Protein AF-0000000075205346 (afdb_homodimer)

Nearest PDB structures (foldseek):
  8vpq-assembly1_B  TM=6.212E-01  e=2.301E-02  Homo sapiens

InterPro domains:
  IPR011333 SKP1/BTB/POZ domain superfamily [G3DSA:3.30.710.10] (12-172)

Foldseek 3Di:
DLLPLQADDDDDFQEWEAAPVVRDIDGAHLVLLVLFVQSVVVCVVCVVDDSPSHHYHYDPDDPSLVSNLRSCSNPPQDAFAFDPPPPPPPPPVQPLQVLDDPDTATDPSNADDQVCLLSVLVSCVVRVNPVRVVRSLNSLLNCLQPQLQLSLLSCVVSVPVVSNVSNLLNDFQPVPDDPVSNVSRPDPVSVVVSNVLFVVQLVQLLVLLVPQFLQVVNNLADPVCNVVLRVLQVVQSVVCNVVDTSSGSPLSSSCVCLVVQVVDPSSNVSSVVSSVSSSVSRPPSPPPPPPPPD/DLLPLQADDDDDFQEWEAAPVVRDIDGAHLVLLVLFVQSVVVCVVCVVDDSPSHHYHYDPDDPSLVSNVRSCSNPPQDAFAFDPPPPPPPVPVQPLFPLDDPDTATDPSNADDQVCLLSVLVSCVVRVNPVRVVRSLNSLLNCLQPQLQLSLLSCVVSVPQVSNVSNLLNDFQPVPDDPVSNVSRPDPVSVVVSNVLFVVQLVQLLVLLVPQFLQVVNNLADPVCNVVLRVLQVVQSVVCNVVGTSRGSPLSSSCVCLVVQVVDPSSNVSSVVSSVSSSVSRPPSPPPPPPPPD

Secondary structure (DSSP, 8-state):
----TT----SS--EEEEETTTTEEEEE-HHHHTTSHHHHHHHHHHTTS---TT-EEEESS-HHHHHHHHHHHHSPPPPPPEE---S-----TT-TT--S----EE-GGGSPPGGGHHHHHHHHHHTT-GGGHHHHHHHHHHTTTT-HHHHHHHHHHTT-HHHHHHHHTTPPPGGGS-HHHHTTS--HHHHHHHHHHHHHHHHHHHHHHHH--SSGGGTT--TTTHHHHHHHHHHHHHHHHTT--TT--HHHHHGGGGGGGTT-HHHHHHHHHHHHHHHH--------------/----TT----SS--EEEEETTTTEEEEE-HHHHTTSHHHHHHHHHHTTS---TT-EEEESS-HHHHHHHHHHHHSPPPPPPEE---S-----TT-TT--S----EE-GGGSPPGGGHHHHHHHHHHTT-GGGHHHHHHHHHTTTTT-HHHHHHHHHHTT-HHHHHHHHTT---GGGS-HHHHTTS--HHHHHHHHHHHHHHHHHHHHHHHT--SSGGGTT--TTTHHHHHHHHHHHHHHHHTT--TT--HHHHHGGGGGGGTT-HHHHHHHHHHHHHHHH--------------

Radius of gyration: 33.12 Å; Cα contacts (8 Å, |Δi|>4): 738; chains: 2; bounding box: 80×89×59 Å

Sequence (588 aa):
MSMVLTAFKCLEPDINVSSIRDNQVFHASRKALENSNVFRDMFRCCDSRATRTDEIVRLDEHASNLTVLLNVLHYPICPPIRVHSHTKPYRDRNSAQSNHLSQPQYNPGTVIPLPIIPLLLSLADKYCIESITETLSVHLSAHAPTDPLRVYGYAVAFGLGTAASTASQYLDPMASYAASQVEVIPTVAAYHRVLVLQNFRVQALRRVLSGEEIFPHGYGLCTSHQRQTTSIWEARRSFLMGRIQSNTDVAGEMDVVRPLLADCKICHKACSAAVDMLGKGRPTCGSAQGNDRWMSMVLTAFKCLEPDINVSSIRDNQVFHASRKALENSNVFRDMFRCCDSRATRTDEIVRLDEHASNLTVLLNVLHYPICPPIRVHSHTKPYRDRNSAQSNHLSQPQYNPGTVIPLPIIPLLLSLADKYCIESITETLSVHLSAHAPTDPLRVYGYAVAFGLGTAASTASQYLDPMASYAASQVEVIPTVAAYHRVLVLQNFRVQALRRVLSGEEIFPHGYGLCTSHQRQTTSIWEARRSFLMGRIQSNTDVAGEMDVVRPLLADCKICHKACSAAVDMLGKGRPTCGSAQGNDRW

pLDDT: mean 83.6, std 19.04, range [17.8, 98.06]

Organism: Armillaria gallica (NCBI:txid47427)

Structure (mmCIF, N/CA/C/O backbone):
data_AF-0000000075205346-model_v1
#
loop_
_entity.id
_entity.type
_entity.pdbx_description
1 polymer 'BTB domain-containing protein'
#
loop_
_atom_site.group_PDB
_atom_site.id
_atom_site.type_symbol
_atom_site.label_atom_id
_atom_site.label_alt_id
_atom_site.label_comp_id
_atom_site.label_asym_id
_atom_site.label_entity_id
_atom_site.label_seq_id
_atom_site.pdbx_PDB_ins_code
_atom_site.Cartn_x
_atom_site.Cartn_y
_atom_site.Cartn_z
_atom_site.occupancy
_atom_site.B_iso_or_equiv
_atom_site.auth_seq_id
_atom_site.auth_comp_id
_atom_site.auth_asym_id
_atom_site.auth_atom_id
_atom_site.pdbx_PDB_model_num
ATOM 1 N N . MET A 1 1 ? -36.875 -15.82 9.25 1 32.22 1 MET A N 1
ATOM 2 C CA . MET A 1 1 ? -36.156 -17.031 9.656 1 32.22 1 MET A CA 1
ATOM 3 C C . MET A 1 1 ? -34.656 -16.844 9.562 1 32.22 1 MET A C 1
ATOM 5 O O . MET A 1 1 ? -34.156 -16.422 8.523 1 32.22 1 MET A O 1
ATOM 9 N N . SER A 1 2 ? -34.062 -16.484 10.539 1 43.53 2 SER A N 1
ATOM 10 C CA . SER A 1 2 ? -32.625 -16.375 10.672 1 43.53 2 SER A CA 1
ATOM 11 C C . SER A 1 2 ? -31.906 -17.547 10 1 43.53 2 SER A C 1
ATOM 13 O O . SER A 1 2 ? -32.219 -18.719 10.289 1 43.53 2 SER A O 1
ATOM 15 N N . MET A 1 3 ? -31.703 -17.5 8.82 1 49.91 3 MET A N 1
ATOM 16 C CA . MET A 1 3 ? -31.156 -18.594 8.023 1 49.91 3 MET A CA 1
ATOM 17 C C . MET A 1 3 ? -30.078 -19.359 8.805 1 49.91 3 MET A C 1
ATOM 19 O O . MET A 1 3 ? -29.047 -18.797 9.133 1 49.91 3 MET A O 1
ATOM 23 N N . VAL A 1 4 ? -30.594 -20.203 9.695 1 55 4 VAL A N 1
ATOM 24 C CA . VAL A 1 4 ? -29.688 -21.141 10.352 1 55 4 VAL A CA 1
ATOM 25 C C . VAL A 1 4 ? -29 -22.016 9.305 1 55 4 VAL A C 1
ATOM 27 O O . VAL A 1 4 ? -29.641 -22.828 8.641 1 55 4 VAL A O 1
ATOM 30 N N . LEU A 1 5 ? -27.922 -21.531 8.688 1 64.81 5 LEU A N 1
ATOM 31 C CA . LEU A 1 5 ? -27.219 -22.203 7.598 1 64.81 5 LEU A CA 1
ATOM 32 C C . LEU A 1 5 ? -26.531 -23.469 8.102 1 64.81 5 LEU A C 1
ATOM 34 O O . LEU A 1 5 ? -25.766 -24.094 7.363 1 64.81 5 LEU A O 1
ATOM 38 N N . THR A 1 6 ? -27.016 -23.906 9.352 1 72.25 6 THR A N 1
ATOM 39 C CA . THR A 1 6 ? -26.297 -25.047 9.906 1 72.25 6 THR A CA 1
ATOM 40 C C . THR A 1 6 ? -27.078 -26.344 9.688 1 72.25 6 THR A C 1
ATOM 42 O O . THR A 1 6 ? -26.547 -27.438 9.875 1 72.25 6 THR A O 1
ATOM 45 N N . ALA A 1 7 ? -28.312 -26.234 9.398 1 83.12 7 ALA A N 1
ATOM 46 C CA . ALA A 1 7 ? -29.109 -27.422 9.133 1 83.12 7 ALA A CA 1
ATOM 47 C C . ALA A 1 7 ? -29.969 -27.234 7.883 1 83.12 7 ALA A C 1
ATOM 49 O O . ALA A 1 7 ? -30.391 -26.109 7.574 1 83.12 7 ALA A O 1
ATOM 50 N N . PHE A 1 8 ? -30.203 -28.344 7.145 1 90.75 8 PHE A N 1
ATOM 51 C CA . PHE A 1 8 ? -30.984 -28.281 5.914 1 90.75 8 PHE A CA 1
ATOM 52 C C . PHE A 1 8 ? -32.156 -29.25 5.957 1 90.75 8 PHE A C 1
ATOM 54 O O . PHE A 1 8 ? -31.969 -30.422 6.309 1 90.75 8 PHE A O 1
ATOM 61 N N . LYS A 1 9 ? -33.312 -28.641 5.734 1 89.19 9 LYS A N 1
ATOM 62 C CA . LYS A 1 9 ? -34.5 -29.469 5.613 1 89.19 9 LYS A CA 1
ATOM 63 C C . LYS A 1 9 ? -35.344 -29.031 4.418 1 89.19 9 LYS A C 1
ATOM 65 O O . LYS A 1 9 ? -35.594 -27.828 4.223 1 89.19 9 LYS A O 1
ATOM 70 N N . CYS A 1 10 ? -35.719 -29.953 3.619 1 91.06 10 CYS A N 1
ATOM 71 C CA . CYS A 1 10 ? -36.562 -29.703 2.457 1 91.06 10 CYS A CA 1
ATOM 72 C C . CYS A 1 10 ? -37.969 -30.297 2.66 1 91.06 10 CYS A C 1
ATOM 74 O O . CYS A 1 10 ? -38.094 -31.453 3.062 1 91.06 10 CYS A O 1
ATOM 76 N N . LEU A 1 11 ? -38.969 -29.578 2.412 1 87.38 11 LEU A N 1
ATOM 77 C CA . LEU A 1 11 ? -40.344 -30 2.672 1 87.38 11 LEU A CA 1
ATOM 78 C C . LEU A 1 11 ? -40.812 -31.016 1.641 1 87.38 11 LEU A C 1
ATOM 80 O O . LEU A 1 11 ? -41.469 -31.984 1.984 1 87.38 11 LEU A O 1
ATOM 84 N N . GLU A 1 12 ? -40.5 -30.828 0.385 1 89.5 12 GLU A N 1
ATOM 85 C CA . GLU A 1 12 ? -40.906 -31.719 -0.688 1 89.5 12 GLU A CA 1
ATOM 86 C C . GLU A 1 12 ? -39.719 -32.219 -1.502 1 89.5 12 GLU A C 1
ATOM 88 O O . GLU A 1 12 ? -39.562 -31.844 -2.668 1 89.5 12 GLU A O 1
ATOM 93 N N . PRO A 1 13 ? -39 -33.125 -0.87 1 93.38 13 PRO A N 1
ATOM 94 C CA . PRO A 1 13 ? -37.812 -33.594 -1.585 1 93.38 13 PRO A CA 1
ATOM 95 C C . PRO A 1 13 ? -38.156 -34.562 -2.727 1 93.38 13 PRO A C 1
ATOM 97 O O . PRO A 1 13 ? -39.125 -35.312 -2.623 1 93.38 13 PRO A O 1
ATOM 100 N N . ASP A 1 14 ? -37.438 -34.469 -3.836 1 91.62 14 ASP A N 1
ATOM 101 C CA . ASP A 1 14 ? -37.656 -35.344 -4.969 1 91.62 14 ASP A CA 1
ATOM 102 C C . ASP A 1 14 ? -36.344 -35.844 -5.547 1 91.62 14 ASP A C 1
ATOM 104 O O . ASP A 1 14 ? -36.312 -36.562 -6.535 1 91.62 14 ASP A O 1
ATOM 108 N N . ILE A 1 15 ? -35.281 -35.375 -4.977 1 92.44 15 ILE A N 1
ATOM 109 C CA . ILE A 1 15 ? -33.969 -35.781 -5.438 1 92.44 15 ILE A CA 1
ATOM 110 C C . ILE A 1 15 ? -33.031 -35.875 -4.25 1 92.44 15 ILE A C 1
ATOM 112 O O . ILE A 1 15 ? -33.188 -35.188 -3.244 1 92.44 15 ILE A O 1
ATOM 116 N N . ASN A 1 16 ? -32.062 -36.781 -4.348 1 94.12 16 ASN A N 1
ATOM 117 C CA . ASN A 1 16 ? -31.062 -36.938 -3.297 1 94.12 16 ASN A CA 1
ATOM 118 C C . ASN A 1 16 ? -29.703 -36.406 -3.725 1 94.12 16 ASN A C 1
ATOM 120 O O . ASN A 1 16 ? -29.297 -36.562 -4.871 1 94.12 16 ASN A O 1
ATOM 124 N N . VAL A 1 17 ? -29.109 -35.625 -2.807 1 94.5 17 VAL A N 1
ATOM 125 C CA . VAL A 1 17 ? -27.766 -35.094 -3.006 1 94.5 17 VAL A CA 1
ATOM 126 C C . VAL A 1 17 ? -26.828 -35.688 -1.961 1 94.5 17 VAL A C 1
ATOM 128 O O . VAL A 1 17 ? -27.141 -35.719 -0.77 1 94.5 17 VAL A O 1
ATOM 131 N N . SER A 1 18 ? -25.672 -36.188 -2.416 1 94.75 18 SER A N 1
ATOM 132 C CA . SER A 1 18 ? -24.781 -36.844 -1.473 1 94.75 18 SER A CA 1
ATOM 133 C C . SER A 1 18 ? -23.391 -36.219 -1.494 1 94.75 18 SER A C 1
ATOM 135 O O . SER A 1 18 ? -22.906 -35.812 -2.555 1 94.75 18 SER A O 1
ATOM 137 N N . SER A 1 19 ? -22.828 -36.062 -0.277 1 95 19 SER A N 1
ATOM 138 C CA . SER A 1 19 ? -21.438 -35.656 -0.122 1 95 19 SER A CA 1
ATOM 139 C C . SER A 1 19 ? -20.5 -36.844 -0.236 1 95 19 SER A C 1
ATOM 141 O O . SER A 1 19 ? -20.516 -37.719 0.611 1 95 19 SER A O 1
ATOM 143 N N . ILE A 1 20 ? -19.641 -36.75 -1.216 1 92.5 20 ILE A N 1
ATOM 144 C CA . ILE A 1 20 ? -18.703 -37.844 -1.415 1 92.5 20 ILE A CA 1
ATOM 145 C C . ILE A 1 20 ? -17.703 -37.875 -0.255 1 92.5 20 ILE A C 1
ATOM 147 O O . ILE A 1 20 ? -17.375 -38.969 0.246 1 92.5 20 ILE A O 1
ATOM 151 N N . ARG A 1 21 ? -17.328 -36.75 0.198 1 93.06 21 ARG A N 1
ATOM 152 C CA . ARG A 1 21 ? -16.281 -36.625 1.218 1 93.06 21 ARG A CA 1
ATOM 153 C C . ARG A 1 21 ? -16.781 -37.125 2.564 1 93.06 21 ARG A C 1
ATOM 155 O O . ARG A 1 21 ? -16.031 -37.781 3.309 1 93.06 21 ARG A O 1
ATOM 162 N N . ASP A 1 22 ? -18 -36.906 2.865 1 94.25 22 ASP A N 1
ATOM 163 C CA . ASP A 1 22 ? -18.516 -37.219 4.195 1 94.25 22 ASP A CA 1
ATOM 164 C C . ASP A 1 22 ? -19.547 -38.312 4.133 1 94.25 22 ASP A C 1
ATOM 166 O O . ASP A 1 22 ? -20.047 -38.781 5.168 1 94.25 22 ASP A O 1
ATOM 170 N N . ASN A 1 23 ? -19.969 -38.844 3.014 1 93 23 ASN A N 1
ATOM 171 C CA . ASN A 1 23 ? -20.953 -39.906 2.795 1 93 23 ASN A CA 1
ATOM 172 C C . ASN A 1 23 ? -22.297 -39.531 3.449 1 93 23 ASN A C 1
ATOM 174 O O . ASN A 1 23 ? -22.922 -40.406 4.066 1 93 23 ASN A O 1
ATOM 178 N N . GLN A 1 24 ? -22.641 -38.344 3.426 1 94.19 24 GLN A N 1
ATOM 179 C CA . GLN A 1 24 ? -23.906 -37.875 3.941 1 94.19 24 GLN A CA 1
ATOM 180 C C . GLN A 1 24 ? -24.875 -37.562 2.805 1 94.19 24 GLN A C 1
ATOM 182 O O . GLN A 1 24 ? -24.484 -37 1.778 1 94.19 24 GLN A O 1
ATOM 187 N N . VAL A 1 25 ? -26.156 -37.969 3.029 1 93.94 25 VAL A N 1
ATOM 188 C CA . VAL A 1 25 ? -27.156 -37.781 1.988 1 93.94 25 VAL A CA 1
ATOM 189 C C . VAL A 1 25 ? -28.156 -36.719 2.422 1 93.94 25 VAL A C 1
ATOM 191 O O . VAL A 1 25 ? -28.594 -36.688 3.576 1 93.94 25 VAL A O 1
ATOM 194 N N . PHE A 1 26 ? -28.453 -35.844 1.487 1 94.75 26 PHE A N 1
ATOM 195 C CA . PHE A 1 26 ? -29.438 -34.781 1.688 1 94.75 26 PHE A CA 1
ATOM 196 C C . PHE A 1 26 ? -30.609 -34.938 0.723 1 94.75 26 PHE A C 1
ATOM 198 O O . PHE A 1 26 ? -30.406 -35.281 -0.445 1 94.75 26 PHE A O 1
ATOM 205 N N . HIS A 1 27 ? -31.812 -34.75 1.276 1 94.19 27 HIS A N 1
ATOM 206 C CA . HIS A 1 27 ? -33.031 -34.781 0.452 1 94.19 27 HIS A CA 1
ATOM 207 C C . HIS A 1 27 ? -33.406 -33.375 0.003 1 94.19 27 HIS A C 1
ATOM 209 O O . HIS A 1 27 ? -33.75 -32.5 0.832 1 94.19 27 HIS A O 1
ATOM 215 N N . ALA A 1 28 ? -33.344 -33.188 -1.284 1 95.19 28 ALA A N 1
ATOM 216 C CA . ALA A 1 28 ? -33.531 -31.844 -1.81 1 95.19 28 ALA A CA 1
ATOM 217 C C . ALA A 1 28 ? -34.594 -31.812 -2.896 1 95.19 28 ALA A C 1
ATOM 219 O O . ALA A 1 28 ? -35.219 -32.844 -3.189 1 95.19 28 ALA A O 1
ATOM 220 N N . SER A 1 29 ? -34.906 -30.641 -3.328 1 94.19 29 SER A N 1
ATOM 221 C CA . SER A 1 29 ? -35.844 -30.391 -4.434 1 94.19 29 SER A CA 1
ATOM 222 C C . SER A 1 29 ? -35.094 -30.109 -5.73 1 94.19 29 SER A C 1
ATOM 224 O O . SER A 1 29 ? -34.25 -29.203 -5.785 1 94.19 29 SER A O 1
ATOM 226 N N . ARG A 1 30 ? -35.406 -30.812 -6.73 1 92 30 ARG A N 1
ATOM 227 C CA . ARG A 1 30 ? -34.781 -30.609 -8.031 1 92 30 ARG A CA 1
ATOM 228 C C . ARG A 1 30 ? -35.031 -29.188 -8.539 1 92 30 ARG A C 1
ATOM 230 O O . ARG A 1 30 ? -34.094 -28.578 -9.086 1 92 30 ARG A O 1
ATOM 237 N N . LYS A 1 31 ? -36.188 -28.75 -8.367 1 92.06 31 LYS A N 1
ATOM 238 C CA . LYS A 1 31 ? -36.531 -27.391 -8.797 1 92.06 31 LYS A CA 1
ATOM 239 C C . LYS A 1 31 ? -35.656 -26.359 -8.125 1 92.06 31 LYS A C 1
ATOM 241 O O . LYS A 1 31 ? -35.188 -25.422 -8.773 1 92.06 31 LYS A O 1
ATOM 246 N N . ALA A 1 32 ? -35.406 -26.562 -6.879 1 93.56 32 ALA A N 1
ATOM 247 C CA . ALA A 1 32 ? -34.562 -25.625 -6.121 1 93.56 32 ALA A CA 1
ATOM 248 C C . ALA A 1 32 ? -33.094 -25.703 -6.586 1 93.56 32 ALA A C 1
ATOM 250 O O . ALA A 1 32 ? -32.406 -24.688 -6.648 1 93.56 32 ALA A O 1
ATOM 251 N N . LEU A 1 33 ? -32.625 -26.891 -6.906 1 93.19 33 LEU A N 1
ATOM 252 C CA . LEU A 1 33 ? -31.266 -27.062 -7.379 1 93.19 33 LEU A CA 1
ATOM 253 C C . LEU A 1 33 ? -31.047 -26.328 -8.703 1 93.19 33 LEU A C 1
ATOM 255 O O . LEU A 1 33 ? -29.953 -25.875 -8.992 1 93.19 33 LEU A O 1
ATOM 259 N N . GLU A 1 34 ? -32.094 -26.141 -9.422 1 92.44 34 GLU A N 1
ATOM 260 C CA . GLU A 1 34 ? -32.031 -25.516 -10.734 1 92.44 34 GLU A CA 1
ATOM 261 C C . GLU A 1 34 ? -31.812 -24.016 -10.617 1 92.44 34 GLU A C 1
ATOM 263 O O . GLU A 1 34 ? -31.562 -23.328 -11.617 1 92.44 34 GLU A O 1
ATOM 268 N N . ASN A 1 35 ? -31.859 -23.562 -9.422 1 92.12 35 ASN A N 1
ATOM 269 C CA . ASN A 1 35 ? -31.5 -22.156 -9.219 1 92.12 35 ASN A CA 1
ATOM 270 C C . ASN A 1 35 ? -30 -21.938 -9.445 1 92.12 35 ASN A C 1
ATOM 272 O O . ASN A 1 35 ? -29.547 -20.797 -9.531 1 92.12 35 ASN A O 1
ATOM 276 N N . SER A 1 36 ? -29.281 -22.984 -9.609 1 94 36 SER A N 1
ATOM 277 C CA . SER A 1 36 ? -27.891 -22.984 -10.031 1 94 36 SER A CA 1
ATOM 278 C C . SER A 1 36 ? -27.75 -23.359 -11.5 1 94 36 SER A C 1
ATOM 280 O O . SER A 1 36 ? -28.406 -24.297 -11.969 1 94 36 SER A O 1
ATOM 282 N N . ASN A 1 37 ? -26.906 -22.688 -12.211 1 93.25 37 ASN A N 1
ATOM 283 C CA . ASN A 1 37 ? -26.688 -22.984 -13.617 1 93.25 37 ASN A CA 1
ATOM 284 C C . ASN A 1 37 ? -25.984 -24.328 -13.797 1 93.25 37 ASN A C 1
ATOM 286 O O . ASN A 1 37 ? -26.234 -25.047 -14.766 1 93.25 37 ASN A O 1
ATOM 290 N N . VAL A 1 38 ? -25.156 -24.641 -12.859 1 92.94 38 VAL A N 1
ATOM 291 C CA . VAL A 1 38 ? -24.406 -25.891 -12.93 1 92.94 38 VAL A CA 1
ATOM 292 C C . VAL A 1 38 ? -25.375 -27.078 -12.859 1 92.94 38 VAL A C 1
ATOM 294 O O . VAL A 1 38 ? -25.281 -28 -13.664 1 92.94 38 VAL A O 1
ATOM 297 N N . PHE A 1 39 ? -26.328 -26.984 -11.984 1 92.06 39 PHE A N 1
ATOM 298 C CA . PHE A 1 39 ? -27.281 -28.078 -11.844 1 92.06 39 PHE A CA 1
ATOM 299 C C . PHE A 1 39 ? -28.25 -28.109 -13.031 1 92.06 39 PHE A C 1
ATOM 301 O O . PHE A 1 39 ? -28.625 -29.188 -13.492 1 92.06 39 PHE A O 1
ATOM 308 N N . ARG A 1 40 ? -28.625 -26.953 -13.492 1 91.19 40 ARG A N 1
ATOM 309 C CA . ARG A 1 40 ? -29.484 -26.891 -14.68 1 91.19 40 ARG A CA 1
ATOM 310 C C . ARG A 1 40 ? -28.828 -27.609 -15.859 1 91.19 40 ARG A C 1
ATOM 312 O O . ARG A 1 40 ? -29.484 -28.375 -16.562 1 91.19 40 ARG A O 1
ATOM 319 N N . ASP A 1 41 ? -27.594 -27.312 -16 1 89.5 41 ASP A N 1
ATOM 320 C CA . ASP A 1 41 ? -26.859 -27.922 -17.109 1 89.5 41 ASP A CA 1
ATOM 321 C C . ASP A 1 41 ? -26.688 -29.422 -16.891 1 89.5 41 ASP A C 1
ATOM 323 O O . ASP A 1 41 ? -26.812 -30.203 -17.844 1 89.5 41 ASP A O 1
ATOM 327 N N . MET A 1 42 ? -26.453 -29.766 -15.656 1 87.88 42 MET A N 1
ATOM 328 C CA . MET A 1 42 ? -26.297 -31.188 -15.328 1 87.88 42 MET A CA 1
ATOM 329 C C . MET A 1 42 ? -27.578 -31.953 -15.617 1 87.88 42 MET A C 1
ATOM 331 O O . MET A 1 42 ? -27.531 -33.062 -16.188 1 87.88 42 MET A O 1
ATOM 335 N N . PHE A 1 43 ? -28.703 -31.359 -15.305 1 87.38 43 PHE A N 1
ATOM 336 C CA . PHE A 1 43 ? -30 -32.031 -15.469 1 87.38 43 PHE A CA 1
ATOM 337 C C . PHE A 1 43 ? -30.422 -32.031 -16.938 1 87.38 43 PHE A C 1
ATOM 339 O O . PHE A 1 43 ? -31.141 -32.938 -17.375 1 87.38 43 PHE A O 1
ATOM 346 N N . ARG A 1 44 ? -30.062 -31.062 -17.594 1 83.94 44 ARG A N 1
ATOM 347 C CA . ARG A 1 44 ? -30.359 -31 -19.016 1 83.94 44 ARG A CA 1
ATOM 348 C C . ARG A 1 44 ? -29.625 -32.094 -19.781 1 83.94 44 ARG A C 1
ATOM 350 O O . ARG A 1 44 ? -30.188 -32.688 -20.703 1 83.94 44 ARG A O 1
ATOM 357 N N . CYS A 1 45 ? -28.422 -32.281 -19.406 1 76.81 45 CYS A N 1
ATOM 358 C CA . CYS A 1 45 ? -27.609 -33.281 -20.078 1 76.81 45 CYS A CA 1
ATOM 359 C C . CYS A 1 45 ? -28.109 -34.688 -19.75 1 76.81 45 CYS A C 1
ATOM 361 O O . CYS A 1 45 ? -28.031 -35.594 -20.594 1 76.81 45 CYS A O 1
ATOM 363 N N . CYS A 1 46 ? -28.547 -34.844 -18.547 1 65.44 46 CYS A N 1
ATOM 364 C CA . CYS A 1 46 ? -28.984 -36.188 -18.109 1 65.44 46 CYS A CA 1
ATOM 365 C C . CYS A 1 46 ? -30.438 -36.438 -18.5 1 65.44 46 CYS A C 1
ATOM 367 O O . CYS A 1 46 ? -30.906 -37.562 -18.422 1 65.44 46 CYS A O 1
ATOM 369 N N . ASP A 1 47 ? -31.328 -35.375 -18.453 1 61.03 47 ASP A N 1
ATOM 370 C CA . ASP A 1 47 ? -32.75 -35.562 -18.656 1 61.03 47 ASP A CA 1
ATOM 371 C C . ASP A 1 47 ? -33 -36.438 -19.891 1 61.03 47 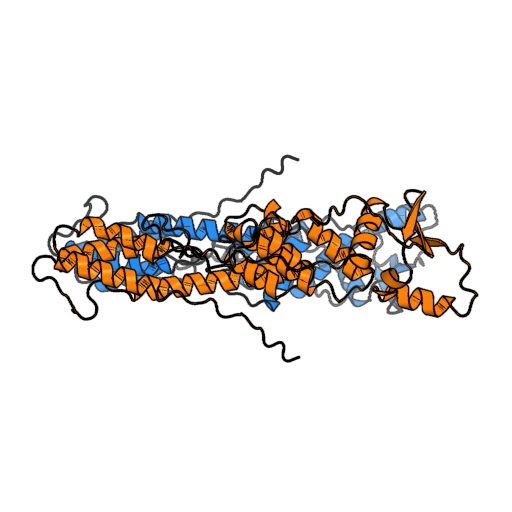ASP A C 1
ATOM 373 O O . ASP A 1 47 ? -34.156 -36.75 -20.203 1 61.03 47 ASP A O 1
ATOM 377 N N . SER A 1 48 ? -32.219 -36.469 -20.891 1 50.47 48 SER A N 1
ATOM 378 C CA . SER A 1 48 ? -32.781 -37.438 -21.781 1 50.47 48 SER A CA 1
ATOM 379 C C . SER A 1 48 ? -33.156 -38.719 -21.031 1 50.47 48 SER A C 1
ATOM 381 O O . SER A 1 48 ? -33.812 -39.625 -21.578 1 50.47 48 SER A O 1
ATOM 383 N N . ARG A 1 49 ? -32.469 -39.0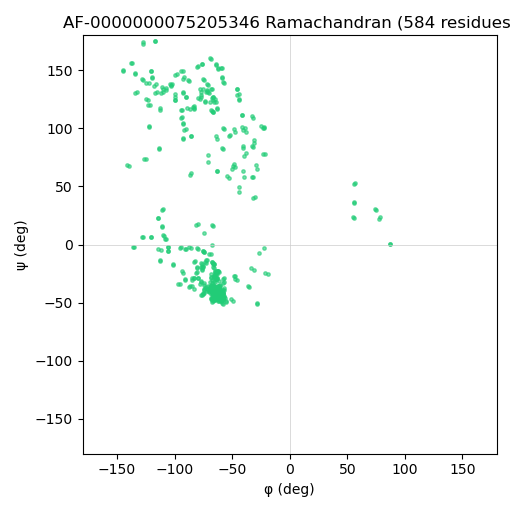31 -19.906 1 48.25 49 ARG A N 1
ATOM 384 C CA . ARG A 1 49 ? -32.781 -40.312 -19.266 1 48.25 49 ARG A CA 1
ATOM 385 C C . ARG A 1 49 ? -33.875 -40.125 -18.203 1 48.25 49 ARG A C 1
ATOM 387 O O . ARG A 1 49 ? -34.062 -39.031 -17.672 1 48.25 49 ARG A O 1
ATOM 394 N N . ALA A 1 50 ? -34.906 -40.938 -17.828 1 47 50 ALA A N 1
ATOM 395 C CA . ALA A 1 50 ? -36.094 -41.125 -17 1 47 50 ALA A CA 1
ATOM 396 C C . ALA A 1 50 ? -35.875 -40.594 -15.586 1 47 50 ALA A C 1
ATOM 398 O O . ALA A 1 50 ? -34.781 -40.75 -15.023 1 47 50 ALA A O 1
ATOM 399 N N . THR A 1 51 ? -36.562 -39.469 -15.133 1 49.28 51 THR A N 1
ATOM 400 C CA . THR A 1 51 ? -36.688 -38.938 -13.781 1 49.28 51 THR A CA 1
ATOM 401 C C . THR A 1 51 ? -36.656 -40.062 -12.75 1 49.28 51 THR A C 1
ATOM 403 O O . THR A 1 51 ? -37.656 -40.781 -12.555 1 49.28 51 THR A O 1
ATOM 406 N N . ARG A 1 52 ? -35.719 -40.844 -12.656 1 51.22 52 ARG A N 1
ATOM 407 C CA . ARG A 1 52 ? -35.844 -41.906 -11.664 1 51.22 52 ARG A CA 1
ATOM 408 C C . ARG A 1 52 ? -35.812 -41.344 -10.25 1 51.22 52 ARG A C 1
ATOM 410 O O . ARG A 1 52 ? -35.031 -40.438 -9.953 1 51.22 52 ARG A O 1
ATOM 417 N N . THR A 1 53 ? -36.906 -41.469 -9.453 1 53.09 53 THR A N 1
ATOM 418 C CA . THR A 1 53 ? -37.125 -41.156 -8.047 1 53.09 53 THR A CA 1
ATOM 419 C C . THR A 1 53 ? -35.844 -41.406 -7.234 1 53.09 53 THR A C 1
ATOM 421 O O . THR A 1 53 ? -35.688 -40.844 -6.145 1 53.09 53 THR A O 1
ATOM 424 N N . ASP A 1 54 ? -34.938 -42.219 -7.797 1 62.94 54 ASP A N 1
ATOM 425 C CA . ASP A 1 54 ? -33.781 -42.625 -6.973 1 62.94 54 ASP A CA 1
ATOM 426 C C . ASP A 1 54 ? -32.5 -42 -7.477 1 62.94 54 ASP A C 1
ATOM 428 O O . ASP A 1 54 ? -31.406 -42.562 -7.246 1 62.94 54 ASP A O 1
ATOM 432 N N . GLU A 1 55 ? -32.688 -40.812 -8.07 1 80.06 55 GLU A N 1
ATOM 433 C CA . GLU A 1 55 ? -31.484 -40.188 -8.625 1 80.06 55 GLU A CA 1
ATOM 434 C C . GLU A 1 55 ? -30.641 -39.531 -7.535 1 80.06 55 GLU A C 1
ATOM 436 O O . GLU A 1 55 ? -31.188 -38.906 -6.637 1 80.06 55 GLU A O 1
ATOM 441 N N . ILE A 1 56 ? -29.422 -39.906 -7.484 1 87.19 56 ILE A N 1
ATOM 442 C CA . ILE A 1 56 ? -28.5 -39.344 -6.496 1 87.19 56 ILE A CA 1
ATOM 443 C C . ILE A 1 56 ? -27.438 -38.5 -7.199 1 87.19 56 ILE A C 1
ATOM 445 O O . ILE A 1 56 ? -26.797 -38.969 -8.133 1 87.19 56 ILE A O 1
ATOM 449 N N . VAL A 1 57 ? -27.391 -37.25 -6.934 1 91.19 57 VAL A N 1
ATOM 450 C CA . VAL A 1 57 ? -26.328 -36.375 -7.398 1 91.19 57 VAL A CA 1
ATOM 451 C C . VAL A 1 57 ? -25.188 -36.344 -6.383 1 91.19 57 VAL A C 1
ATOM 453 O O . VAL A 1 57 ? -25.375 -35.969 -5.23 1 91.19 57 VAL A O 1
ATOM 456 N N . ARG A 1 58 ? -24.031 -36.812 -6.832 1 92.44 58 ARG A N 1
ATOM 457 C CA . ARG A 1 58 ? -22.875 -36.875 -5.941 1 92.44 58 ARG A CA 1
ATOM 458 C C . ARG A 1 58 ? -21.953 -35.688 -6.184 1 92.44 58 ARG A C 1
ATOM 460 O O . ARG A 1 58 ? -21.516 -35.438 -7.312 1 92.44 58 ARG A O 1
ATOM 467 N N . LEU A 1 59 ? -21.734 -35 -5.109 1 93.69 59 LEU A N 1
ATOM 468 C CA . LEU A 1 59 ? -20.875 -33.844 -5.211 1 93.69 59 LEU A CA 1
ATOM 469 C C . LEU A 1 59 ? -19.641 -33.969 -4.32 1 93.69 59 LEU A C 1
ATOM 471 O O . LEU A 1 59 ? -19.734 -34.531 -3.219 1 93.69 59 LEU A O 1
ATOM 475 N N . ASP A 1 60 ? -18.5 -33.469 -4.793 1 92.94 60 ASP A N 1
ATOM 476 C CA . ASP A 1 60 ? -17.266 -33.438 -4.016 1 92.94 60 ASP A CA 1
ATOM 477 C C . ASP A 1 60 ? -17.203 -32.188 -3.123 1 92.94 60 ASP A C 1
ATOM 479 O O . ASP A 1 60 ? -16.391 -31.297 -3.359 1 92.94 60 ASP A O 1
ATOM 483 N N . GLU A 1 61 ? -18.109 -32.094 -2.268 1 93.62 61 GLU A N 1
ATOM 484 C CA . GLU A 1 61 ? -18.219 -31.047 -1.273 1 93.62 61 GLU A CA 1
ATOM 485 C C . GLU A 1 61 ? -18.391 -31.609 0.132 1 93.62 61 GLU A C 1
ATOM 487 O O . GLU A 1 61 ? -19.016 -32.656 0.312 1 93.62 61 GLU A O 1
ATOM 492 N N . HIS A 1 62 ? -17.75 -30.938 1.126 1 93.94 62 HIS A N 1
ATOM 493 C CA . HIS A 1 62 ? -18.031 -31.312 2.506 1 93.94 62 HIS A CA 1
ATOM 494 C C . HIS A 1 62 ? -19.516 -31.156 2.826 1 93.94 62 HIS A C 1
ATOM 496 O O . HIS A 1 62 ? -20.188 -30.297 2.262 1 93.94 62 HIS A O 1
ATOM 502 N N . ALA A 1 63 ? -19.953 -31.969 3.758 1 93.38 63 ALA A N 1
ATOM 503 C CA . ALA A 1 63 ? -21.359 -31.938 4.16 1 93.38 63 ALA A CA 1
ATOM 504 C C . ALA A 1 63 ? -21.75 -30.547 4.668 1 93.38 63 ALA A C 1
ATOM 506 O O . ALA A 1 63 ? -22.859 -30.078 4.406 1 93.38 63 ALA A O 1
ATOM 507 N N . SER A 1 64 ? -20.844 -29.938 5.395 1 91 64 SER A N 1
ATOM 508 C CA . SER A 1 64 ? -21.109 -28.609 5.926 1 91 64 SER A CA 1
ATOM 509 C C . SER A 1 64 ? -21.328 -27.594 4.805 1 91 64 SER A C 1
ATOM 511 O O . SER A 1 64 ? -22.266 -26.781 4.863 1 91 64 SER A O 1
ATOM 513 N N . ASN A 1 65 ? -20.578 -27.734 3.738 1 92.62 65 ASN A N 1
ATOM 514 C CA . ASN A 1 65 ? -20.734 -26.844 2.59 1 92.62 65 ASN A CA 1
ATOM 515 C C . ASN A 1 65 ? -22.016 -27.125 1.816 1 92.62 65 ASN A C 1
ATOM 517 O O . ASN A 1 65 ? -22.688 -26.203 1.354 1 92.62 65 ASN A O 1
ATOM 521 N N . LEU A 1 66 ? -22.297 -28.375 1.727 1 93.06 66 LEU A N 1
ATOM 522 C CA . LEU A 1 66 ? -23.516 -28.766 1.019 1 93.06 66 LEU A CA 1
ATOM 523 C C . LEU A 1 66 ? -24.75 -28.25 1.742 1 93.06 66 LEU A C 1
ATOM 525 O O . LEU A 1 66 ? -25.719 -27.812 1.104 1 93.06 66 LEU A O 1
ATOM 529 N N . THR A 1 67 ? -24.656 -28.328 3.074 1 92.44 67 THR A N 1
ATOM 530 C CA . THR A 1 67 ? -25.766 -27.797 3.873 1 92.44 67 THR A CA 1
ATOM 531 C C . THR A 1 67 ? -26.016 -26.328 3.551 1 92.44 67 THR A C 1
ATOM 533 O O . THR A 1 67 ? -27.156 -25.922 3.318 1 92.44 67 THR A O 1
ATOM 536 N N . VAL A 1 68 ? -24.984 -25.609 3.467 1 90.81 68 VAL A N 1
ATOM 537 C CA . VAL A 1 68 ? -25.078 -24.188 3.168 1 90.81 68 VAL A CA 1
ATOM 538 C C . VAL A 1 68 ? -25.578 -23.984 1.742 1 90.81 68 VAL A C 1
ATOM 540 O O . VAL A 1 68 ? -26.5 -23.188 1.507 1 90.81 68 VAL A O 1
ATOM 543 N N . LEU A 1 69 ? -25.078 -24.672 0.794 1 91.81 69 LEU A N 1
ATOM 544 C CA . LEU A 1 69 ? -25.453 -24.578 -0.612 1 91.81 69 LEU A CA 1
ATOM 545 C C . LEU A 1 69 ? -26.938 -24.859 -0.803 1 91.81 69 LEU A C 1
ATOM 547 O O . LEU A 1 69 ? -27.641 -24.078 -1.442 1 91.81 69 LEU A O 1
ATOM 551 N N . LEU A 1 70 ? -27.359 -26 -0.22 1 93.19 70 LEU A N 1
ATOM 552 C CA . LEU A 1 70 ? -28.75 -26.406 -0.378 1 93.19 70 LEU A CA 1
ATOM 553 C C . LEU A 1 70 ? -29.688 -25.375 0.25 1 93.19 70 LEU A C 1
ATOM 555 O O . LEU A 1 70 ? -30.766 -25.094 -0.291 1 93.19 70 LEU A O 1
ATOM 559 N N . ASN A 1 71 ? -29.281 -24.859 1.381 1 90.88 71 ASN A N 1
ATOM 560 C CA . ASN A 1 71 ? -30.094 -23.812 1.994 1 90.88 71 ASN A CA 1
ATOM 561 C C . ASN A 1 71 ? -30.234 -22.609 1.076 1 90.88 71 ASN A C 1
ATOM 563 O O . ASN A 1 71 ? -31.328 -22.078 0.9 1 90.88 71 ASN A O 1
ATOM 567 N N . VAL A 1 72 ? -29.203 -22.203 0.449 1 90.19 72 VAL A N 1
ATOM 568 C CA . VAL A 1 72 ? -29.188 -21.016 -0.407 1 90.19 72 VAL A CA 1
ATOM 569 C C . VAL A 1 72 ? -30.047 -21.266 -1.647 1 90.19 72 VAL A C 1
ATOM 571 O O . VAL A 1 72 ? -30.766 -20.375 -2.109 1 90.19 72 VAL A O 1
ATOM 574 N N . LEU A 1 73 ? -30 -22.438 -2.148 1 91.88 73 LEU A N 1
ATOM 575 C CA . LEU A 1 73 ? -30.734 -22.766 -3.369 1 91.88 73 LEU A CA 1
ATOM 576 C C . LEU A 1 73 ? -32.219 -22.906 -3.09 1 91.88 73 LEU A C 1
ATOM 578 O O . LEU A 1 73 ? -33.062 -22.609 -3.949 1 91.88 73 LEU A O 1
ATOM 582 N N . HIS A 1 74 ? -32.531 -23.422 -1.904 1 91.62 74 HIS A N 1
ATOM 583 C CA . HIS A 1 74 ? -33.906 -23.703 -1.566 1 91.62 74 HIS A CA 1
ATOM 584 C C . HIS A 1 74 ? -34.594 -22.469 -0.97 1 91.62 74 HIS A C 1
ATOM 586 O O . HIS A 1 74 ? -35.781 -22.266 -1.148 1 91.62 74 HIS A O 1
ATOM 592 N N . TYR A 1 75 ? -33.75 -21.75 -0.212 1 88.75 75 TYR A N 1
ATOM 593 C CA . TYR A 1 75 ? -34.281 -20.594 0.486 1 88.75 75 TYR A CA 1
ATOM 594 C C . TYR A 1 75 ? -33.531 -19.328 0.105 1 88.75 75 TYR A C 1
ATOM 596 O O . TYR A 1 75 ? -32.438 -19.062 0.64 1 88.75 75 TYR A O 1
ATOM 604 N N . PRO A 1 76 ? -34.094 -18.547 -0.746 1 84.69 76 PRO A N 1
ATOM 605 C CA . PRO A 1 76 ? -33.375 -17.359 -1.216 1 84.69 76 PRO A CA 1
ATOM 606 C C . PRO A 1 76 ? -32.969 -16.438 -0.075 1 84.69 76 PRO A C 1
ATOM 608 O O . PRO A 1 76 ? -33.719 -16.281 0.901 1 84.69 76 PRO A O 1
ATOM 611 N N . ILE A 1 77 ? -31.812 -15.898 -0.151 1 88 77 ILE A N 1
ATOM 612 C CA . ILE A 1 77 ? -31.281 -14.961 0.834 1 88 77 ILE A CA 1
ATOM 613 C C . ILE A 1 77 ? -31.906 -13.578 0.624 1 88 77 ILE A C 1
ATOM 615 O O . ILE A 1 77 ? -31.906 -13.055 -0.493 1 88 77 ILE A O 1
ATOM 619 N N . CYS A 1 78 ? -32.406 -13.078 1.675 1 89.31 78 CYS A N 1
ATOM 620 C CA . CYS A 1 78 ? -33 -11.742 1.618 1 89.31 78 CYS A CA 1
ATOM 621 C C . CYS A 1 78 ? -31.984 -10.688 2.029 1 89.31 78 CYS A C 1
ATOM 623 O O . CYS A 1 78 ? -31.062 -10.969 2.807 1 89.31 78 CYS A O 1
ATOM 625 N N . PRO A 1 79 ? -32.156 -9.5 1.423 1 90.56 79 PRO A N 1
ATOM 626 C CA . PRO A 1 79 ? -31.312 -8.422 1.905 1 90.56 79 PRO A CA 1
ATOM 627 C C . PRO A 1 79 ? -31.547 -8.086 3.375 1 90.56 79 PRO A C 1
ATOM 629 O O . PRO A 1 79 ? -32.625 -8.367 3.908 1 90.56 79 PRO A O 1
ATOM 632 N N . PRO A 1 80 ? -30.469 -7.59 3.959 1 92.31 80 PRO A N 1
ATOM 633 C CA . PRO A 1 80 ? -30.688 -7.172 5.344 1 92.31 80 PRO A CA 1
ATOM 634 C C . PRO A 1 80 ? -31.688 -6.02 5.465 1 92.31 80 PRO A C 1
ATOM 636 O O . PRO A 1 80 ? -31.828 -5.223 4.535 1 92.31 80 PRO A O 1
ATOM 639 N N . ILE A 1 81 ? -32.281 -5.973 6.613 1 90.56 81 ILE A N 1
ATOM 640 C CA . ILE A 1 81 ? -33.312 -4.961 6.848 1 90.56 81 ILE A CA 1
ATOM 641 C C . ILE A 1 81 ? -32.688 -3.697 7.418 1 90.56 81 ILE A C 1
ATOM 643 O O . ILE A 1 81 ? -31.969 -3.756 8.422 1 90.56 81 ILE A O 1
ATOM 647 N N . ARG A 1 82 ? -32.938 -2.605 6.84 1 88.5 82 ARG A N 1
ATOM 648 C CA . ARG A 1 82 ? -32.406 -1.327 7.305 1 88.5 82 ARG A CA 1
ATOM 649 C C . ARG A 1 82 ? -33.188 -0.812 8.508 1 88.5 82 ARG A C 1
ATOM 651 O O . ARG A 1 82 ? -34.406 -0.974 8.586 1 88.5 82 ARG A O 1
ATOM 658 N N . VAL A 1 83 ? -32.406 -0.369 9.516 1 83.06 83 VAL A N 1
ATOM 659 C CA . VAL A 1 83 ? -33.062 0.267 10.664 1 83.06 83 VAL A CA 1
ATOM 660 C C . VAL A 1 83 ? -33.125 1.776 10.445 1 83.06 83 VAL A C 1
ATOM 662 O O . VAL A 1 83 ? -32.188 2.383 9.938 1 83.06 83 VAL A O 1
ATOM 665 N N . HIS A 1 84 ? -34.25 2.316 10.117 1 66.25 84 HIS A N 1
ATOM 666 C CA . HIS A 1 84 ? -34.406 3.762 10.008 1 66.25 84 HIS A CA 1
ATOM 667 C C . HIS A 1 84 ? -34.188 4.441 11.359 1 66.25 84 HIS A C 1
ATOM 669 O O . HIS A 1 84 ? -34.844 4.105 12.336 1 66.25 84 HIS A O 1
ATOM 675 N N . SER A 1 85 ? -33.094 4.336 11.836 1 54.41 85 SER A N 1
ATOM 676 C CA . SER A 1 85 ? -33 5.094 13.078 1 54.41 85 SER A CA 1
ATOM 677 C C . SER A 1 85 ? -33.438 6.539 12.883 1 54.41 85 SER A C 1
ATOM 679 O O . SER A 1 85 ? -33.031 7.195 11.922 1 54.41 85 SER A O 1
ATOM 681 N N . HIS A 1 86 ? -34.688 6.785 13.141 1 47.22 86 HIS A N 1
ATOM 682 C CA . HIS A 1 86 ? -35.156 8.164 13.289 1 47.22 86 HIS A CA 1
ATOM 683 C C . HIS A 1 86 ? -34.094 9.023 13.977 1 47.22 86 HIS A C 1
ATOM 685 O O . HIS A 1 86 ? -34.344 10.195 14.266 1 47.22 86 HIS A O 1
ATOM 691 N N . THR A 1 87 ? -33.406 8.414 14.891 1 43.78 87 THR A N 1
ATOM 692 C CA . THR A 1 87 ? -32.594 9.367 15.648 1 43.78 87 THR A CA 1
ATOM 693 C C . THR A 1 87 ? -31.562 10.039 14.742 1 43.78 87 THR A C 1
ATOM 695 O O . THR A 1 87 ? -30.797 9.367 14.055 1 43.78 87 THR A O 1
ATOM 698 N N . LYS A 1 88 ? -31.969 11.07 14.242 1 41.03 88 LYS A N 1
ATOM 699 C CA . LYS A 1 88 ? -30.953 11.977 13.703 1 41.03 88 LYS A CA 1
ATOM 700 C C . LYS A 1 88 ? -29.594 11.727 14.352 1 41.03 88 LYS A C 1
ATOM 702 O O . LYS A 1 88 ? -29.5 11.578 15.57 1 41.03 88 LYS A O 1
ATOM 707 N N . PRO A 1 89 ? -28.625 11.016 13.711 1 38.97 89 PRO A N 1
ATOM 708 C CA . PRO A 1 89 ? -27.422 11.047 14.539 1 38.97 89 PRO A CA 1
ATOM 709 C C . PRO A 1 89 ? -27.391 12.242 15.492 1 38.97 89 PRO A C 1
ATOM 711 O O . PRO A 1 89 ? -27.547 13.383 15.062 1 38.97 89 PRO A O 1
ATOM 714 N N . TYR A 1 90 ? -28.094 12.203 16.562 1 31.58 90 TYR A N 1
ATOM 715 C CA . TYR A 1 90 ? -27.703 13.25 17.516 1 31.58 90 TYR A CA 1
ATOM 716 C C . TYR A 1 90 ? -26.219 13.562 17.391 1 31.58 90 TYR A C 1
ATOM 718 O O . TYR A 1 90 ? -25.375 12.672 17.484 1 31.58 90 TYR A O 1
ATOM 726 N N . ARG A 1 91 ? -25.844 14.445 16.594 1 35.09 91 ARG A N 1
ATOM 727 C CA . ARG A 1 91 ? -24.516 15.055 16.75 1 35.09 91 ARG A CA 1
ATOM 728 C C . ARG A 1 91 ? -24.109 15.117 18.219 1 35.09 91 ARG A C 1
ATOM 730 O O . ARG A 1 91 ? -24.562 16 18.953 1 35.09 91 ARG A O 1
ATOM 737 N N . ASP A 1 92 ? -24.312 14.211 19.062 1 33.62 92 ASP A N 1
ATOM 738 C CA . ASP A 1 92 ? -23.641 14.578 20.312 1 33.62 92 ASP A CA 1
ATOM 739 C C . ASP A 1 92 ? -22.359 15.359 20.031 1 33.62 92 ASP A C 1
ATOM 741 O O . ASP A 1 92 ? -21.578 15 19.156 1 33.62 92 ASP A O 1
ATOM 745 N N . ARG A 1 93 ? -22.391 16.625 20.375 1 31.88 93 ARG A N 1
ATOM 746 C CA . ARG A 1 93 ? -21.344 17.641 20.328 1 31.88 93 ARG A CA 1
ATOM 747 C C . ARG A 1 93 ? -19.953 17.016 20.484 1 31.88 93 ARG A C 1
ATOM 749 O O . ARG A 1 93 ? -18.969 17.562 19.984 1 31.88 93 ARG A O 1
ATOM 756 N N . ASN A 1 94 ? -19.766 16.172 21.531 1 30.23 94 ASN A N 1
ATOM 757 C CA . ASN A 1 94 ? -18.438 15.734 21.953 1 30.23 94 ASN A CA 1
ATOM 758 C C . ASN A 1 94 ? -17.859 14.672 21.016 1 30.23 94 ASN A C 1
ATOM 760 O O . ASN A 1 94 ? -16.75 14.195 21.219 1 30.23 94 ASN A O 1
ATOM 764 N N . SER A 1 95 ? -18.766 13.68 20.641 1 32.59 95 SER A N 1
ATOM 765 C CA . SER A 1 95 ? -18.016 12.602 20 1 32.59 95 SER A CA 1
ATOM 766 C C . SER A 1 95 ? -17.5 13.023 18.625 1 32.59 95 SER A C 1
ATOM 768 O O . SER A 1 95 ? -18.297 13.32 17.719 1 32.59 95 SER A O 1
ATOM 770 N N . ALA A 1 96 ? -16.562 13.719 18.453 1 33.25 96 ALA A N 1
ATOM 771 C CA . ALA A 1 96 ? -15.648 14.07 17.375 1 33.25 96 ALA A CA 1
ATOM 772 C C . ALA A 1 96 ? -15.633 12.984 16.297 1 33.25 96 ALA A C 1
ATOM 774 O O . ALA A 1 96 ? -14.977 13.133 15.266 1 33.25 96 ALA A O 1
ATOM 775 N N . GLN A 1 97 ? -15.977 11.672 16.609 1 36.28 97 GLN A N 1
ATOM 776 C CA . GLN A 1 97 ? -15.633 10.547 15.734 1 36.28 97 GLN A CA 1
ATOM 777 C C . GLN A 1 97 ? -16.578 10.477 14.539 1 36.28 97 GLN A C 1
ATOM 779 O O . GLN A 1 97 ? -16.422 9.625 13.656 1 36.28 97 GLN A O 1
ATOM 784 N N . SER A 1 98 ? -17.938 10.859 14.695 1 39.28 98 SER A N 1
ATOM 785 C CA . SER A 1 98 ? -18.922 10.312 13.766 1 39.28 98 SER A CA 1
ATOM 786 C C . SER A 1 98 ? -18.703 10.852 12.359 1 39.28 98 SER A C 1
ATOM 788 O O . SER A 1 98 ? -19.562 11.555 11.82 1 39.28 98 SER A O 1
ATOM 790 N N . ASN A 1 99 ? -17.859 11.594 12.172 1 40.88 99 ASN A N 1
ATOM 791 C CA . ASN A 1 99 ? -17.625 11.961 10.773 1 40.88 99 ASN A CA 1
ATOM 792 C C . ASN A 1 99 ? -18.078 10.852 9.828 1 40.88 99 ASN A C 1
ATOM 794 O O . ASN A 1 99 ? -17.688 10.844 8.656 1 40.88 99 ASN A O 1
ATOM 798 N N . HIS A 1 100 ? -18.469 9.688 10.406 1 43.19 100 HIS A N 1
ATOM 799 C CA . HIS A 1 100 ? -18.688 8.531 9.539 1 43.19 100 HIS A CA 1
ATOM 800 C C . HIS A 1 100 ? -19.906 8.727 8.664 1 43.19 100 HIS A C 1
ATOM 802 O O . HIS A 1 100 ? -20.844 9.422 9.047 1 43.19 100 HIS A O 1
ATOM 808 N N . LEU A 1 101 ? -19.766 8.656 7.375 1 48.44 101 LEU A N 1
ATOM 809 C CA . LEU A 1 101 ? -20.797 8.484 6.363 1 48.44 101 LEU A CA 1
ATOM 810 C C . LEU A 1 101 ? -22.047 7.84 6.965 1 48.44 101 LEU A C 1
ATOM 812 O O . LEU A 1 101 ? -21.938 6.949 7.809 1 48.44 101 LEU A O 1
ATOM 816 N N . SER A 1 102 ? -23.062 8.734 7.25 1 54.84 102 SER A N 1
ATOM 817 C CA . SER A 1 102 ? -24.359 8.172 7.613 1 54.84 102 SER A CA 1
ATOM 818 C C . SER A 1 102 ? -24.562 6.809 6.961 1 54.84 102 SER A C 1
ATOM 820 O O . SER A 1 102 ? -24.828 6.723 5.758 1 54.84 102 SER A O 1
ATOM 822 N N . GLN A 1 103 ? -23.812 5.895 7.305 1 61.22 103 GLN A N 1
ATOM 823 C CA . GLN A 1 103 ? -23.984 4.582 6.684 1 61.22 103 GLN A CA 1
ATOM 824 C C . GLN A 1 103 ? -25.25 3.904 7.184 1 61.22 103 GLN A C 1
ATOM 826 O O . GLN A 1 103 ? -25.656 4.102 8.328 1 61.22 103 GLN A O 1
ATOM 831 N N . PRO A 1 104 ? -25.953 3.408 6.281 1 71.12 104 PRO A N 1
ATOM 832 C CA . PRO A 1 104 ? -27.156 2.654 6.637 1 71.12 104 PRO A CA 1
ATOM 833 C C . PRO A 1 104 ? -26.938 1.683 7.793 1 71.12 104 PRO A C 1
ATOM 835 O O . PRO A 1 104 ? -25.859 1.075 7.887 1 71.12 104 PRO A O 1
ATOM 838 N N . GLN A 1 105 ? -27.766 1.871 8.766 1 81.69 105 GLN A N 1
ATOM 839 C CA . GLN A 1 105 ? -27.781 0.887 9.844 1 81.69 105 GLN A CA 1
ATOM 840 C C . GLN A 1 105 ? -28.719 -0.267 9.531 1 81.69 105 GLN A C 1
ATOM 842 O O . GLN A 1 105 ? -29.781 -0.065 8.922 1 81.69 105 GLN A O 1
ATOM 847 N N . TYR A 1 106 ? -28.297 -1.439 9.891 1 89 106 TYR A N 1
ATOM 848 C CA . TYR A 1 106 ? -29.078 -2.635 9.625 1 89 106 TYR A CA 1
ATOM 849 C C . TYR A 1 106 ? -29.422 -3.365 10.914 1 89 106 TYR A C 1
ATOM 851 O O . TYR A 1 106 ? -28.719 -3.242 11.914 1 89 106 TYR A O 1
ATOM 859 N N . ASN A 1 107 ? -30.594 -4.02 10.867 1 88.75 107 ASN A N 1
ATOM 860 C CA . ASN A 1 107 ? -30.922 -4.938 11.953 1 88.75 107 ASN A CA 1
ATOM 861 C C . ASN A 1 107 ? -29.938 -6.098 12.031 1 88.75 107 ASN A C 1
ATOM 863 O O . ASN A 1 107 ? -29.859 -6.91 11.109 1 88.75 107 ASN A O 1
ATOM 867 N N . PRO A 1 108 ? -29.234 -6.176 13.141 1 86.31 108 PRO A N 1
ATOM 868 C CA . PRO A 1 108 ? -28.172 -7.18 13.25 1 86.31 108 PRO A CA 1
ATOM 869 C C . PRO A 1 108 ? -28.688 -8.602 13.039 1 86.31 108 PRO A C 1
ATOM 871 O O . PRO A 1 108 ? -27.953 -9.453 12.531 1 86.31 108 PRO A O 1
ATOM 874 N N . GLY A 1 109 ? -29.875 -8.836 13.359 1 86.56 109 GLY A N 1
ATOM 875 C CA . GLY A 1 109 ? -30.438 -10.172 13.234 1 86.56 109 GLY A CA 1
ATOM 876 C C . GLY A 1 109 ? -30.672 -10.586 11.789 1 86.56 109 GLY A C 1
ATOM 877 O O . GLY A 1 109 ? -30.859 -11.773 11.508 1 86.56 109 GLY A O 1
ATOM 878 N N . THR A 1 110 ? -30.609 -9.633 10.938 1 90.06 110 THR A N 1
ATOM 879 C CA . THR A 1 110 ? -30.922 -9.922 9.539 1 90.06 110 THR A CA 1
ATOM 880 C C . THR A 1 110 ? -29.656 -9.953 8.703 1 90.06 110 THR A C 1
ATOM 882 O O . THR A 1 110 ? -29.688 -10.266 7.508 1 90.06 110 THR A O 1
ATOM 885 N N . VAL A 1 111 ? -28.562 -9.609 9.32 1 92.62 111 VAL A N 1
ATOM 886 C CA . VAL A 1 111 ? -27.297 -9.57 8.594 1 92.62 111 VAL A CA 1
ATOM 887 C C . VAL A 1 111 ? -26.578 -10.914 8.734 1 92.62 111 VAL A C 1
ATOM 889 O O . VAL A 1 111 ? -26.438 -11.43 9.836 1 92.62 111 VAL A O 1
ATOM 892 N N . ILE A 1 112 ? -26.156 -11.422 7.602 1 91.31 112 ILE A N 1
ATOM 893 C CA . ILE A 1 112 ? -25.391 -12.664 7.609 1 91.31 112 ILE A CA 1
ATOM 894 C C . ILE A 1 112 ? -24.031 -12.43 8.273 1 91.31 112 ILE A C 1
ATOM 896 O O . ILE A 1 112 ? -23.344 -11.461 7.957 1 91.31 112 ILE A O 1
ATOM 900 N N . PRO A 1 113 ? -23.656 -13.375 9.18 1 90.94 113 PRO A N 1
ATOM 901 C CA . PRO A 1 113 ? -22.359 -13.203 9.828 1 90.94 113 PRO A CA 1
ATOM 902 C C . PRO A 1 113 ? -21.203 -13.164 8.836 1 90.94 113 PRO A C 1
ATOM 904 O O . PRO A 1 113 ? -21.203 -13.906 7.848 1 90.94 113 PRO A O 1
ATOM 907 N N . LEU A 1 114 ? -20.266 -12.383 9.102 1 93.31 114 LEU A N 1
ATOM 908 C CA . LEU A 1 114 ? -19.172 -12.062 8.18 1 93.31 114 LEU A CA 1
ATOM 909 C C . LEU A 1 114 ? -18.391 -13.312 7.816 1 93.31 114 LEU A C 1
ATOM 911 O O . LEU A 1 114 ? -18.078 -13.531 6.641 1 93.31 114 LEU A O 1
ATOM 915 N N . PRO A 1 115 ? -18.062 -14.258 8.719 1 90.31 115 PRO A N 1
ATOM 916 C CA . PRO A 1 115 ? -17.203 -15.398 8.383 1 90.31 115 PRO A CA 1
ATOM 917 C C . PRO A 1 115 ? -17.859 -16.359 7.398 1 90.31 115 PRO A C 1
ATOM 919 O O . PRO A 1 115 ? -17.188 -17.156 6.766 1 90.31 115 PRO A O 1
ATOM 922 N N . ILE A 1 116 ? -19.188 -16.219 7.234 1 90.38 116 ILE A N 1
ATOM 923 C CA . ILE A 1 116 ? -19.922 -17.156 6.395 1 90.38 116 ILE A CA 1
ATOM 924 C C . ILE A 1 116 ? -20.031 -16.594 4.973 1 90.38 116 ILE A C 1
ATOM 926 O O . ILE A 1 116 ? -20.203 -17.359 4.02 1 90.38 116 ILE A O 1
ATOM 930 N N . ILE A 1 117 ? -19.922 -15.328 4.852 1 93.44 117 ILE A N 1
ATOM 931 C CA . ILE A 1 117 ? -20.203 -14.648 3.59 1 93.44 117 ILE A CA 1
ATOM 932 C C . ILE A 1 117 ? -19.219 -15.117 2.521 1 93.44 117 ILE A C 1
ATOM 934 O O . ILE A 1 117 ? -19.609 -15.453 1.402 1 93.44 117 ILE A O 1
ATOM 938 N N . PRO A 1 118 ? -17.891 -15.242 2.885 1 93.5 118 PRO A N 1
ATOM 939 C CA . PRO A 1 118 ? -16.969 -15.719 1.857 1 93.5 118 PRO A CA 1
ATOM 940 C C . PRO A 1 118 ? -17.297 -17.141 1.383 1 93.5 118 PRO A C 1
ATOM 942 O O . PRO A 1 118 ? -17.125 -17.453 0.202 1 93.5 118 PRO A O 1
ATOM 945 N N . LEU A 1 119 ? -17.703 -17.906 2.244 1 92.5 119 LEU A N 1
ATOM 946 C CA . LEU A 1 119 ? -18.109 -19.266 1.861 1 92.5 119 LEU A CA 1
ATOM 947 C C . LEU A 1 119 ? -19.281 -19.219 0.889 1 92.5 119 LEU A C 1
ATOM 949 O O . LEU A 1 119 ? -19.266 -19.922 -0.129 1 92.5 119 LEU A O 1
ATOM 953 N N . LEU A 1 120 ? -20.234 -18.438 1.231 1 92.94 120 LEU A N 1
ATOM 954 C CA . LEU A 1 120 ? -21.406 -18.297 0.375 1 92.94 120 LEU A CA 1
ATOM 955 C C . LEU A 1 120 ? -21.016 -17.781 -1.006 1 92.94 120 LEU A C 1
ATOM 957 O O . LEU A 1 120 ? -21.484 -18.297 -2.023 1 92.94 120 LEU A O 1
ATOM 961 N N . LEU A 1 121 ? -20.156 -16.859 -1.017 1 94.19 121 LEU A N 1
ATOM 962 C CA . LEU A 1 121 ? -19.703 -16.297 -2.279 1 94.19 121 LEU A CA 1
ATOM 963 C C . LEU A 1 121 ? -18.922 -17.328 -3.09 1 94.19 121 LEU A C 1
ATOM 965 O O . LEU A 1 121 ? -19.078 -17.422 -4.309 1 94.19 121 LEU A O 1
ATOM 969 N N . SER A 1 122 ? -18.125 -18.062 -2.426 1 94.19 122 SER A N 1
ATOM 970 C CA . SER A 1 122 ? -17.359 -19.109 -3.096 1 94.19 122 SER A CA 1
ATOM 971 C C . SER A 1 122 ? -18.266 -20.156 -3.709 1 94.19 122 SER A C 1
ATOM 973 O O . SER A 1 122 ? -18.062 -20.578 -4.852 1 94.19 122 SER A O 1
ATOM 975 N N . LEU A 1 123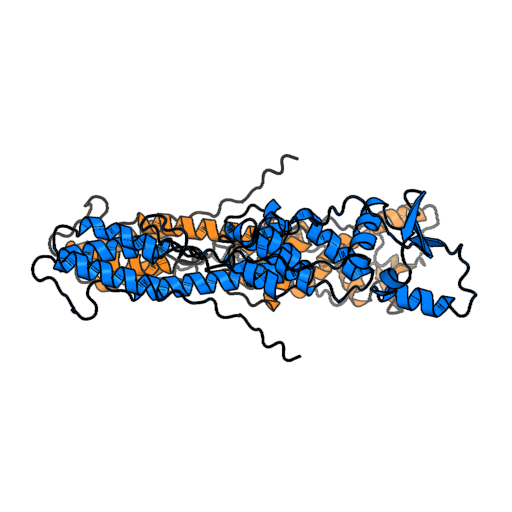 ? -19.234 -20.562 -2.977 1 92.69 123 LEU A N 1
ATOM 976 C CA . LEU A 1 123 ? -20.188 -21.547 -3.465 1 92.69 123 LEU A CA 1
ATOM 977 C C . LEU A 1 123 ? -21.016 -20.984 -4.613 1 92.69 123 LEU A C 1
ATOM 979 O O . LEU A 1 123 ? -21.297 -21.688 -5.586 1 92.69 123 LEU A O 1
ATOM 983 N N . ALA A 1 124 ? -21.406 -19.766 -4.453 1 93.12 124 ALA A N 1
ATOM 984 C CA . ALA A 1 124 ? -22.156 -19.109 -5.523 1 93.12 124 ALA A CA 1
ATOM 985 C C . ALA A 1 124 ? -21.359 -19.094 -6.82 1 93.12 124 ALA A C 1
ATOM 987 O O . ALA A 1 124 ? -21.891 -19.328 -7.902 1 93.12 124 ALA A O 1
ATOM 988 N N . ASP A 1 125 ? -20.125 -18.812 -6.707 1 92.12 125 ASP A N 1
ATOM 989 C CA . ASP A 1 125 ? -19.234 -18.781 -7.867 1 92.12 125 ASP A CA 1
ATOM 990 C C . ASP A 1 125 ? -19.047 -20.188 -8.453 1 92.12 125 ASP A C 1
ATOM 992 O O . ASP A 1 125 ? -19.188 -20.375 -9.664 1 92.12 125 ASP A O 1
ATOM 996 N N . LYS A 1 126 ? -18.766 -21.141 -7.598 1 94.06 126 LYS A N 1
ATOM 997 C CA . LYS A 1 126 ? -18.516 -22.516 -8.016 1 94.06 126 LYS A CA 1
ATOM 998 C C . LYS A 1 126 ? -19.734 -23.125 -8.703 1 94.06 126 LYS A C 1
ATOM 1000 O O . LYS A 1 126 ? -19.594 -23.859 -9.68 1 94.06 126 LYS A O 1
ATOM 1005 N N . TYR A 1 127 ? -20.906 -22.766 -8.234 1 94.06 127 TYR A N 1
ATOM 1006 C CA . TYR A 1 127 ? -22.125 -23.391 -8.758 1 94.06 127 TYR A CA 1
ATOM 1007 C C . TYR A 1 127 ? -22.922 -22.391 -9.594 1 94.06 127 TYR A C 1
ATOM 1009 O O . TYR A 1 127 ? -24.078 -22.641 -9.93 1 94.06 127 TYR A O 1
ATOM 1017 N N . CYS A 1 128 ? -22.281 -21.203 -9.844 1 93.38 128 CYS A N 1
ATOM 1018 C CA . CYS A 1 128 ? -22.812 -20.188 -10.758 1 93.38 128 CYS A CA 1
ATOM 1019 C C . CYS A 1 128 ? -24.219 -19.781 -10.367 1 93.38 128 CYS A C 1
ATOM 1021 O O . CYS A 1 128 ? -25.125 -19.797 -11.195 1 93.38 128 CYS A O 1
ATOM 1023 N N . ILE A 1 129 ? -24.312 -19.438 -9.148 1 91.94 129 ILE A N 1
ATOM 1024 C CA . ILE A 1 129 ? -25.578 -18.906 -8.648 1 91.94 129 ILE A CA 1
ATOM 1025 C C . ILE A 1 129 ? -25.594 -17.391 -8.805 1 91.94 129 ILE A C 1
ATOM 1027 O O . ILE A 1 129 ? -25.031 -16.656 -7.988 1 91.94 129 ILE A O 1
ATOM 1031 N N . GLU A 1 130 ? -26.141 -16.719 -9.711 1 79.94 130 GLU A N 1
ATOM 1032 C CA . GLU A 1 130 ? -26.016 -15.305 -10.055 1 79.94 130 GLU A CA 1
ATOM 1033 C C . GLU A 1 130 ? -26.938 -14.453 -9.188 1 79.94 130 GLU A C 1
ATOM 1035 O O . GLU A 1 130 ? -26.578 -13.32 -8.828 1 79.94 130 GLU A O 1
ATOM 1040 N N . SER A 1 131 ? -28 -14.961 -8.75 1 79.06 131 SER A N 1
ATOM 1041 C CA . SER A 1 131 ? -29.062 -14.164 -8.133 1 79.06 131 SER A CA 1
ATOM 1042 C C . SER A 1 131 ? -28.672 -13.727 -6.723 1 79.06 131 SER A C 1
ATOM 1044 O O . SER A 1 131 ? -29.266 -12.797 -6.172 1 79.06 131 SER A O 1
ATOM 1046 N N . ILE A 1 132 ? -27.531 -14.234 -6.289 1 88.81 132 ILE A N 1
ATOM 1047 C CA . ILE A 1 132 ? -27.344 -14.039 -4.859 1 88.81 132 ILE A CA 1
ATOM 1048 C C . ILE A 1 132 ? -26.188 -13.07 -4.629 1 88.81 132 ILE A C 1
ATOM 1050 O O . ILE A 1 132 ? -26.031 -12.516 -3.535 1 88.81 132 ILE A O 1
ATOM 1054 N N . THR A 1 133 ? -25.391 -12.789 -5.594 1 89.69 133 THR A N 1
ATOM 1055 C CA . THR A 1 133 ? -24.156 -12.031 -5.426 1 89.69 133 THR A CA 1
ATOM 1056 C C . THR A 1 133 ? -24.453 -10.609 -4.973 1 89.69 133 THR A C 1
ATOM 1058 O O . THR A 1 133 ? -23.781 -10.086 -4.07 1 89.69 133 THR A O 1
ATOM 1061 N N . GLU A 1 134 ? -25.453 -10.031 -5.547 1 90.44 134 GLU A N 1
ATOM 1062 C CA . GLU A 1 134 ? -25.797 -8.656 -5.188 1 90.44 134 GLU A CA 1
ATOM 1063 C C . GLU A 1 134 ? -26.297 -8.578 -3.746 1 90.44 134 GLU A C 1
ATOM 1065 O O . GLU A 1 134 ? -25.922 -7.656 -3.01 1 90.44 134 GLU A O 1
ATOM 1070 N N . THR A 1 135 ? -27.078 -9.508 -3.455 1 92.94 135 THR A N 1
ATOM 1071 C CA . THR A 1 135 ? -27.609 -9.547 -2.094 1 92.94 135 THR A CA 1
ATOM 1072 C C . THR A 1 135 ? -26.484 -9.758 -1.087 1 92.94 135 THR A C 1
ATOM 1074 O O . THR A 1 135 ? -26.422 -9.094 -0.05 1 92.94 135 THR A O 1
ATOM 1077 N N . LEU A 1 136 ? -25.625 -10.625 -1.381 1 94.19 136 LEU A N 1
ATOM 1078 C CA . LEU A 1 136 ? -24.5 -10.906 -0.495 1 94.19 136 LEU A CA 1
ATOM 1079 C C . LEU A 1 136 ? -23.578 -9.688 -0.387 1 94.19 136 LEU A C 1
ATOM 1081 O O . LEU A 1 136 ? -22.984 -9.453 0.663 1 94.19 136 LEU A O 1
ATOM 1085 N N . SER A 1 137 ? -23.5 -8.93 -1.458 1 95 137 SER A N 1
ATOM 1086 C CA . SER A 1 137 ? -22.719 -7.699 -1.438 1 95 137 SER A CA 1
ATOM 1087 C C . SER A 1 137 ? -23.266 -6.723 -0.398 1 95 137 SER A C 1
ATOM 1089 O O . SER A 1 137 ? -22.484 -6.07 0.306 1 95 137 SER A O 1
ATOM 1091 N N . VAL A 1 138 ? -24.531 -6.66 -0.299 1 94.12 138 VAL A N 1
ATOM 1092 C CA . VAL A 1 138 ? -25.156 -5.773 0.677 1 94.12 138 VAL A CA 1
ATOM 1093 C C . VAL A 1 138 ? -24.875 -6.277 2.09 1 94.12 138 VAL A C 1
ATOM 1095 O O . VAL A 1 138 ? -24.547 -5.492 2.98 1 94.12 138 VAL A O 1
ATOM 1098 N N . HIS A 1 139 ? -24.984 -7.547 2.277 1 94.88 139 HIS A N 1
ATOM 1099 C CA . HIS A 1 139 ? -24.656 -8.133 3.574 1 94.88 139 HIS A CA 1
ATOM 1100 C C . HIS A 1 139 ? -23.203 -7.855 3.951 1 94.88 139 HIS A C 1
ATOM 1102 O O . HIS A 1 139 ? -22.906 -7.527 5.105 1 94.88 139 HIS A O 1
ATOM 1108 N N . LEU A 1 140 ? -22.406 -8.031 3.006 1 96.19 140 LEU A N 1
ATOM 1109 C CA . LEU A 1 140 ? -20.984 -7.762 3.23 1 96.19 140 LEU A CA 1
ATOM 1110 C C . LEU A 1 140 ? -20.75 -6.297 3.6 1 96.19 140 LEU A C 1
ATOM 1112 O O . LEU A 1 140 ? -20.062 -6 4.57 1 96.19 140 LEU A O 1
ATOM 1116 N N . SER A 1 141 ? -21.375 -5.41 2.906 1 95.25 141 SER A N 1
ATOM 1117 C CA . SER A 1 141 ? -21.25 -3.975 3.127 1 95.25 141 SER A CA 1
ATOM 1118 C C . SER A 1 141 ? -21.719 -3.578 4.52 1 95.25 141 SER A C 1
ATOM 1120 O O . SER A 1 141 ? -21.203 -2.625 5.109 1 95.25 141 SER A O 1
ATOM 1122 N N . ALA A 1 142 ? -22.609 -4.273 4.969 1 94.19 142 ALA A N 1
ATOM 1123 C CA . ALA A 1 142 ? -23.172 -3.98 6.281 1 94.19 142 ALA A CA 1
ATOM 1124 C C . ALA A 1 142 ? -22.125 -4.117 7.379 1 94.19 142 ALA A C 1
ATOM 1126 O O . ALA A 1 142 ? -22.25 -3.521 8.453 1 94.19 142 ALA A O 1
ATOM 1127 N N . HIS A 1 143 ? -21.125 -4.855 7.129 1 95.12 143 HIS A N 1
ATOM 1128 C CA . HIS A 1 143 ? -20.078 -5.086 8.117 1 95.12 143 HIS A CA 1
ATOM 1129 C C . HIS A 1 143 ? -18.969 -4.055 7.988 1 95.12 143 HIS A C 1
ATOM 1131 O O . HIS A 1 143 ? -18.031 -4.027 8.805 1 95.12 143 HIS A O 1
ATOM 1137 N N . ALA A 1 144 ? -18.969 -3.15 7.027 1 94.06 144 ALA A N 1
ATOM 1138 C CA . ALA A 1 144 ? -17.891 -2.234 6.688 1 94.06 144 ALA A CA 1
ATOM 1139 C C . ALA A 1 144 ? -17.531 -1.333 7.871 1 94.06 144 ALA A C 1
ATOM 1141 O O . ALA A 1 144 ? -16.359 -1.145 8.195 1 94.06 144 ALA A O 1
ATOM 1142 N N . PRO A 1 145 ? -18.484 -0.85 8.633 1 89.94 145 PRO A N 1
ATOM 1143 C CA . PRO A 1 145 ? -18.141 0.05 9.734 1 89.94 145 PRO A CA 1
ATOM 1144 C C . PRO A 1 145 ? -17.375 -0.65 10.852 1 89.94 145 PRO A C 1
ATOM 1146 O O . PRO A 1 145 ? -16.5 -0.044 11.477 1 89.94 145 PRO A O 1
ATOM 1149 N N . THR A 1 146 ? -17.609 -1.909 11.008 1 91.75 146 THR A N 1
ATOM 1150 C CA . THR A 1 146 ? -17.031 -2.609 12.141 1 91.75 146 THR A CA 1
ATOM 1151 C C . THR A 1 146 ? -15.742 -3.326 11.727 1 91.75 146 THR A C 1
ATOM 1153 O O . THR A 1 146 ? -14.812 -3.459 12.523 1 91.75 146 THR A O 1
ATOM 1156 N N . ASP A 1 147 ? -15.742 -3.781 10.531 1 95.5 147 ASP A N 1
ATOM 1157 C CA . ASP A 1 147 ? -14.586 -4.543 10.07 1 95.5 147 ASP A CA 1
ATOM 1158 C C . ASP A 1 147 ? -14.258 -4.199 8.617 1 95.5 147 ASP A C 1
ATOM 1160 O O . ASP A 1 147 ? -14.336 -5.059 7.734 1 95.5 147 ASP A O 1
ATOM 1164 N N . PRO A 1 148 ? -13.812 -2.996 8.438 1 96.25 148 PRO A N 1
ATOM 1165 C CA . PRO A 1 148 ? -13.648 -2.514 7.066 1 96.25 148 PRO A CA 1
ATOM 1166 C C . PRO A 1 148 ? -12.539 -3.252 6.312 1 96.25 148 PRO A C 1
ATOM 1168 O O . PRO A 1 148 ? -12.672 -3.498 5.109 1 96.25 148 PRO A O 1
ATOM 1171 N N . LEU A 1 149 ? -11.508 -3.621 6.973 1 97.69 149 LEU A N 1
ATOM 1172 C CA . LEU A 1 149 ? -10.375 -4.238 6.293 1 97.69 149 LEU A CA 1
ATOM 1173 C C . LEU A 1 149 ? -10.758 -5.602 5.727 1 97.69 149 LEU A C 1
ATOM 1175 O O . LEU A 1 149 ? -10.5 -5.887 4.555 1 97.69 149 LEU A O 1
ATOM 1179 N N . ARG A 1 150 ? -11.375 -6.461 6.492 1 97.06 150 ARG A N 1
ATOM 1180 C CA . ARG A 1 150 ? -11.797 -7.773 6.016 1 97.06 150 ARG A CA 1
ATOM 1181 C C . ARG A 1 150 ? -12.852 -7.648 4.922 1 97.06 150 ARG A C 1
ATOM 1183 O O . ARG A 1 150 ? -12.812 -8.367 3.924 1 97.06 150 ARG A O 1
ATOM 1190 N N . VAL A 1 151 ? -13.75 -6.75 5.145 1 97.56 151 VAL A N 1
ATOM 1191 C CA . VAL A 1 151 ? -14.789 -6.527 4.148 1 97.56 151 VAL A CA 1
ATOM 1192 C C . VAL A 1 151 ? -14.156 -6.117 2.82 1 97.56 151 VAL A C 1
ATOM 1194 O O . VAL A 1 151 ? -14.516 -6.641 1.766 1 97.56 151 VAL A O 1
ATOM 1197 N N . TYR A 1 152 ? -13.234 -5.211 2.912 1 98.06 152 TYR A N 1
ATOM 1198 C CA . TYR A 1 152 ? -12.555 -4.773 1.7 1 98.06 152 TYR A CA 1
ATOM 1199 C C . TYR A 1 152 ? -11.836 -5.938 1.027 1 98.06 152 TYR A C 1
ATOM 1201 O O . TYR A 1 152 ? -11.961 -6.133 -0.184 1 98.06 152 TYR A O 1
ATOM 1209 N N . GLY A 1 153 ? -11.125 -6.668 1.787 1 97.69 153 GLY A N 1
ATOM 1210 C CA . GLY A 1 153 ? -10.422 -7.82 1.252 1 97.69 153 GLY A CA 1
ATOM 1211 C C . GLY A 1 153 ? -11.336 -8.797 0.534 1 97.69 153 GLY A C 1
ATOM 1212 O O . GLY A 1 153 ? -11.062 -9.18 -0.606 1 97.69 153 GLY A O 1
ATOM 1213 N N . TYR A 1 154 ? -12.398 -9.172 1.129 1 96.88 154 TYR A N 1
ATOM 1214 C CA . TYR A 1 154 ? -13.352 -10.102 0.531 1 96.88 154 TYR A CA 1
ATOM 1215 C C . TYR A 1 154 ? -13.984 -9.508 -0.723 1 96.88 154 TYR A C 1
ATOM 1217 O O . TYR A 1 154 ? -14.133 -10.195 -1.737 1 96.88 154 TYR A O 1
ATOM 1225 N N . ALA A 1 155 ? -14.367 -8.25 -0.607 1 97.44 155 ALA A N 1
ATOM 1226 C CA . ALA A 1 155 ? -15.008 -7.582 -1.737 1 97.44 155 ALA A CA 1
ATOM 1227 C C . ALA A 1 155 ? -14.102 -7.594 -2.965 1 97.44 155 ALA A C 1
ATOM 1229 O O . ALA A 1 155 ? -14.555 -7.867 -4.078 1 97.44 155 ALA A O 1
ATOM 1230 N N . VAL A 1 156 ? -12.875 -7.355 -2.711 1 97.06 156 VAL A N 1
ATOM 1231 C CA . VAL A 1 156 ? -11.906 -7.34 -3.807 1 97.06 156 VAL A CA 1
ATOM 1232 C C . VAL A 1 156 ? -11.727 -8.758 -4.355 1 97.06 156 VAL A C 1
ATOM 1234 O O . VAL A 1 156 ? -11.742 -8.961 -5.57 1 97.06 156 VAL A O 1
ATOM 1237 N N . ALA A 1 157 ? -11.562 -9.672 -3.525 1 95.81 157 ALA A N 1
ATOM 1238 C CA . ALA A 1 157 ? -11.328 -11.055 -3.924 1 95.81 157 ALA A CA 1
ATOM 1239 C C . ALA A 1 157 ? -12.461 -11.578 -4.797 1 95.81 157 ALA A C 1
ATOM 1241 O O . ALA A 1 157 ? -12.234 -12.359 -5.723 1 95.81 157 ALA A O 1
ATOM 1242 N N . PHE A 1 158 ? -13.656 -11.094 -4.551 1 94.94 158 PHE A N 1
ATOM 1243 C CA . PHE A 1 158 ? -14.812 -11.633 -5.25 1 94.94 158 PHE A CA 1
ATOM 1244 C C . PHE A 1 158 ? -15.344 -10.633 -6.27 1 94.94 158 PHE A C 1
ATOM 1246 O O . PHE A 1 158 ? -16.453 -10.812 -6.797 1 94.94 158 PHE A O 1
ATOM 1253 N N . GLY A 1 159 ? -14.633 -9.531 -6.418 1 94.12 159 GLY A N 1
ATOM 1254 C CA . GLY A 1 159 ? -14.969 -8.578 -7.461 1 94.12 159 GLY A CA 1
ATOM 1255 C C . GLY A 1 159 ? -16.203 -7.758 -7.145 1 94.12 159 GLY A C 1
ATOM 1256 O O . GLY A 1 159 ? -16.984 -7.426 -8.039 1 94.12 159 GLY A O 1
ATOM 1257 N N . LEU A 1 160 ? -16.484 -7.516 -5.902 1 95.31 160 LEU A N 1
ATOM 1258 C CA . LEU A 1 160 ? -17.625 -6.727 -5.477 1 95.31 160 LEU A CA 1
ATOM 1259 C C . LEU A 1 160 ? -17.25 -5.258 -5.309 1 95.31 160 LEU A C 1
ATOM 1261 O O . LEU A 1 160 ? -16.938 -4.816 -4.203 1 95.31 160 LEU A O 1
ATOM 1265 N N . GLY A 1 161 ? -17.391 -4.5 -6.316 1 93.81 161 GLY A N 1
ATOM 1266 C CA . GLY A 1 161 ? -16.906 -3.131 -6.379 1 93.81 161 GLY A CA 1
ATOM 1267 C C . GLY A 1 161 ? -17.594 -2.207 -5.391 1 93.81 161 GLY A C 1
ATOM 1268 O O . GLY A 1 161 ? -16.938 -1.421 -4.707 1 93.81 161 GLY A O 1
ATOM 1269 N N . THR A 1 162 ? -18.875 -2.32 -5.297 1 92.25 162 THR A N 1
ATOM 1270 C CA . THR A 1 162 ? -19.641 -1.441 -4.414 1 92.25 162 THR A CA 1
ATOM 1271 C C . THR A 1 162 ? -19.266 -1.686 -2.955 1 92.25 162 THR A C 1
ATOM 1273 O O . THR A 1 162 ? -19.047 -0.737 -2.199 1 92.25 162 THR A O 1
ATOM 1276 N N . ALA A 1 163 ? -19.188 -2.908 -2.584 1 95.25 163 ALA A N 1
ATOM 1277 C CA . ALA A 1 163 ? -18.797 -3.242 -1.216 1 95.25 163 ALA A CA 1
ATOM 1278 C C . ALA A 1 163 ? -17.375 -2.785 -0.924 1 95.25 163 ALA A C 1
ATOM 1280 O O . ALA A 1 163 ? -17.078 -2.305 0.173 1 95.25 163 ALA A O 1
ATOM 1281 N N . ALA A 1 164 ? -16.531 -2.938 -1.895 1 96.44 164 ALA A N 1
ATOM 1282 C CA . ALA A 1 164 ? -15.148 -2.492 -1.737 1 96.44 164 ALA A CA 1
ATOM 1283 C C . ALA A 1 164 ? -15.078 -0.983 -1.524 1 96.44 164 ALA A C 1
ATOM 1285 O O . ALA A 1 164 ? -14.367 -0.507 -0.637 1 96.44 164 ALA A O 1
ATOM 1286 N N . SER A 1 165 ? -15.82 -0.302 -2.311 1 93.44 165 SER A N 1
ATOM 1287 C CA . SER A 1 165 ? -15.867 1.151 -2.199 1 93.44 165 SER A CA 1
ATOM 1288 C C . SER A 1 165 ? -16.406 1.585 -0.839 1 93.44 165 SER A C 1
ATOM 1290 O O . SER A 1 165 ? -15.828 2.461 -0.19 1 93.44 165 SER A O 1
ATOM 1292 N N . THR A 1 166 ? -17.391 0.986 -0.422 1 91.69 166 THR A N 1
ATOM 1293 C CA . THR A 1 166 ? -17.984 1.295 0.877 1 91.69 166 THR A CA 1
ATOM 1294 C C . THR A 1 166 ? -16.984 1.028 1.999 1 91.69 166 THR A C 1
ATOM 1296 O O . THR A 1 166 ? -16.766 1.878 2.869 1 91.69 166 THR A O 1
ATOM 1299 N N . ALA A 1 167 ? -16.375 -0.118 1.967 1 95.25 167 ALA A N 1
ATOM 1300 C CA . ALA A 1 167 ? -15.43 -0.507 3.01 1 95.25 167 ALA A CA 1
ATOM 1301 C C . ALA A 1 167 ? -14.242 0.447 3.055 1 95.25 167 ALA A C 1
ATOM 1303 O O . ALA A 1 167 ? -13.727 0.76 4.133 1 95.25 167 ALA A O 1
ATOM 1304 N N . SER A 1 168 ? -13.797 0.932 1.922 1 93.5 168 SER A N 1
ATOM 1305 C CA . SER A 1 168 ? -12.609 1.773 1.823 1 93.5 168 SER A CA 1
ATOM 1306 C C . SER A 1 168 ? -12.789 3.076 2.596 1 93.5 168 SER A C 1
ATOM 1308 O O . SER A 1 168 ? -11.812 3.68 3.041 1 93.5 168 SER A O 1
ATOM 1310 N N . GLN A 1 169 ? -14.023 3.469 2.824 1 88.19 169 GLN A N 1
ATOM 1311 C CA . GLN A 1 169 ? -14.32 4.719 3.52 1 88.19 169 GLN A CA 1
ATOM 1312 C C . GLN A 1 169 ? -14.078 4.582 5.02 1 88.19 169 GLN A C 1
ATOM 1314 O O . GLN A 1 169 ? -13.906 5.586 5.719 1 88.19 169 GLN A O 1
ATOM 1319 N N . TYR A 1 170 ? -14.031 3.395 5.477 1 90.81 170 TYR A N 1
ATOM 1320 C CA . TYR A 1 170 ? -13.961 3.172 6.918 1 90.81 170 TYR A CA 1
ATOM 1321 C C . TYR A 1 170 ? -12.562 2.729 7.328 1 90.81 170 TYR A C 1
ATOM 1323 O O . TYR A 1 170 ? -12.281 2.559 8.516 1 90.81 170 TYR A O 1
ATOM 1331 N N . LEU A 1 171 ? -11.773 2.6 6.371 1 94.75 171 LEU A N 1
ATOM 1332 C CA . LEU A 1 171 ? -10.438 2.09 6.656 1 94.75 171 LEU A CA 1
ATOM 1333 C C . LEU A 1 171 ? -9.602 3.133 7.395 1 94.75 171 LEU A C 1
ATOM 1335 O O . LEU A 1 171 ? -9.656 4.32 7.066 1 94.75 171 LEU A O 1
ATOM 1339 N N . ASP A 1 172 ? -8.891 2.658 8.367 1 94.31 172 ASP A N 1
ATOM 1340 C CA . ASP A 1 172 ? -7.84 3.477 8.961 1 94.31 172 ASP A CA 1
ATOM 1341 C C . ASP A 1 172 ? -6.676 3.678 7.992 1 94.31 172 ASP A C 1
ATOM 1343 O O . ASP A 1 172 ? -6.582 2.984 6.98 1 94.31 172 ASP A O 1
ATOM 1347 N N . PRO A 1 173 ? -5.902 4.742 8.312 1 94.12 173 PRO A N 1
ATOM 1348 C CA . PRO A 1 173 ? -4.711 4.84 7.465 1 94.12 173 PRO A CA 1
ATOM 1349 C C . PRO A 1 173 ? -3.99 3.502 7.301 1 94.12 173 PRO A C 1
ATOM 1351 O O . PRO A 1 173 ? -3.756 2.799 8.289 1 94.12 173 PRO A O 1
ATOM 1354 N N . MET A 1 174 ? -3.643 3.191 6.137 1 96.38 174 MET A N 1
ATOM 1355 C CA . MET A 1 174 ? -3.15 1.854 5.812 1 96.38 174 MET A CA 1
ATOM 1356 C C . MET A 1 174 ? -1.885 1.535 6.605 1 96.38 174 MET A C 1
ATOM 1358 O O . MET A 1 174 ? -1.671 0.389 7.004 1 96.38 174 MET A O 1
ATOM 1362 N N . ALA A 1 175 ? -1.095 2.461 6.812 1 94.69 175 ALA A N 1
ATOM 1363 C CA . ALA A 1 175 ? 0.175 2.256 7.504 1 94.69 175 ALA A CA 1
ATOM 1364 C C . ALA A 1 175 ? -0.052 1.846 8.953 1 94.69 175 ALA A C 1
ATOM 1366 O O . ALA A 1 175 ? 0.867 1.362 9.625 1 94.69 175 ALA A O 1
ATOM 1367 N N . SER A 1 176 ? -1.208 2.059 9.453 1 94.44 176 SER A N 1
ATOM 1368 C CA . SER A 1 176 ? -1.479 1.796 10.867 1 94.44 176 SER A CA 1
ATOM 1369 C C . SER A 1 176 ? -1.796 0.323 11.102 1 94.44 176 SER A C 1
ATOM 1371 O O . SER A 1 176 ? -1.781 -0.145 12.242 1 94.44 176 SER A O 1
ATOM 1373 N N . TYR A 1 177 ? -2.068 -0.401 10.109 1 95.88 177 TYR A N 1
ATOM 1374 C CA . TYR A 1 177 ? -2.41 -1.812 10.25 1 95.88 177 TYR A CA 1
ATOM 1375 C C . TYR A 1 177 ? -1.156 -2.662 10.422 1 95.88 177 TYR A C 1
ATOM 1377 O O . TYR A 1 177 ? -0.083 -2.303 9.93 1 95.88 177 TYR A O 1
ATOM 1385 N N . ALA A 1 178 ? -1.367 -3.76 11.07 1 95 178 ALA A N 1
ATOM 1386 C CA . ALA A 1 178 ? -0.296 -4.75 11.148 1 95 178 ALA A CA 1
ATOM 1387 C C . ALA A 1 178 ? -0.161 -5.516 9.836 1 95 178 ALA A C 1
ATOM 1389 O O . ALA A 1 178 ? -1.132 -5.652 9.086 1 95 178 ALA A O 1
ATOM 1390 N N . ALA A 1 179 ? 1.021 -6.039 9.602 1 93.12 179 ALA A N 1
ATOM 1391 C CA . ALA A 1 179 ? 1.306 -6.773 8.367 1 93.12 179 ALA A CA 1
ATOM 1392 C C . ALA A 1 179 ? 0.372 -7.969 8.219 1 93.12 179 ALA A C 1
ATOM 1394 O O . ALA A 1 179 ? -0.114 -8.25 7.121 1 93.12 179 ALA A O 1
ATOM 1395 N N . SER A 1 180 ? 0.116 -8.688 9.266 1 94.44 180 SER A N 1
ATOM 1396 C CA . SER A 1 180 ? -0.737 -9.875 9.234 1 94.44 180 SER A CA 1
ATOM 1397 C C . SER A 1 180 ? -2.172 -9.508 8.867 1 94.44 180 SER A C 1
ATOM 1399 O O . SER A 1 180 ? -2.883 -10.305 8.258 1 94.44 180 SER A O 1
ATOM 1401 N N . GLN A 1 181 ? -2.555 -8.312 9.219 1 95.62 181 GLN A N 1
ATOM 1402 C CA . GLN A 1 181 ? -3.922 -7.875 8.953 1 95.62 181 GLN A CA 1
ATOM 1403 C C . GLN A 1 181 ? -4.129 -7.566 7.477 1 95.62 181 GLN A C 1
ATOM 1405 O O . GLN A 1 181 ? -5.172 -7.902 6.906 1 95.62 181 GLN A O 1
ATOM 1410 N N . VAL A 1 182 ? -3.131 -6.98 6.863 1 97.19 182 VAL A N 1
ATOM 1411 C CA . VAL A 1 182 ? -3.324 -6.469 5.508 1 97.19 182 VAL A CA 1
ATOM 1412 C C . VAL A 1 182 ? -3.215 -7.613 4.504 1 97.19 182 VAL A C 1
ATOM 1414 O O . VAL A 1 182 ? -3.488 -7.43 3.314 1 97.19 182 VAL A O 1
ATOM 1417 N N . GLU A 1 183 ? -2.926 -8.797 4.945 1 95.19 183 GLU A N 1
ATOM 1418 C CA . GLU A 1 183 ? -2.816 -9.969 4.074 1 95.19 183 GLU A CA 1
ATOM 1419 C C . GLU A 1 183 ? -4.168 -10.328 3.469 1 95.19 183 GLU A C 1
ATOM 1421 O O . GLU A 1 183 ? -4.234 -11.062 2.482 1 95.19 183 GLU A O 1
ATOM 1426 N N . VAL A 1 184 ? -5.188 -9.844 4.098 1 95.44 184 VAL A N 1
ATOM 1427 C CA . VAL A 1 184 ? -6.535 -10.117 3.607 1 95.44 184 VAL A CA 1
ATOM 1428 C C . VAL A 1 184 ? -6.738 -9.461 2.246 1 95.44 184 VAL A C 1
ATOM 1430 O O . VAL A 1 184 ? -7.582 -9.891 1.458 1 95.44 184 VAL A O 1
ATOM 1433 N N . ILE A 1 185 ? -6.035 -8.391 1.962 1 97.31 185 ILE A N 1
ATOM 1434 C CA . ILE A 1 185 ? -6.09 -7.754 0.652 1 97.31 185 ILE A CA 1
ATOM 1435 C C . ILE A 1 185 ? -5.336 -8.602 -0.369 1 97.31 185 ILE A C 1
ATOM 1437 O O . ILE A 1 185 ? -4.133 -8.828 -0.226 1 97.31 185 ILE A O 1
ATOM 1441 N N . PRO A 1 186 ? -5.973 -8.984 -1.389 1 95.38 186 PRO A N 1
ATOM 1442 C CA . PRO A 1 186 ? -5.422 -10.055 -2.223 1 95.38 186 PRO A CA 1
ATOM 1443 C C . PRO A 1 186 ? -4.363 -9.555 -3.201 1 95.38 186 PRO A C 1
ATOM 1445 O O . PRO A 1 186 ? -3.523 -10.336 -3.662 1 95.38 186 PRO A O 1
ATOM 1448 N N . THR A 1 187 ? -4.398 -8.242 -3.568 1 95.56 187 THR A N 1
ATOM 1449 C CA . THR A 1 187 ? -3.486 -7.789 -4.613 1 95.56 187 THR A CA 1
ATOM 1450 C C . THR A 1 187 ? -2.854 -6.453 -4.242 1 95.56 187 THR A C 1
ATOM 1452 O O . THR A 1 187 ? -3.449 -5.66 -3.51 1 95.56 187 THR A O 1
ATOM 1455 N N . VAL A 1 188 ? -1.718 -6.195 -4.809 1 96.62 188 VAL A N 1
ATOM 1456 C CA . VAL A 1 188 ? -1.011 -4.93 -4.637 1 96.62 188 VAL A CA 1
ATOM 1457 C C . VAL A 1 188 ? -1.827 -3.797 -5.25 1 96.62 188 VAL A C 1
ATOM 1459 O O . VAL A 1 188 ? -1.909 -2.703 -4.684 1 96.62 188 VAL A O 1
ATOM 1462 N N . ALA A 1 189 ? -2.42 -4.113 -6.344 1 95.75 189 ALA A N 1
ATOM 1463 C CA . ALA A 1 189 ? -3.232 -3.105 -7.02 1 95.75 189 ALA A CA 1
ATOM 1464 C C . ALA A 1 189 ? -4.367 -2.621 -6.121 1 95.75 189 ALA A C 1
ATOM 1466 O O . ALA A 1 189 ? -4.633 -1.42 -6.039 1 95.75 189 ALA A O 1
ATOM 1467 N N . ALA A 1 190 ? -5.004 -3.535 -5.5 1 96.69 190 ALA A N 1
ATOM 1468 C CA . ALA A 1 190 ? -6.102 -3.182 -4.605 1 96.69 190 ALA A CA 1
ATOM 1469 C C . ALA A 1 190 ? -5.602 -2.371 -3.414 1 96.69 190 ALA A C 1
ATOM 1471 O O . ALA A 1 190 ? -6.242 -1.404 -2.998 1 96.69 190 ALA A O 1
ATOM 1472 N N . TYR A 1 191 ? -4.477 -2.779 -2.859 1 97.88 191 TYR A N 1
ATOM 1473 C CA . TYR A 1 191 ? -3.859 -2.031 -1.771 1 97.88 191 TYR A CA 1
ATOM 1474 C C . TYR A 1 191 ? -3.527 -0.608 -2.207 1 97.88 191 TYR A C 1
ATOM 1476 O O . TYR A 1 191 ? -3.826 0.352 -1.493 1 97.88 191 TYR A O 1
ATOM 1484 N N . HIS A 1 192 ? -2.922 -0.494 -3.332 1 97.75 192 HIS A N 1
ATOM 1485 C CA . HIS A 1 192 ? -2.51 0.798 -3.869 1 97.75 192 HIS A CA 1
ATOM 1486 C C . HIS A 1 192 ? -3.709 1.718 -4.078 1 97.75 192 HIS A C 1
ATOM 1488 O O . HIS A 1 192 ? -3.629 2.918 -3.811 1 97.75 192 HIS A O 1
ATOM 1494 N N . ARG A 1 193 ? -4.77 1.197 -4.539 1 96.38 193 ARG A N 1
ATOM 1495 C CA . ARG A 1 193 ? -5.977 1.986 -4.766 1 96.38 193 ARG A CA 1
ATOM 1496 C C . ARG A 1 193 ? -6.445 2.658 -3.48 1 96.38 193 ARG A C 1
ATOM 1498 O O . ARG A 1 193 ? -6.801 3.838 -3.486 1 96.38 193 ARG A O 1
ATOM 1505 N N . VAL A 1 194 ? -6.441 1.887 -2.422 1 96.56 194 VAL A N 1
ATOM 1506 C CA . VAL A 1 194 ? -6.855 2.434 -1.136 1 96.56 194 VAL A CA 1
ATOM 1507 C C . VAL A 1 194 ? -5.902 3.549 -0.715 1 96.56 194 VAL A C 1
ATOM 1509 O O . VAL A 1 194 ? -6.336 4.605 -0.255 1 96.56 194 VAL A O 1
ATOM 1512 N N . LEU A 1 195 ? -4.633 3.285 -0.875 1 97.12 195 LEU A N 1
ATOM 1513 C CA . LEU A 1 195 ? -3.627 4.266 -0.479 1 97.12 195 LEU A CA 1
ATOM 1514 C C . LEU A 1 195 ? -3.807 5.57 -1.248 1 97.12 195 LEU A C 1
ATOM 1516 O O . LEU A 1 195 ? -3.738 6.652 -0.665 1 97.12 195 LEU A O 1
ATOM 1520 N N . VAL A 1 196 ? -4.016 5.48 -2.512 1 95.88 196 VAL A N 1
ATOM 1521 C CA . VAL A 1 196 ? -4.191 6.656 -3.359 1 95.88 196 VAL A CA 1
ATOM 1522 C C . VAL A 1 196 ? -5.434 7.43 -2.92 1 95.88 196 VAL A C 1
ATOM 1524 O O . VAL A 1 196 ? -5.398 8.656 -2.799 1 95.88 196 VAL A O 1
ATOM 1527 N N . LEU A 1 197 ? -6.465 6.719 -2.688 1 93.5 197 LEU A N 1
ATOM 1528 C CA . LEU A 1 197 ? -7.691 7.348 -2.221 1 93.5 197 LEU A CA 1
ATOM 1529 C C . LEU A 1 197 ? -7.465 8.062 -0.891 1 93.5 197 LEU A C 1
ATOM 1531 O O . LEU A 1 197 ? -7.914 9.195 -0.706 1 93.5 197 LEU A O 1
ATOM 1535 N N . GLN A 1 198 ? -6.801 7.422 -0.024 1 94.19 198 GLN A N 1
ATOM 1536 C CA . GLN A 1 198 ? -6.527 8.023 1.277 1 94.19 198 GLN A CA 1
ATOM 1537 C C . GLN A 1 198 ? -5.648 9.258 1.138 1 94.19 198 GLN A C 1
ATOM 1539 O O . GLN A 1 198 ? -5.871 10.266 1.82 1 94.19 198 GLN A O 1
ATOM 1544 N N . ASN A 1 199 ? -4.676 9.148 0.315 1 93.12 199 ASN A N 1
ATOM 1545 C CA . ASN A 1 199 ? -3.818 10.305 0.07 1 93.12 199 ASN A CA 1
ATOM 1546 C C . ASN A 1 199 ? -4.613 11.484 -0.479 1 93.12 199 ASN A C 1
ATOM 1548 O O . ASN A 1 199 ? -4.41 12.625 -0.058 1 93.12 199 ASN A O 1
ATOM 1552 N N . PHE A 1 200 ? -5.473 11.266 -1.368 1 92.12 200 PHE A N 1
ATOM 1553 C CA . PHE A 1 200 ? -6.336 12.297 -1.929 1 92.12 200 PHE A CA 1
ATOM 1554 C C . PHE A 1 200 ? -7.176 12.953 -0.839 1 92.12 200 PHE A C 1
ATOM 1556 O O . PHE A 1 200 ? -7.309 14.172 -0.799 1 92.12 200 PHE A O 1
ATOM 1563 N N . ARG A 1 201 ? -7.703 12.133 0.015 1 89.88 201 ARG A N 1
ATOM 1564 C CA . ARG A 1 201 ? -8.531 12.641 1.104 1 89.88 201 ARG A CA 1
ATOM 1565 C C . ARG A 1 201 ? -7.723 13.531 2.037 1 89.88 201 ARG A C 1
ATOM 1567 O O . ARG A 1 201 ? -8.188 14.602 2.449 1 89.88 201 ARG A O 1
ATOM 1574 N N . VAL A 1 202 ? -6.566 13.086 2.369 1 91.44 202 VAL A N 1
ATOM 1575 C CA . VAL A 1 202 ? -5.699 13.844 3.264 1 91.44 202 VAL A CA 1
ATOM 1576 C C . VAL A 1 202 ? -5.375 15.203 2.639 1 91.44 202 VAL A C 1
ATOM 1578 O O . VAL A 1 202 ? -5.473 16.234 3.301 1 91.44 202 VAL A O 1
ATOM 1581 N N . GLN A 1 203 ? -5.047 15.203 1.393 1 90 203 GLN A N 1
ATOM 1582 C CA . GLN A 1 203 ? -4.727 16.438 0.7 1 90 203 GLN A CA 1
ATOM 1583 C C . GLN A 1 203 ? -5.93 17.375 0.652 1 90 203 GLN A C 1
ATOM 1585 O O . GLN A 1 203 ? -5.793 18.594 0.823 1 90 203 GLN A O 1
ATOM 1590 N N . ALA A 1 204 ? -7.043 16.812 0.437 1 89.62 204 ALA A N 1
ATOM 1591 C CA . ALA A 1 204 ? -8.266 17.609 0.402 1 89.62 204 ALA A CA 1
ATOM 1592 C C . ALA A 1 204 ? -8.555 18.25 1.762 1 89.62 204 ALA A C 1
ATOM 1594 O O 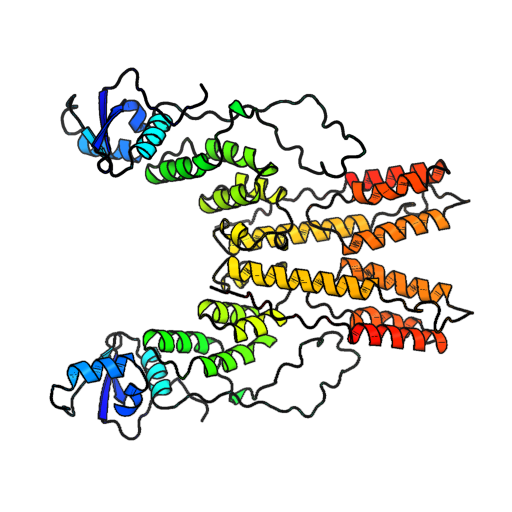. ALA A 1 204 ? -8.891 19.422 1.844 1 89.62 204 ALA A O 1
ATOM 1595 N N . LEU A 1 205 ? -8.367 17.484 2.791 1 90.5 205 LEU A N 1
ATOM 1596 C CA . LEU A 1 205 ? -8.594 17.984 4.141 1 90.5 205 LEU A CA 1
ATOM 1597 C C . LEU A 1 205 ? -7.605 19.078 4.488 1 90.5 205 LEU A C 1
ATOM 1599 O O . LEU A 1 205 ? -7.977 20.094 5.105 1 90.5 205 LEU A O 1
ATOM 1603 N N . ARG A 1 206 ? -6.395 18.891 4.059 1 90.12 206 ARG A N 1
ATOM 1604 C CA . ARG A 1 206 ? -5.375 19.906 4.293 1 90.12 206 ARG A CA 1
ATOM 1605 C C . ARG A 1 206 ? -5.715 21.203 3.564 1 90.12 206 ARG A C 1
ATOM 1607 O O . ARG A 1 206 ? -5.551 22.297 4.113 1 90.12 206 ARG A O 1
ATOM 1614 N N . ARG A 1 207 ? -6.176 21.062 2.412 1 88.31 207 ARG A N 1
ATOM 1615 C CA . ARG A 1 207 ? -6.559 22.234 1.624 1 88.31 207 ARG A CA 1
ATOM 1616 C C . ARG A 1 207 ? -7.707 23 2.283 1 88.31 207 ARG A C 1
ATOM 1618 O O . ARG A 1 207 ? -7.668 24.219 2.391 1 88.31 207 ARG A O 1
ATOM 1625 N N . VAL A 1 208 ? -8.641 22.25 2.73 1 89.88 208 VAL A N 1
ATOM 1626 C CA . VAL A 1 208 ? -9.805 22.859 3.385 1 89.88 208 VAL A CA 1
ATOM 1627 C C . VAL A 1 208 ? -9.367 23.578 4.652 1 89.88 208 VAL A C 1
ATOM 1629 O O . VAL A 1 208 ? -9.75 24.734 4.883 1 89.88 208 VAL A O 1
ATOM 1632 N N . LEU A 1 209 ? -8.555 22.938 5.406 1 90.94 209 LEU A N 1
ATOM 1633 C CA . LEU A 1 209 ? -8.102 23.5 6.672 1 90.94 209 LEU A CA 1
ATOM 1634 C C . LEU A 1 209 ? -7.234 24.734 6.43 1 90.94 209 LEU A C 1
ATOM 1636 O O . LEU A 1 209 ? -7.363 25.734 7.129 1 90.94 209 LEU A O 1
ATOM 1640 N N . SER A 1 210 ? -6.387 24.625 5.438 1 87.56 210 SER A N 1
ATOM 1641 C CA . SER A 1 210 ? -5.469 25.719 5.125 1 87.56 210 SER A CA 1
ATOM 1642 C C . SER A 1 210 ? -6.227 26.984 4.707 1 87.56 210 SER A C 1
ATOM 1644 O O . SER A 1 210 ? -5.766 28.094 4.949 1 87.56 210 SER A O 1
ATOM 1646 N N . GLY A 1 211 ? -7.324 26.812 4.172 1 85.81 211 GLY A N 1
ATOM 1647 C CA . GLY A 1 211 ? -8.07 27.938 3.643 1 85.81 211 GLY A CA 1
ATOM 1648 C C . GLY A 1 211 ? -9.086 28.484 4.625 1 85.81 211 GLY A C 1
ATOM 1649 O O . GLY A 1 211 ? -9.711 29.531 4.367 1 85.81 211 GLY A O 1
ATOM 1650 N N . GLU A 1 212 ? -9.203 27.844 5.793 1 89 212 GLU A N 1
ATOM 1651 C CA . GLU A 1 212 ? -10.242 28.266 6.723 1 89 212 GLU A CA 1
ATOM 1652 C C . GLU A 1 212 ? -9.711 29.281 7.727 1 89 212 GLU A C 1
ATOM 1654 O O . GLU A 1 212 ? -8.906 28.938 8.602 1 89 212 GLU A O 1
ATOM 1659 N N . GLU A 1 213 ? -10.141 30.484 7.59 1 90.06 213 GLU A N 1
ATOM 1660 C CA . GLU A 1 213 ? -9.781 31.562 8.516 1 90.06 213 GLU A CA 1
ATOM 1661 C C . GLU A 1 213 ? -10.898 31.812 9.531 1 90.06 213 GLU A C 1
ATOM 1663 O O . GLU A 1 213 ? -12.078 31.641 9.211 1 90.06 213 GLU A O 1
ATOM 1668 N N . ILE A 1 214 ? -10.461 32.156 10.68 1 92.19 214 ILE A N 1
ATOM 1669 C CA . ILE A 1 214 ? -11.453 32.406 11.711 1 92.19 214 ILE A CA 1
ATOM 1670 C C . ILE A 1 214 ? -12.227 33.688 11.391 1 92.19 214 ILE A C 1
ATOM 1672 O O . ILE A 1 214 ? -13.414 33.781 11.688 1 92.19 214 ILE A O 1
ATOM 1676 N N . PHE A 1 215 ? -11.453 34.719 10.914 1 92.06 215 PHE A N 1
ATOM 1677 C CA . PHE A 1 215 ? -12.055 35.969 10.422 1 92.06 215 PHE A CA 1
ATOM 1678 C C . PHE A 1 215 ? -11.82 36.125 8.922 1 92.06 215 PHE A C 1
ATOM 1680 O O . PHE A 1 215 ? -10.938 36.875 8.5 1 92.06 215 PHE A O 1
ATOM 1687 N N . PRO A 1 216 ? -12.68 35.469 8.148 1 87.81 216 PRO A N 1
ATOM 1688 C CA . PRO A 1 216 ? -12.438 35.5 6.703 1 87.81 216 PRO A CA 1
ATOM 1689 C C . PRO A 1 216 ? -12.586 36.906 6.125 1 87.81 216 PRO A C 1
ATOM 1691 O O . PRO A 1 216 ? -13.641 37.531 6.281 1 87.81 216 PRO A O 1
ATOM 1694 N N . HIS A 1 217 ? -11.547 37.406 5.492 1 84.56 217 HIS A N 1
ATOM 1695 C CA . HIS A 1 217 ? -11.539 38.719 4.855 1 84.56 217 HIS A CA 1
ATOM 1696 C C . HIS A 1 217 ? -11.945 39.812 5.844 1 84.56 217 HIS A C 1
ATOM 1698 O O . HIS A 1 217 ? -12.555 40.812 5.453 1 84.56 217 HIS A O 1
ATOM 1704 N N . GLY A 1 218 ? -11.766 39.531 7.098 1 83 218 GLY A N 1
ATOM 1705 C CA . GLY A 1 218 ? -12.047 40.531 8.117 1 83 218 GLY A CA 1
ATOM 1706 C C . GLY A 1 218 ? -13.5 40.531 8.562 1 83 218 GLY A C 1
ATOM 1707 O O . GLY A 1 218 ? -13.898 41.344 9.406 1 83 218 GLY A O 1
ATOM 1708 N N . TYR A 1 219 ? -14.281 39.719 8.047 1 83.62 219 TYR A N 1
ATOM 1709 C CA . TYR A 1 219 ? -15.68 39.625 8.445 1 83.62 219 TYR A CA 1
ATOM 1710 C C . TYR A 1 219 ? -15.805 39.125 9.883 1 83.62 219 TYR A C 1
ATOM 1712 O O . TYR A 1 219 ? -15.148 38.188 10.273 1 83.62 219 TYR A O 1
ATOM 1720 N N . GLY A 1 220 ? -16.531 39.844 10.719 1 82.81 220 GLY A N 1
ATOM 1721 C CA . GLY A 1 220 ? -16.75 39.469 12.102 1 82.81 220 GLY A CA 1
ATOM 1722 C C . GLY A 1 220 ? -15.57 39.75 13 1 82.81 220 GLY A C 1
ATOM 1723 O O . GLY A 1 220 ? -15.422 39.125 14.047 1 82.81 220 GLY A O 1
ATOM 1724 N N . LEU A 1 221 ? -14.797 40.594 12.594 1 89.62 221 LEU A N 1
ATOM 1725 C CA . LEU A 1 221 ? -13.562 40.906 13.305 1 89.62 221 LEU A CA 1
ATOM 1726 C C . LEU A 1 221 ? -13.867 41.5 14.672 1 89.62 221 LEU A C 1
ATOM 1728 O O . LEU A 1 221 ? -14.727 42.406 14.805 1 89.62 221 LEU A O 1
ATOM 1732 N N . CYS A 1 222 ? -13.312 40.875 15.656 1 92 222 CYS A N 1
ATOM 1733 C CA . CYS A 1 222 ? -13.359 41.406 17 1 92 222 CYS A CA 1
ATOM 1734 C C . CYS A 1 222 ? -12.25 42.438 17.219 1 92 222 CYS A C 1
ATOM 1736 O O . CYS A 1 222 ? -11.07 42.094 17.156 1 92 222 CYS A O 1
ATOM 1738 N N . THR A 1 223 ? -12.594 43.75 17.5 1 89.94 223 THR A N 1
ATOM 1739 C CA . THR A 1 223 ? -11.617 44.812 17.625 1 89.94 223 THR A CA 1
ATOM 1740 C C . THR A 1 223 ? -10.75 44.656 18.859 1 89.94 223 THR A C 1
ATOM 1742 O O . THR A 1 223 ? -9.586 45.031 18.875 1 89.94 223 THR A O 1
ATOM 1745 N N . SER A 1 224 ? -11.203 44 19.891 1 92.94 224 SER A N 1
ATOM 1746 C CA . SER A 1 224 ? -10.5 43.906 21.172 1 92.94 224 SER A CA 1
ATOM 1747 C C . SER A 1 224 ? -9.594 42.688 21.188 1 92.94 224 SER A C 1
ATOM 1749 O O . SER A 1 224 ? -8.547 42.688 21.844 1 92.94 224 SER A O 1
ATOM 1751 N N . HIS A 1 225 ? -10.039 41.531 20.391 1 93.56 225 HIS A N 1
ATOM 1752 C CA . HIS A 1 225 ? -9.352 40.281 20.594 1 93.56 225 HIS A CA 1
ATOM 1753 C C . HIS A 1 225 ? -8.852 39.688 19.281 1 93.56 225 HIS A C 1
ATOM 1755 O O . HIS A 1 225 ? -8.422 38.531 19.219 1 93.56 225 HIS A O 1
ATOM 1761 N N . GLN A 1 226 ? -8.969 40.375 18.234 1 91.81 226 GLN A N 1
ATOM 1762 C CA . GLN A 1 226 ? -8.672 39.875 16.906 1 91.81 226 GLN A CA 1
ATOM 1763 C C . GLN A 1 226 ? -7.301 39.188 16.859 1 91.81 226 GLN A C 1
ATOM 1765 O O . GLN A 1 226 ? -7.152 38.094 16.312 1 91.81 226 GLN A O 1
ATOM 1770 N N . ARG A 1 227 ? -6.289 39.875 17.406 1 88.62 227 ARG A N 1
ATOM 1771 C CA . ARG A 1 227 ? -4.93 39.344 17.344 1 88.62 227 ARG A CA 1
ATOM 1772 C C . ARG A 1 227 ? -4.816 38.031 18.141 1 88.62 227 ARG A C 1
ATOM 1774 O O . ARG A 1 227 ? -4.27 37.062 17.656 1 88.62 227 ARG A O 1
ATOM 1781 N N . GLN A 1 228 ? -5.328 38.062 19.344 1 90.5 228 GLN A N 1
ATOM 1782 C CA . GLN A 1 228 ? -5.254 36.875 20.203 1 90.5 228 GLN A CA 1
ATOM 1783 C C . GLN A 1 228 ? -6.051 35.719 19.625 1 90.5 228 GLN A C 1
ATOM 1785 O O . GLN A 1 228 ? -5.562 34.594 19.594 1 90.5 228 GLN A O 1
ATOM 1790 N N . THR A 1 229 ? -7.234 35.969 19.172 1 93.31 229 THR A N 1
ATOM 1791 C CA . THR A 1 229 ? -8.109 34.938 18.609 1 93.31 229 THR A CA 1
ATOM 1792 C C . THR A 1 229 ? -7.488 34.344 17.359 1 93.31 229 THR A C 1
ATOM 1794 O O . THR A 1 229 ? -7.492 33.125 17.188 1 93.31 229 THR A O 1
ATOM 1797 N N . THR A 1 230 ? -6.973 35.188 16.5 1 90.81 230 THR A N 1
ATOM 1798 C CA . THR A 1 230 ? -6.316 34.688 15.289 1 90.81 230 THR A CA 1
ATOM 1799 C C . THR A 1 230 ? -5.113 33.812 15.641 1 90.81 230 THR A C 1
ATOM 1801 O O . THR A 1 230 ? -4.891 32.781 15.016 1 90.81 230 THR A O 1
ATOM 1804 N N . SER A 1 231 ? -4.418 34.219 16.641 1 88.44 231 SER A N 1
ATOM 1805 C CA . SER A 1 231 ? -3.236 33.469 17.062 1 88.44 231 SER A CA 1
ATOM 1806 C C . SER A 1 231 ? -3.615 32.094 17.578 1 88.44 231 SER A C 1
ATOM 1808 O O . SER A 1 231 ? -2.955 31.094 17.25 1 88.44 231 SER A O 1
ATOM 1810 N N . ILE A 1 232 ? -4.668 32 18.344 1 91.75 232 ILE A N 1
ATOM 1811 C CA . ILE A 1 232 ? -5.125 30.734 18.922 1 91.75 232 ILE A CA 1
ATOM 1812 C C . ILE A 1 232 ? -5.586 29.797 17.797 1 91.75 232 ILE A C 1
ATOM 1814 O O . ILE A 1 232 ? -5.246 28.625 17.781 1 91.75 232 ILE A O 1
ATOM 1818 N N . TRP A 1 233 ? -6.273 30.359 16.859 1 93.25 233 TRP A N 1
ATOM 1819 C CA . TRP A 1 233 ? -6.773 29.594 15.719 1 93.25 233 TRP A CA 1
ATOM 1820 C C . TRP A 1 233 ? -5.617 29.062 14.875 1 93.25 233 TRP A C 1
ATOM 1822 O O . TRP A 1 233 ? -5.578 27.875 14.547 1 93.25 233 TRP A O 1
ATOM 1832 N N . GLU A 1 234 ? -4.699 29.938 14.602 1 87.62 234 GLU A N 1
ATOM 1833 C CA . GLU A 1 234 ? -3.561 29.578 13.766 1 87.62 234 GLU A CA 1
ATOM 1834 C C . GLU A 1 234 ? -2.676 28.531 14.445 1 87.62 234 GLU A C 1
ATOM 1836 O O . GLU A 1 234 ? -2.109 27.656 13.789 1 87.62 234 GLU A O 1
ATOM 1841 N N . ALA A 1 235 ? -2.557 28.641 15.711 1 85.44 235 ALA A N 1
ATOM 1842 C CA . ALA A 1 235 ? -1.761 27.672 16.453 1 85.44 235 ALA A CA 1
ATOM 1843 C C . ALA A 1 235 ? -2.365 26.281 16.344 1 85.44 235 ALA A C 1
ATOM 1845 O O . ALA A 1 235 ? -1.65 25.297 16.109 1 85.44 235 ALA A O 1
ATOM 1846 N N . ARG A 1 236 ? -3.674 26.25 16.516 1 91.12 236 ARG A N 1
ATOM 1847 C CA . ARG A 1 236 ? -4.348 24.953 16.406 1 91.12 236 ARG A CA 1
ATOM 1848 C C . ARG A 1 236 ? -4.285 24.422 14.984 1 91.12 236 ARG A C 1
ATOM 1850 O O . ARG A 1 236 ? -4.074 23.219 14.773 1 91.12 236 ARG A O 1
ATOM 1857 N N . ARG A 1 237 ? -4.477 25.281 14.078 1 90 237 ARG A N 1
ATOM 1858 C CA . ARG A 1 237 ? -4.414 24.906 12.672 1 90 237 ARG A CA 1
ATOM 1859 C C . ARG A 1 237 ? -3.047 24.328 12.32 1 90 237 ARG A C 1
ATOM 1861 O O . ARG A 1 237 ? -2.953 23.281 11.688 1 90 237 ARG A O 1
ATOM 1868 N N . SER A 1 238 ? -2.02 24.984 12.711 1 83.62 238 SER A N 1
ATOM 1869 C CA . SER A 1 238 ? -0.657 24.531 12.445 1 83.62 238 SER A CA 1
ATOM 1870 C C . SER A 1 238 ? -0.39 23.172 13.094 1 83.62 238 SER A C 1
ATOM 1872 O O . SER A 1 238 ? 0.234 22.297 12.492 1 83.62 238 SER A O 1
ATOM 1874 N N . PHE A 1 239 ? -0.907 23.062 14.258 1 85.56 239 PHE A N 1
ATOM 1875 C CA . PHE A 1 239 ? -0.761 21.812 14.984 1 85.56 239 PHE A CA 1
ATOM 1876 C C . PHE A 1 239 ? -1.425 20.672 14.227 1 85.56 239 PHE A C 1
ATOM 1878 O O . PHE A 1 239 ? -0.833 19.594 14.062 1 85.56 239 PHE A O 1
ATOM 1885 N N . LEU A 1 240 ? -2.561 20.891 13.711 1 90.25 240 LEU A N 1
ATOM 1886 C CA . LEU A 1 240 ? -3.367 19.859 13.07 1 90.25 240 LEU A CA 1
ATOM 1887 C C . LEU A 1 240 ? -2.869 19.578 11.656 1 90.25 240 LEU A C 1
ATOM 1889 O O . LEU A 1 240 ? -2.982 18.453 11.172 1 90.25 240 LEU A O 1
ATOM 1893 N N . MET A 1 241 ? -2.297 20.531 11.008 1 86.81 241 MET A N 1
ATOM 1894 C CA . MET A 1 241 ? -1.881 20.422 9.609 1 86.81 241 MET A CA 1
ATOM 1895 C C . MET A 1 241 ? -0.922 19.25 9.414 1 86.81 241 MET A C 1
ATOM 1897 O O . MET A 1 241 ? -1.03 18.516 8.438 1 86.81 241 MET A O 1
ATOM 1901 N N . GLY A 1 242 ? -0.088 19.062 10.305 1 83.75 242 GLY A N 1
ATOM 1902 C CA . GLY A 1 242 ? 0.888 17.984 10.188 1 83.75 242 GLY A CA 1
ATOM 1903 C C . GLY A 1 242 ? 0.371 16.641 10.68 1 83.75 242 GLY A C 1
ATOM 1904 O O . GLY A 1 242 ? 1.033 15.617 10.523 1 83.75 242 GLY A O 1
ATOM 1905 N N . ARG A 1 243 ? -0.886 16.688 11.203 1 87.62 243 ARG A N 1
ATOM 1906 C CA . ARG A 1 243 ? -1.353 15.484 11.883 1 87.62 243 ARG A CA 1
ATOM 1907 C C . ARG A 1 243 ? -2.611 14.938 11.219 1 87.62 243 ARG A C 1
ATOM 1909 O O . ARG A 1 243 ? -3.184 13.953 11.68 1 87.62 243 ARG A O 1
ATOM 1916 N N . ILE A 1 244 ? -2.982 15.492 10.164 1 89.25 244 ILE A N 1
ATOM 1917 C CA . ILE A 1 244 ? -4.207 15.078 9.477 1 89.25 244 ILE A CA 1
ATOM 1918 C C . ILE A 1 244 ? -4.012 13.695 8.859 1 89.25 244 ILE A C 1
ATOM 1920 O O . ILE A 1 244 ? -2.994 13.438 8.211 1 89.25 244 ILE A O 1
ATOM 1924 N N . GLN A 1 245 ? -4.957 12.875 9.133 1 88.81 245 GLN A N 1
ATOM 1925 C CA . GLN A 1 245 ? -5.062 11.562 8.492 1 88.81 245 GLN A CA 1
ATOM 1926 C C . GLN A 1 245 ? -6.352 11.453 7.68 1 88.81 245 GLN A C 1
ATOM 1928 O O . GLN A 1 245 ? -7.172 12.375 7.676 1 88.81 245 GLN A O 1
ATOM 1933 N N . SER A 1 246 ? -6.469 10.344 6.996 1 86.69 246 SER A N 1
ATOM 1934 C CA . SER A 1 246 ? -7.59 10.164 6.082 1 86.69 246 SER A CA 1
ATOM 1935 C C . SER A 1 246 ? -8.922 10.133 6.828 1 86.69 246 SER A C 1
ATOM 1937 O O . SER A 1 246 ? -9.969 10.43 6.258 1 86.69 246 SER A O 1
ATOM 1939 N N . ASN A 1 247 ? -8.914 9.789 8.109 1 83.12 247 ASN A N 1
ATOM 1940 C CA . ASN A 1 247 ? -10.148 9.672 8.883 1 83.12 247 ASN A CA 1
ATOM 1941 C C . ASN A 1 247 ? -10.266 10.773 9.93 1 83.12 247 ASN A C 1
ATOM 1943 O O . ASN A 1 247 ? -11.086 10.688 10.844 1 83.12 247 ASN A O 1
ATOM 1947 N N . THR A 1 248 ? -9.492 11.766 9.773 1 87.5 248 THR A N 1
ATOM 1948 C CA . THR A 1 248 ? -9.492 12.844 10.75 1 87.5 248 THR A CA 1
ATOM 1949 C C . THR A 1 248 ? -10.758 13.688 10.625 1 87.5 248 THR A C 1
ATOM 1951 O O . THR A 1 248 ? -11.172 14.031 9.516 1 87.5 248 THR A O 1
ATOM 1954 N N . ASP A 1 249 ? -11.367 13.922 11.727 1 87.25 249 ASP A N 1
ATOM 1955 C CA . ASP A 1 249 ? -12.453 14.891 11.812 1 87.25 249 ASP A CA 1
ATOM 1956 C C . ASP A 1 249 ? -11.906 16.297 12.047 1 87.25 249 ASP A C 1
ATOM 1958 O O . ASP A 1 249 ? -11.766 16.734 13.188 1 87.25 249 ASP A O 1
ATOM 1962 N N . VAL A 1 250 ? -11.719 16.984 10.969 1 91.31 250 VAL A N 1
ATOM 1963 C CA . VAL A 1 250 ? -11.047 18.281 11.031 1 91.31 250 VAL A CA 1
ATOM 1964 C C . VAL A 1 250 ? -11.898 19.266 11.836 1 91.31 250 VAL A C 1
ATOM 1966 O O . VAL A 1 250 ? -11.383 20 12.68 1 91.31 250 VAL A O 1
ATOM 1969 N N . ALA A 1 251 ? -13.203 19.328 11.586 1 90.88 251 ALA A N 1
ATOM 1970 C CA . ALA A 1 251 ? -14.094 20.219 12.328 1 90.88 251 ALA A CA 1
ATOM 1971 C C . ALA A 1 251 ? -14.047 19.922 13.82 1 90.88 251 ALA A C 1
ATOM 1973 O O . ALA A 1 251 ? -13.914 20.844 14.633 1 90.88 251 ALA A O 1
ATOM 1974 N N . GLY A 1 252 ? -14.133 18.703 14.133 1 90.69 252 GLY A N 1
ATOM 1975 C CA . GLY A 1 252 ? -14.062 18.297 15.523 1 90.69 252 GLY A CA 1
ATOM 1976 C C . GLY A 1 252 ? -12.742 18.656 16.188 1 90.69 252 GLY A C 1
ATOM 1977 O O . GLY A 1 252 ? -12.727 19.094 17.344 1 90.69 252 GLY A O 1
ATOM 1978 N N . GLU A 1 253 ? -11.703 18.453 15.445 1 92.75 253 GLU A N 1
ATOM 1979 C CA . GLU A 1 253 ? -10.375 18.766 15.969 1 92.75 253 GLU A CA 1
ATOM 1980 C C . GLU A 1 253 ? -10.211 20.266 16.188 1 92.75 253 GLU A C 1
ATOM 1982 O O . GLU A 1 253 ? -9.578 20.688 17.172 1 92.75 253 GLU A O 1
ATOM 1987 N N . MET A 1 254 ? -10.766 21.062 15.383 1 93.75 254 MET A N 1
ATOM 1988 C CA . MET A 1 254 ? -10.641 22.5 15.5 1 93.75 254 MET A CA 1
ATOM 1989 C C . MET A 1 254 ? -11.594 23.047 16.547 1 93.75 254 MET A C 1
ATOM 1991 O O . MET A 1 254 ? -11.359 24.125 17.109 1 93.75 254 MET A O 1
ATOM 1995 N N . ASP A 1 255 ? -12.586 22.344 16.891 1 93.81 255 ASP A N 1
ATOM 1996 C CA . ASP A 1 255 ? -13.602 22.781 17.844 1 93.81 255 ASP A CA 1
ATOM 1997 C C . ASP A 1 255 ? -13.016 22.922 19.25 1 93.81 255 ASP A C 1
ATOM 1999 O O . ASP A 1 255 ? -13.617 23.562 20.109 1 93.81 255 ASP A O 1
ATOM 2003 N N . VAL A 1 256 ? -11.906 22.375 19.469 1 92.62 256 VAL A N 1
ATOM 2004 C CA . VAL A 1 256 ? -11.25 22.422 20.781 1 92.62 256 VAL A CA 1
ATOM 2005 C C . VAL A 1 256 ? -10.938 23.875 21.141 1 92.62 256 VAL A C 1
ATOM 2007 O O . VAL A 1 256 ? -10.789 24.203 22.312 1 92.62 256 VAL A O 1
ATOM 2010 N N . VAL A 1 257 ? -10.828 24.766 20.188 1 94.44 257 VAL A N 1
ATOM 2011 C CA . VAL A 1 257 ? -10.484 26.172 20.375 1 94.44 257 VAL A CA 1
ATOM 2012 C C . VAL A 1 257 ? -11.703 26.938 20.891 1 94.44 257 VAL A C 1
ATOM 2014 O O . VAL A 1 257 ? -11.562 27.969 21.547 1 94.44 257 VAL A O 1
ATOM 2017 N N . ARG A 1 258 ? -12.891 26.469 20.75 1 93.81 258 ARG A N 1
ATOM 2018 C CA . ARG A 1 258 ? -14.133 27.188 21.016 1 93.81 258 ARG A CA 1
ATOM 2019 C C . ARG A 1 258 ? -14.234 27.562 22.5 1 93.81 258 ARG A C 1
ATOM 2021 O O . ARG A 1 258 ? -14.523 28.719 22.828 1 93.81 258 ARG A O 1
ATOM 2028 N N . PRO A 1 259 ? -13.93 26.641 23.406 1 93.69 259 PRO A N 1
ATOM 2029 C CA . PRO A 1 259 ? -14.023 27 24.828 1 93.69 259 PRO A CA 1
ATOM 2030 C C . PRO A 1 259 ? -13.016 28.078 25.234 1 93.69 259 PRO A C 1
ATOM 2032 O O . PRO A 1 259 ? -13.258 28.828 26.172 1 93.69 259 PRO A O 1
ATOM 2035 N N . LEU A 1 260 ? -11.969 28.172 24.531 1 93.69 260 LEU A N 1
ATOM 2036 C CA . LEU A 1 260 ? -10.938 29.172 24.828 1 93.69 260 LEU A CA 1
ATOM 2037 C C . LEU A 1 260 ? -11.406 30.562 24.453 1 93.69 260 LEU A C 1
ATOM 2039 O O . LEU A 1 260 ? -10.828 31.562 24.922 1 93.69 260 LEU A O 1
ATOM 2043 N N . LEU A 1 261 ? -12.453 30.672 23.656 1 94.25 261 LEU A N 1
ATOM 2044 C CA . LEU A 1 261 ? -12.938 31.953 23.172 1 94.25 261 LEU A CA 1
ATOM 2045 C C . LEU A 1 261 ? -14.328 32.25 23.734 1 94.25 261 LEU A C 1
ATOM 2047 O O . LEU A 1 261 ? -15.039 33.125 23.203 1 94.25 261 LEU A O 1
ATOM 2051 N N . ALA A 1 262 ? -14.695 31.688 24.781 1 92.5 262 ALA A N 1
ATOM 2052 C CA . ALA A 1 262 ? -16.047 31.766 25.312 1 92.5 262 ALA A CA 1
ATOM 2053 C C . ALA A 1 262 ? -16.297 33.125 25.984 1 92.5 262 ALA A C 1
ATOM 2055 O O . ALA A 1 262 ? -17.453 33.531 26.109 1 92.5 262 ALA A O 1
ATOM 2056 N N . ASP A 1 263 ? -15.258 33.812 26.375 1 92.81 263 ASP A N 1
ATOM 2057 C CA . ASP A 1 263 ? -15.391 35.062 27.141 1 92.81 263 ASP A CA 1
ATOM 2058 C C . ASP A 1 263 ? -15.82 36.219 26.234 1 92.81 263 ASP A C 1
ATOM 2060 O O . ASP A 1 263 ? -16.188 37.281 26.719 1 92.81 263 ASP A O 1
ATOM 2064 N N . CYS A 1 264 ? -15.703 36.094 24.953 1 94.94 264 CYS A N 1
ATOM 2065 C CA . CYS A 1 264 ? -16.109 37.125 24 1 94.94 264 CYS A CA 1
ATOM 2066 C C . CYS A 1 264 ? -17.125 36.562 23.016 1 94.94 264 CYS A C 1
ATOM 2068 O O . CYS A 1 264 ? -16.844 35.625 22.281 1 94.94 264 CYS A O 1
ATOM 2070 N N . LYS A 1 265 ? -18.297 37.188 23.031 1 94 265 LYS A N 1
ATOM 2071 C CA . LYS A 1 265 ? -19.391 36.75 22.203 1 94 265 LYS A CA 1
ATOM 2072 C C . LYS A 1 265 ? -19.031 36.812 20.719 1 94 265 LYS A C 1
ATOM 2074 O O . LYS A 1 265 ? -19.375 35.906 19.953 1 94 265 LYS A O 1
ATOM 2079 N N . ILE A 1 266 ? -18.359 37.844 20.312 1 94.38 266 ILE A N 1
ATOM 2080 C CA . ILE A 1 266 ? -17.984 38.031 18.906 1 94.38 266 ILE A CA 1
ATOM 2081 C C . ILE A 1 266 ? -16.984 36.969 18.484 1 94.38 266 ILE A C 1
ATOM 2083 O O . ILE A 1 266 ? -17.156 36.312 17.453 1 94.38 266 ILE A O 1
ATOM 2087 N N . CYS A 1 267 ? -16 36.719 19.297 1 95.75 267 CYS A N 1
ATOM 2088 C CA . CYS A 1 267 ? -14.977 35.719 19 1 95.75 267 CYS A CA 1
ATOM 2089 C C . CYS A 1 267 ? -15.57 34.312 19.016 1 95.75 267 CYS A C 1
ATOM 2091 O O . CYS A 1 267 ? -15.227 33.5 18.156 1 95.75 267 CYS A O 1
ATOM 2093 N N . HIS A 1 268 ? -16.469 34.094 19.906 1 95.31 268 HIS A N 1
ATOM 2094 C CA . HIS A 1 268 ? -17.109 32.781 20 1 95.31 268 HIS A CA 1
ATOM 2095 C C . HIS A 1 268 ? -17.938 32.5 18.75 1 95.31 268 HIS A C 1
ATOM 2097 O O . HIS A 1 268 ? -17.922 31.375 18.219 1 95.31 268 HIS A O 1
ATOM 2103 N N . LYS A 1 269 ? -18.672 33.438 18.375 1 94.44 269 LYS A N 1
ATOM 2104 C CA . LYS A 1 269 ? -19.5 33.312 17.188 1 94.44 269 LYS A CA 1
ATOM 2105 C C . LYS A 1 269 ? -18.641 33.062 15.945 1 94.44 269 LYS A C 1
ATOM 2107 O O . LYS A 1 269 ? -19 32.25 15.086 1 94.44 269 LYS A O 1
ATOM 2112 N N . ALA A 1 270 ? -17.578 33.781 15.805 1 94.88 270 ALA A N 1
ATOM 2113 C CA . ALA A 1 270 ? -16.672 33.625 14.68 1 94.88 270 ALA A CA 1
ATOM 2114 C C . ALA A 1 270 ? -16.109 32.188 14.633 1 94.88 270 ALA A C 1
ATOM 2116 O O . ALA A 1 270 ? -16.047 31.578 13.57 1 94.88 270 ALA A O 1
ATOM 2117 N N . CYS A 1 271 ? -15.727 31.703 15.789 1 94.88 271 CYS A N 1
ATOM 2118 C CA . CYS A 1 271 ? -15.18 30.344 15.898 1 94.88 271 CYS A CA 1
ATOM 2119 C C . CYS A 1 271 ? -16.234 29.312 15.516 1 94.88 271 CYS A C 1
ATOM 2121 O O . CYS A 1 271 ? -15.938 28.375 14.773 1 94.88 271 CYS A O 1
ATOM 2123 N N . SER A 1 272 ? -17.406 29.5 16.016 1 93.12 272 SER A N 1
ATOM 2124 C CA . SER A 1 272 ? -18.484 28.578 15.703 1 93.12 272 SER A CA 1
ATOM 2125 C C . SER A 1 272 ? -18.766 28.531 14.211 1 93.12 272 SER A C 1
ATOM 2127 O O . SER A 1 272 ? -18.953 27.438 13.641 1 93.12 272 SER A O 1
ATOM 2129 N N . ALA A 1 273 ? -18.75 29.672 13.625 1 92.62 273 ALA A N 1
ATOM 2130 C CA . ALA A 1 273 ? -18.984 29.75 12.188 1 92.62 273 ALA A CA 1
ATOM 2131 C C . ALA A 1 273 ? -17.875 29.062 11.406 1 92.62 273 ALA A C 1
ATOM 2133 O O . ALA A 1 273 ? -18.141 28.312 10.453 1 92.62 273 ALA A O 1
ATOM 2134 N N . ALA A 1 274 ? -16.703 29.297 11.766 1 93.38 274 ALA A N 1
ATOM 2135 C CA . ALA A 1 274 ? -15.555 28.703 11.078 1 93.38 274 ALA A CA 1
ATOM 2136 C C . ALA A 1 274 ? -15.57 27.188 11.211 1 93.38 274 ALA A C 1
ATOM 2138 O O . ALA A 1 274 ? -15.328 26.469 10.242 1 93.38 274 ALA A O 1
ATOM 2139 N N . VAL A 1 275 ? -15.844 26.672 12.398 1 92.69 275 VAL A N 1
ATOM 2140 C CA . VAL A 1 275 ? -15.883 25.234 12.656 1 92.69 275 VAL A CA 1
ATOM 2141 C C . VAL A 1 275 ? -17.016 24.594 11.859 1 92.69 275 VAL A C 1
ATOM 2143 O O . VAL A 1 275 ? -16.859 23.516 11.281 1 92.69 275 VAL A O 1
ATOM 2146 N N . ASP A 1 276 ? -18.109 25.312 11.781 1 88.81 276 ASP A N 1
ATOM 2147 C CA . ASP A 1 276 ? -19.25 24.812 11.023 1 88.81 276 ASP A CA 1
ATOM 2148 C C . ASP A 1 276 ? -18.906 24.703 9.531 1 88.81 276 ASP A C 1
ATOM 2150 O O . ASP A 1 276 ? -19.312 23.75 8.867 1 88.81 276 ASP A O 1
ATOM 2154 N N . MET A 1 277 ? -18.219 25.688 9.062 1 88.56 277 MET A N 1
ATOM 2155 C CA . MET A 1 277 ? -17.812 25.688 7.656 1 88.56 277 MET A CA 1
ATOM 2156 C C . MET A 1 277 ? -16.891 24.516 7.359 1 88.56 277 MET A C 1
ATOM 2158 O O . MET A 1 277 ? -16.969 23.906 6.285 1 88.56 277 MET A O 1
ATOM 2162 N N . LEU A 1 278 ? -16.047 24.203 8.297 1 89.62 278 LEU A N 1
ATOM 2163 C CA . LEU A 1 278 ? -15.148 23.062 8.164 1 89.62 278 LEU A CA 1
ATOM 2164 C C . LEU A 1 278 ? -15.93 21.766 8.102 1 89.62 278 LEU A C 1
ATOM 2166 O O . LEU A 1 278 ? -15.539 20.828 7.398 1 89.62 278 LEU A O 1
ATOM 2170 N N . GLY A 1 279 ? -16.891 21.625 8.812 1 82.56 279 GLY A N 1
ATOM 2171 C CA . GLY A 1 279 ? -17.719 20.422 8.828 1 82.56 279 GLY A CA 1
ATOM 2172 C C . GLY A 1 279 ? -18.469 20.203 7.527 1 82.56 279 GLY A C 1
ATOM 2173 O O . GLY A 1 279 ? -18.766 19.062 7.152 1 82.56 279 GLY A O 1
ATOM 2174 N N . LYS A 1 280 ? -18.766 21.25 6.816 1 72.5 280 LYS A N 1
ATOM 2175 C CA . LYS A 1 280 ? -19.516 21.188 5.562 1 72.5 280 LYS A CA 1
ATOM 2176 C C . LYS A 1 280 ? -18.594 20.891 4.387 1 72.5 280 LYS A C 1
ATOM 2178 O O . LYS A 1 280 ? -19.016 20.344 3.373 1 72.5 280 LYS A O 1
ATOM 2183 N N . GLY A 1 281 ? -17.312 21.266 4.387 1 60.44 281 GLY A N 1
ATOM 2184 C CA . GLY A 1 281 ? -16.375 21.109 3.287 1 60.44 281 GLY A CA 1
ATOM 2185 C C . GLY A 1 281 ? -15.781 19.719 3.201 1 60.44 281 GLY A C 1
ATOM 2186 O O . GLY A 1 281 ? -14.75 19.531 2.553 1 60.44 281 GLY A O 1
ATOM 2187 N N . ARG A 1 282 ? -16.328 18.797 3.797 1 55.06 282 ARG A N 1
ATOM 2188 C CA . ARG A 1 282 ? -15.75 17.453 3.693 1 55.06 282 ARG A CA 1
ATOM 2189 C C . ARG A 1 282 ? -15.875 16.906 2.271 1 55.06 282 ARG A C 1
ATOM 2191 O O . ARG A 1 282 ? -16.953 16.953 1.678 1 55.06 282 ARG A O 1
ATOM 2198 N N . PRO A 1 283 ? -14.672 16.734 1.646 1 49.88 283 PRO A N 1
ATOM 2199 C CA . PRO A 1 283 ? -14.727 16.188 0.288 1 49.88 283 PRO A CA 1
ATOM 2200 C C . PRO A 1 283 ? -15.445 14.844 0.221 1 49.88 283 PRO A C 1
ATOM 2202 O O . PRO A 1 283 ? -15.203 13.969 1.052 1 49.88 283 PRO A O 1
ATOM 2205 N N . THR A 1 284 ? -16.625 14.812 -0.141 1 44.03 284 THR A N 1
ATOM 2206 C CA . THR A 1 284 ? -17.25 13.539 -0.501 1 44.03 284 THR A CA 1
ATOM 2207 C C . THR A 1 284 ? -16.359 12.758 -1.462 1 44.03 284 THR A C 1
ATOM 2209 O O . THR A 1 284 ? -15.758 13.336 -2.369 1 44.03 284 THR A O 1
ATOM 2212 N N . CYS A 1 285 ? -15.641 11.82 -0.967 1 42.09 285 CYS A N 1
ATOM 2213 C CA . CYS A 1 285 ? -14.828 10.93 -1.784 1 42.09 285 CYS A CA 1
ATOM 2214 C C . CYS A 1 285 ? -15.477 10.688 -3.143 1 42.09 285 CYS A C 1
ATOM 2216 O O . CYS A 1 285 ? -16.562 10.117 -3.221 1 42.09 285 CYS A O 1
ATOM 2218 N N . GLY A 1 286 ? -15.344 11.445 -4.09 1 33.78 286 GLY A N 1
ATOM 2219 C CA . GLY A 1 286 ? -15.75 11.062 -5.43 1 33.78 286 GLY A CA 1
ATOM 2220 C C . GLY A 1 286 ? -15.297 9.664 -5.809 1 33.78 286 GLY A C 1
ATOM 2221 O O . GLY A 1 286 ? -14.344 9.133 -5.23 1 33.78 286 GLY A O 1
ATOM 2222 N N . SER A 1 287 ? -16.188 8.75 -6.316 1 32.47 287 SER A N 1
ATOM 2223 C CA . SER A 1 287 ? -15.93 7.457 -6.938 1 32.47 287 SER A CA 1
ATOM 2224 C C . SER A 1 287 ? -14.719 7.516 -7.855 1 32.47 287 SER A C 1
ATOM 2226 O O . SER A 1 287 ? -14.602 8.422 -8.688 1 32.47 287 SER A O 1
ATOM 2228 N N . ALA A 1 288 ? -13.602 7.145 -7.535 1 31.48 288 ALA A N 1
ATOM 2229 C CA . ALA A 1 288 ? -12.617 6.848 -8.578 1 31.48 288 ALA A CA 1
ATOM 2230 C C . ALA A 1 288 ? -13.234 6.031 -9.703 1 31.48 288 ALA A C 1
ATOM 2232 O O . ALA A 1 288 ? -13.305 4.801 -9.625 1 31.48 288 ALA A O 1
ATOM 2233 N N . GLN A 1 289 ? -14.312 6.316 -10.281 1 27.27 289 GLN A N 1
ATOM 2234 C CA . GLN A 1 289 ? -14.727 5.66 -11.516 1 27.27 289 GLN A CA 1
ATOM 2235 C C . GLN A 1 289 ? -13.586 5.629 -12.523 1 27.27 289 GLN A C 1
ATOM 2237 O O . GLN A 1 289 ? -13.156 6.676 -13.016 1 27.27 289 GLN A O 1
ATOM 2242 N N . GLY A 1 290 ? -12.5 4.934 -12.336 1 27.17 290 GLY A N 1
ATOM 2243 C CA . GLY A 1 290 ? -11.766 4.535 -13.531 1 27.17 290 GLY A CA 1
ATOM 2244 C C . GLY A 1 290 ? -12.672 4.141 -14.68 1 27.17 290 GLY A C 1
ATOM 2245 O O . GLY A 1 290 ? -13.641 3.408 -14.492 1 27.17 290 GLY A O 1
ATOM 2246 N N . ASN A 1 291 ? -12.906 5.027 -15.664 1 25.91 291 ASN A N 1
ATOM 2247 C CA . ASN A 1 291 ? -13.242 4.715 -17.047 1 25.91 291 ASN A CA 1
ATOM 2248 C C . ASN A 1 291 ? -12.445 3.523 -17.562 1 25.91 291 ASN A C 1
ATOM 2250 O O . ASN A 1 291 ? -11.242 3.639 -17.828 1 25.91 291 ASN A O 1
ATOM 2254 N N . ASP A 1 292 ? -12.445 2.416 -17.062 1 22.39 292 ASP A N 1
ATOM 2255 C CA . ASP A 1 292 ? -12.211 1.309 -17.984 1 22.39 292 ASP A CA 1
ATOM 2256 C C . ASP A 1 292 ? -13.203 1.34 -19.156 1 22.39 292 ASP A C 1
ATOM 2258 O O . ASP A 1 292 ? -14.344 0.897 -19 1 22.39 292 ASP A O 1
ATOM 2262 N N . ARG A 1 293 ? -13.359 2.355 -20.031 1 20.39 293 ARG A N 1
ATOM 2263 C CA . ARG A 1 293 ? -13.57 2.025 -21.438 1 20.39 293 ARG A CA 1
ATOM 2264 C C . ARG A 1 293 ? -12.531 1.022 -21.938 1 20.39 293 ARG A C 1
ATOM 2266 O O . ARG A 1 293 ? -11.359 1.359 -22.078 1 20.39 293 ARG A O 1
ATOM 2273 N N . TRP A 1 294 ? -12.625 -0.261 -21.391 1 17.89 294 TRP A N 1
ATOM 2274 C CA . TRP A 1 294 ? -12.531 -1.246 -22.453 1 17.89 294 TRP A CA 1
ATOM 2275 C C . TRP A 1 294 ? -13.727 -1.15 -23.391 1 17.89 294 TRP A C 1
ATOM 2277 O O . TRP A 1 294 ? -14.82 -0.777 -22.969 1 17.89 294 TRP A O 1
ATOM 2287 N N . MET B 1 1 ? 36.375 -6.773 -19.125 1 32.31 1 MET B N 1
ATOM 2288 C CA . MET B 1 1 ? 35.594 -7.25 -20.266 1 32.31 1 MET B CA 1
ATOM 2289 C C . MET B 1 1 ? 34.094 -7.043 -20.016 1 32.31 1 MET B C 1
ATOM 2291 O O . MET B 1 1 ? 33.562 -7.453 -18.984 1 32.31 1 MET B O 1
ATOM 2295 N N . SER B 1 2 ? 33.562 -6.039 -20.422 1 43.38 2 SER B N 1
ATOM 2296 C CA . SER B 1 2 ? 32.156 -5.73 -20.406 1 43.38 2 SER B CA 1
ATOM 2297 C C . SER B 1 2 ? 31.312 -6.957 -20.766 1 43.38 2 SER B C 1
ATOM 2299 O O . SER B 1 2 ? 31.531 -7.594 -21.797 1 43.38 2 SER B O 1
ATOM 2301 N N . MET B 1 3 ? 31.031 -7.734 -19.875 1 49.69 3 MET B N 1
ATOM 2302 C CA . MET B 1 3 ? 30.375 -9.016 -20.094 1 49.69 3 MET B CA 1
ATOM 2303 C C . MET B 1 3 ? 29.297 -8.898 -21.156 1 49.69 3 MET B C 1
ATOM 2305 O O . MET B 1 3 ? 28.297 -8.188 -20.969 1 49.69 3 MET B O 1
ATOM 2309 N N . VAL B 1 4 ? 29.781 -8.844 -22.406 1 54.59 4 VAL B N 1
ATOM 2310 C CA . VAL B 1 4 ? 28.844 -8.945 -23.516 1 54.59 4 VAL B CA 1
ATOM 2311 C C . VAL B 1 4 ? 28.062 -10.258 -23.406 1 54.59 4 VAL B C 1
ATOM 2313 O O . VAL B 1 4 ? 28.625 -11.336 -23.562 1 54.59 4 VAL B O 1
ATOM 2316 N N . LEU B 1 5 ? 27 -10.289 -22.578 1 64.69 5 LEU B N 1
ATOM 2317 C CA . LEU B 1 5 ? 26.203 -11.477 -22.297 1 64.69 5 LEU B CA 1
ATOM 2318 C C . LEU B 1 5 ? 25.438 -11.922 -23.547 1 64.69 5 LEU B C 1
ATOM 2320 O O . LEU B 1 5 ? 24.609 -12.828 -23.469 1 64.69 5 LEU B O 1
ATOM 2324 N N . THR B 1 6 ? 25.922 -11.344 -24.734 1 71.31 6 THR B N 1
ATOM 2325 C CA . THR B 1 6 ? 25.141 -11.656 -25.922 1 71.31 6 THR B CA 1
ATOM 2326 C C . THR B 1 6 ? 25.812 -12.742 -26.75 1 71.31 6 THR B C 1
ATOM 2328 O O . THR B 1 6 ? 25.188 -13.305 -27.656 1 71.31 6 THR B O 1
ATOM 2331 N N . ALA B 1 7 ? 27.047 -12.969 -26.516 1 82.75 7 ALA B N 1
ATOM 2332 C CA . ALA B 1 7 ? 27.734 -14.039 -27.25 1 82.75 7 ALA B CA 1
ATOM 2333 C C . ALA B 1 7 ? 28.562 -14.891 -26.297 1 82.75 7 ALA B C 1
ATOM 2335 O O . ALA B 1 7 ? 29.078 -14.398 -25.281 1 82.75 7 ALA B O 1
ATOM 2336 N N . PHE B 1 8 ? 28.656 -16.219 -26.609 1 90.5 8 PHE B N 1
ATOM 2337 C CA . PHE B 1 8 ? 29.391 -17.125 -25.75 1 90.5 8 PHE B CA 1
ATOM 2338 C C . PHE B 1 8 ? 30.484 -17.844 -26.531 1 90.5 8 PHE B C 1
ATOM 2340 O O . PHE B 1 8 ? 30.234 -18.359 -27.625 1 90.5 8 PHE B O 1
ATOM 2347 N N . LYS B 1 9 ? 31.672 -17.672 -25.984 1 88.62 9 LYS B N 1
ATOM 2348 C CA . LYS B 1 9 ? 32.812 -18.406 -26.547 1 88.62 9 LYS B CA 1
ATOM 2349 C C . LYS B 1 9 ? 33.625 -19.062 -25.453 1 88.62 9 LYS B C 1
ATOM 2351 O O . LYS B 1 9 ? 33.938 -18.422 -24.438 1 88.62 9 LYS B O 1
ATOM 2356 N N . CYS B 1 10 ? 33.938 -20.297 -25.594 1 90.69 10 CYS B N 1
ATOM 2357 C CA . CYS B 1 10 ? 34.75 -21.062 -24.656 1 90.69 10 CYS B CA 1
ATOM 2358 C C . CYS B 1 10 ? 36.094 -21.422 -25.281 1 90.69 10 CYS B C 1
ATOM 2360 O O . CYS B 1 10 ? 36.156 -21.906 -26.406 1 90.69 10 CYS B O 1
ATOM 2362 N N . LEU B 1 11 ? 37.156 -21.188 -24.625 1 87.19 11 LEU B N 1
ATOM 2363 C CA . LEU B 1 11 ? 38.5 -21.391 -25.156 1 87.19 11 LEU B CA 1
ATOM 2364 C C . LEU B 1 11 ? 38.844 -22.859 -25.219 1 87.19 11 LEU B C 1
ATOM 2366 O O . LEU B 1 11 ? 39.469 -23.312 -26.188 1 87.19 11 LEU B O 1
ATOM 2370 N N . GLU B 1 12 ? 38.5 -23.625 -24.219 1 89.25 12 GLU B N 1
ATOM 2371 C CA . GLU B 1 12 ? 38.844 -25.047 -24.156 1 89.25 12 GLU B CA 1
ATOM 2372 C C . GLU B 1 12 ? 37.562 -25.891 -23.922 1 89.25 12 GLU B C 1
ATOM 2374 O O . GLU B 1 12 ? 37.406 -26.484 -22.859 1 89.25 12 GLU B O 1
ATOM 2379 N N . PRO B 1 13 ? 36.781 -25.984 -25 1 93.25 13 PRO B N 1
ATOM 2380 C CA . PRO B 1 13 ? 35.531 -26.75 -24.828 1 93.25 13 PRO B CA 1
ATOM 2381 C C . PRO B 1 13 ? 35.781 -28.25 -24.766 1 93.25 13 PRO B C 1
ATOM 2383 O O . PRO B 1 13 ? 36.688 -28.766 -25.422 1 93.25 13 PRO B O 1
ATOM 2386 N N . ASP B 1 14 ? 35.062 -28.938 -23.922 1 91.62 14 ASP B N 1
ATOM 2387 C CA . ASP B 1 14 ? 35.156 -30.391 -23.812 1 91.62 14 ASP B CA 1
ATOM 2388 C C . ASP B 1 14 ? 33.781 -31.031 -23.734 1 91.62 14 ASP B C 1
ATOM 2390 O O . ASP B 1 14 ? 33.688 -32.25 -23.609 1 91.62 14 ASP B O 1
ATOM 2394 N N . ILE B 1 15 ? 32.812 -30.219 -23.734 1 92.31 15 ILE B N 1
ATOM 2395 C CA . ILE B 1 15 ? 31.438 -30.75 -23.688 1 92.31 15 ILE B CA 1
ATOM 2396 C C . ILE B 1 15 ? 30.516 -29.859 -24.531 1 92.31 15 ILE B C 1
ATOM 2398 O O . ILE B 1 15 ? 30.797 -28.688 -24.734 1 92.31 15 ILE B O 1
ATOM 2402 N N . ASN B 1 16 ? 29.484 -30.484 -25.078 1 94 16 ASN B N 1
ATOM 2403 C CA . ASN B 1 16 ? 28.5 -29.734 -25.875 1 94 16 ASN B CA 1
ATOM 2404 C C . ASN B 1 16 ? 27.188 -29.578 -25.125 1 94 16 ASN B C 1
ATOM 2406 O O . ASN B 1 16 ? 26.734 -30.5 -24.453 1 94 16 ASN B O 1
ATOM 2410 N N . VAL B 1 17 ? 26.688 -28.344 -25.188 1 94.38 17 VAL B N 1
ATOM 2411 C CA . VAL B 1 17 ? 25.375 -28.031 -24.609 1 94.38 17 VAL B CA 1
ATOM 2412 C C . VAL B 1 17 ? 24.422 -27.578 -25.719 1 94.38 17 VAL B C 1
ATOM 2414 O O . VAL B 1 17 ? 24.781 -26.734 -26.547 1 94.38 17 VAL B O 1
ATOM 2417 N N . SER B 1 18 ? 23.234 -28.172 -25.75 1 94.69 18 SER B N 1
ATOM 2418 C CA . SER B 1 18 ? 22.312 -27.844 -26.844 1 94.69 18 SER B CA 1
ATOM 2419 C C . SER B 1 18 ? 20.984 -27.312 -26.297 1 94.69 18 SER B C 1
ATOM 2421 O O . SER B 1 18 ? 20.5 -27.797 -25.281 1 94.69 18 SER B O 1
ATOM 2423 N N . SER B 1 19 ? 20.484 -26.281 -26.984 1 94.94 19 SER B N 1
ATOM 2424 C CA . SER B 1 19 ? 19.141 -25.781 -26.734 1 94.94 19 SER B CA 1
ATOM 2425 C C . SER B 1 19 ? 18.094 -26.594 -27.5 1 94.94 19 SER B C 1
ATOM 2427 O O . SER B 1 19 ? 18.062 -26.578 -28.734 1 94.94 19 SER B O 1
ATOM 2429 N N . ILE B 1 20 ? 17.234 -27.203 -26.75 1 92.31 20 ILE B N 1
ATOM 2430 C CA . ILE B 1 20 ? 16.203 -28 -27.375 1 92.31 20 ILE B CA 1
ATOM 2431 C C . ILE B 1 20 ? 15.242 -27.109 -28.156 1 92.31 20 ILE B C 1
ATOM 2433 O O . ILE B 1 20 ? 14.836 -27.438 -29.281 1 92.31 20 ILE B O 1
ATOM 2437 N N . ARG B 1 21 ? 14.969 -25.969 -27.625 1 92.88 21 ARG B N 1
ATOM 2438 C CA . ARG B 1 21 ? 13.977 -25.062 -28.188 1 92.88 21 ARG B CA 1
ATOM 2439 C C . ARG B 1 21 ? 14.477 -24.469 -29.5 1 92.88 21 ARG B C 1
ATOM 2441 O O . ARG B 1 21 ? 13.703 -24.281 -30.438 1 92.88 21 ARG B O 1
ATOM 2448 N N . ASP B 1 22 ? 15.711 -24.156 -29.562 1 94.06 22 ASP B N 1
ATOM 2449 C CA . ASP B 1 22 ? 16.25 -23.438 -30.719 1 94.06 22 ASP B CA 1
ATOM 2450 C C . ASP B 1 22 ? 17.188 -24.312 -31.531 1 94.06 22 ASP B C 1
ATOM 2452 O O . ASP B 1 22 ? 17.688 -23.891 -32.594 1 94.06 22 ASP B O 1
ATOM 2456 N N . ASN B 1 23 ? 17.531 -25.516 -31.172 1 92.75 23 ASN B N 1
ATOM 2457 C CA . ASN B 1 23 ? 18.422 -26.453 -31.828 1 92.75 23 ASN B CA 1
ATOM 2458 C C . ASN B 1 23 ? 19.812 -25.844 -32.062 1 92.75 23 ASN B C 1
ATOM 2460 O O . ASN B 1 23 ? 20.391 -26.016 -33.125 1 92.75 23 ASN B O 1
ATOM 2464 N N . GLN B 1 24 ? 20.234 -25.094 -31.203 1 94.06 24 GLN B N 1
ATOM 2465 C CA . GLN B 1 24 ? 21.562 -24.484 -31.234 1 94.06 24 GLN B CA 1
ATOM 2466 C C . GLN B 1 24 ? 22.516 -25.188 -30.266 1 94.06 24 GLN B C 1
ATOM 2468 O O . GLN B 1 24 ? 22.125 -25.531 -29.156 1 94.06 24 GLN B O 1
ATOM 2473 N N . VAL B 1 25 ? 23.75 -25.406 -30.766 1 93.75 25 VAL B N 1
ATOM 2474 C CA . VAL B 1 25 ? 24.734 -26.125 -29.953 1 93.75 25 VAL B CA 1
ATOM 2475 C C . VAL B 1 25 ? 25.828 -25.172 -29.5 1 93.75 25 VAL B C 1
ATOM 2477 O O . VAL B 1 25 ? 26.297 -24.328 -30.266 1 93.75 25 VAL B O 1
ATOM 2480 N N . PHE B 1 26 ? 26.156 -25.266 -28.219 1 94.69 26 PHE B N 1
ATOM 2481 C CA . PHE B 1 26 ? 27.234 -24.484 -27.625 1 94.69 26 PHE B CA 1
ATOM 2482 C C . PHE B 1 26 ? 28.359 -25.391 -27.125 1 94.69 26 PHE B C 1
ATOM 2484 O O . PHE B 1 26 ? 28.094 -26.484 -26.594 1 94.69 26 PHE B O 1
ATOM 2491 N N . HIS B 1 27 ? 29.594 -24.953 -27.391 1 94.12 27 HIS B N 1
ATOM 2492 C CA . HIS B 1 27 ? 30.75 -25.672 -26.906 1 94.12 27 HIS B CA 1
ATOM 2493 C C . HIS B 1 27 ? 31.25 -25.094 -25.578 1 94.12 27 HIS B C 1
ATOM 2495 O O . HIS B 1 27 ? 31.672 -23.938 -25.531 1 94.12 27 HIS B O 1
ATOM 2501 N N . ALA B 1 28 ? 31.156 -25.906 -24.594 1 95.12 28 ALA B N 1
ATOM 2502 C CA . ALA B 1 28 ? 31.406 -25.391 -23.25 1 95.12 28 ALA B CA 1
ATOM 2503 C C . ALA B 1 28 ? 32.438 -26.25 -22.531 1 95.12 28 ALA B C 1
ATOM 2505 O O . ALA B 1 28 ? 33 -27.188 -23.109 1 95.12 28 ALA B O 1
ATOM 2506 N N . SER B 1 29 ? 32.844 -25.797 -21.375 1 94.12 29 SER B N 1
ATOM 2507 C CA . SER B 1 29 ? 33.75 -26.531 -20.484 1 94.12 29 SER B CA 1
ATOM 2508 C C . SER B 1 29 ? 32.969 -27.234 -19.375 1 94.12 29 SER B C 1
ATOM 2510 O O . SER B 1 29 ? 32.188 -26.594 -18.641 1 94.12 29 SER B O 1
ATOM 2512 N N . ARG B 1 30 ? 33.219 -28.453 -19.203 1 91.88 30 ARG B N 1
ATOM 2513 C CA . ARG B 1 30 ? 32.562 -29.234 -18.156 1 91.88 30 ARG B CA 1
ATOM 2514 C C . ARG B 1 30 ? 32.875 -28.672 -16.766 1 91.88 30 ARG B C 1
ATOM 2516 O O . ARG B 1 30 ? 32 -28.578 -15.914 1 91.88 30 ARG B O 1
ATOM 2523 N N . LYS B 1 31 ? 34.062 -28.328 -16.609 1 92 31 LYS B N 1
ATOM 2524 C CA . LYS B 1 31 ? 34.5 -27.766 -15.328 1 92 31 LYS B CA 1
ATOM 2525 C C . LYS B 1 31 ? 33.719 -26.5 -14.992 1 92 31 LYS B C 1
ATOM 2527 O O . LYS B 1 31 ? 33.312 -26.297 -13.852 1 92 31 LYS B O 1
ATOM 2532 N N . ALA B 1 32 ? 33.5 -25.703 -15.977 1 93.5 32 ALA B N 1
ATOM 2533 C CA . ALA B 1 32 ? 32.781 -24.453 -15.781 1 93.5 32 ALA B CA 1
ATOM 2534 C C . ALA B 1 32 ? 31.297 -24.734 -15.469 1 93.5 32 ALA B C 1
ATOM 2536 O O . ALA B 1 32 ? 30.688 -24.031 -14.656 1 93.5 32 ALA B O 1
ATOM 2537 N N . LEU B 1 33 ? 30.75 -25.734 -16.109 1 93.06 33 LEU B N 1
ATOM 2538 C CA . LEU B 1 33 ? 29.359 -26.094 -15.867 1 93.06 33 LEU B CA 1
ATOM 2539 C C . LEU B 1 33 ? 29.156 -26.562 -14.43 1 93.06 33 LEU B C 1
ATOM 2541 O O . LEU B 1 33 ? 28.078 -26.391 -13.859 1 93.06 33 LEU B O 1
ATOM 2545 N N . GLU B 1 34 ? 30.188 -27.047 -13.828 1 92.38 34 GLU B N 1
ATOM 2546 C CA . GLU B 1 34 ? 30.109 -27.578 -12.469 1 92.38 34 GLU B CA 1
ATOM 2547 C C . GLU B 1 34 ? 30.016 -26.453 -11.438 1 92.38 34 GLU B C 1
ATOM 2549 O O . GLU B 1 34 ? 29.781 -26.719 -10.258 1 92.38 34 GLU B O 1
ATOM 2554 N N . ASN B 1 35 ? 30.141 -25.281 -11.922 1 92 35 ASN B N 1
ATOM 2555 C CA . ASN B 1 35 ? 29.875 -24.156 -11.023 1 92 35 ASN B CA 1
ATOM 2556 C C . ASN B 1 35 ? 28.406 -24.062 -10.648 1 92 35 ASN B C 1
ATOM 2558 O O . ASN B 1 35 ? 28.031 -23.328 -9.734 1 92 35 ASN B O 1
ATOM 2562 N N . SER B 1 36 ? 27.609 -24.844 -11.281 1 93.88 36 SER B N 1
ATOM 2563 C CA . SER B 1 36 ? 26.203 -25.047 -10.945 1 93.88 36 SER B CA 1
ATOM 2564 C C . SER B 1 36 ? 25.984 -26.359 -10.227 1 93.88 36 SER B C 1
ATOM 2566 O O . SER B 1 36 ? 26.547 -27.391 -10.617 1 93.88 36 SER B O 1
ATOM 2568 N N . ASN B 1 37 ? 25.203 -26.359 -9.211 1 93.06 37 ASN B N 1
ATOM 2569 C CA . ASN B 1 37 ? 24.906 -27.578 -8.477 1 93.06 37 ASN B CA 1
ATOM 2570 C C . ASN B 1 37 ? 24.094 -28.562 -9.32 1 93.06 37 ASN B C 1
ATOM 2572 O O . ASN B 1 37 ? 24.266 -29.781 -9.195 1 93.06 37 ASN B O 1
ATOM 2576 N N . VAL B 1 38 ? 23.281 -28.031 -10.148 1 92.56 38 VAL B N 1
ATOM 2577 C CA . VAL B 1 38 ? 22.438 -28.875 -11 1 92.56 38 VAL B CA 1
ATOM 2578 C C . VAL B 1 38 ? 23.312 -29.688 -11.945 1 92.56 38 VAL B C 1
ATOM 2580 O O . VAL B 1 38 ? 23.109 -30.906 -12.086 1 92.56 38 VAL B O 1
ATOM 2583 N N . PHE B 1 39 ? 24.297 -29.047 -12.516 1 91.75 39 PHE B N 1
ATOM 2584 C CA . PHE B 1 39 ? 25.172 -29.75 -13.438 1 91.75 39 PHE B CA 1
ATOM 2585 C C . PHE B 1 39 ? 26.094 -30.703 -12.695 1 91.75 39 PHE B C 1
ATOM 2587 O O . PHE B 1 39 ? 26.375 -31.812 -13.18 1 91.75 39 PHE B O 1
ATOM 2594 N N . ARG B 1 40 ? 26.531 -30.312 -11.547 1 91.06 40 ARG B N 1
ATOM 2595 C CA . ARG B 1 40 ? 27.359 -31.203 -10.734 1 91.06 40 ARG B CA 1
ATOM 2596 C C . ARG B 1 40 ? 26.625 -32.5 -10.438 1 91.06 40 ARG B C 1
ATOM 2598 O O . ARG B 1 40 ? 27.203 -33.594 -10.539 1 91.06 40 ARG B O 1
ATOM 2605 N N . ASP B 1 41 ? 25.406 -32.312 -10.07 1 89.31 41 ASP B N 1
ATOM 2606 C CA . ASP B 1 41 ? 24.594 -33.5 -9.742 1 89.31 41 ASP B CA 1
ATOM 2607 C C . ASP B 1 41 ? 24.328 -34.344 -10.984 1 89.31 41 ASP B C 1
ATOM 2609 O O . ASP B 1 41 ? 24.344 -35.562 -10.914 1 89.31 41 ASP B O 1
ATOM 2613 N N . MET B 1 42 ? 24.078 -33.656 -12.062 1 87.75 42 MET B N 1
ATOM 2614 C CA . MET B 1 42 ? 23.828 -34.344 -13.32 1 87.75 42 MET B CA 1
ATOM 2615 C C . MET B 1 42 ? 25.047 -35.188 -13.727 1 87.75 42 MET B C 1
ATOM 2617 O O . MET B 1 42 ? 24.891 -36.344 -14.141 1 87.75 42 MET B O 1
ATOM 2621 N N . PHE B 1 43 ? 26.25 -34.625 -13.547 1 87.06 43 PHE B N 1
ATOM 2622 C CA . PHE B 1 43 ? 27.469 -35.281 -13.977 1 87.06 43 PHE B CA 1
ATOM 2623 C C . PHE B 1 43 ? 27.844 -36.375 -13 1 87.06 43 PHE B C 1
ATOM 2625 O O . PHE B 1 43 ? 28.484 -37.375 -13.383 1 87.06 43 PHE B O 1
ATOM 2632 N N . ARG B 1 44 ? 27.531 -36.188 -11.828 1 83.75 44 ARG B N 1
ATOM 2633 C CA . ARG B 1 44 ? 27.797 -37.219 -10.828 1 83.75 44 ARG B CA 1
ATOM 2634 C C . ARG B 1 44 ? 26.953 -38.469 -11.086 1 83.75 44 ARG B C 1
ATOM 2636 O O . ARG B 1 44 ? 27.438 -39.594 -10.922 1 83.75 44 ARG B O 1
ATOM 2643 N N . CYS B 1 45 ? 25.734 -38.219 -11.414 1 76.5 45 CYS B N 1
ATOM 2644 C CA . CYS B 1 45 ? 24.828 -39.344 -11.664 1 76.5 45 CYS B CA 1
ATOM 2645 C C . CYS B 1 45 ? 25.219 -40.094 -12.938 1 76.5 45 CYS B C 1
ATOM 2647 O O . CYS B 1 45 ? 25.031 -41.312 -13.023 1 76.5 45 CYS B O 1
ATOM 2649 N N . CYS B 1 46 ? 25.672 -39.344 -13.891 1 65.19 46 CYS B N 1
ATOM 2650 C CA . CYS B 1 46 ? 26.016 -39.938 -15.172 1 65.19 46 CYS B CA 1
ATOM 2651 C C . CYS B 1 46 ? 27.422 -40.531 -15.156 1 65.19 46 CYS B C 1
ATOM 2653 O O . CYS B 1 46 ? 27.797 -41.281 -16.047 1 65.19 46 CYS B O 1
ATOM 2655 N N . ASP B 1 47 ? 28.406 -39.844 -14.469 1 60.91 47 ASP B N 1
ATOM 2656 C CA . ASP B 1 47 ? 29.812 -40.25 -14.516 1 60.91 47 ASP B CA 1
ATOM 2657 C C . ASP B 1 47 ? 29.953 -41.781 -14.32 1 60.91 47 ASP B C 1
ATOM 2659 O O . ASP B 1 47 ? 31.047 -42.312 -14.414 1 60.91 47 ASP B O 1
ATOM 2663 N N . SER B 1 48 ? 29.094 -42.406 -13.609 1 50.44 48 SER B N 1
ATOM 2664 C CA . SER B 1 48 ? 29.531 -43.812 -13.742 1 50.44 48 SER B CA 1
ATOM 2665 C C . SER B 1 48 ? 29.766 -44.156 -15.203 1 50.44 48 SER B C 1
ATOM 2667 O O . SER B 1 48 ? 30.312 -45.25 -15.508 1 50.44 48 SER B O 1
ATOM 2669 N N . ARG B 1 49 ? 29.109 -43.5 -16.156 1 48.12 49 ARG B N 1
ATOM 2670 C CA . ARG B 1 49 ? 29.344 -43.906 -17.531 1 48.12 49 ARG B CA 1
ATOM 2671 C C . ARG B 1 49 ? 30.453 -43.094 -18.172 1 48.12 49 ARG B C 1
ATOM 2673 O O . ARG B 1 49 ? 30.719 -41.969 -17.75 1 48.12 49 ARG B O 1
ATOM 2680 N N . ALA B 1 50 ? 31.438 -43.469 -19.062 1 46.31 50 ALA B N 1
ATOM 2681 C CA . ALA B 1 50 ? 32.625 -43.094 -19.797 1 46.31 50 ALA B CA 1
ATOM 2682 C C . ALA B 1 50 ? 32.5 -41.688 -20.359 1 46.31 50 ALA B C 1
ATOM 2684 O O . ALA B 1 50 ? 31.438 -41.281 -20.844 1 46.31 50 ALA B O 1
ATOM 2685 N N . THR B 1 51 ? 33.281 -40.656 -19.875 1 48.75 51 THR B N 1
ATOM 2686 C CA . THR B 1 51 ? 33.5 -39.312 -20.406 1 48.75 51 THR B CA 1
ATOM 2687 C C . THR B 1 51 ? 33.438 -39.312 -21.922 1 48.75 51 THR B C 1
ATOM 2689 O O . THR B 1 51 ? 34.375 -39.688 -22.609 1 48.75 51 THR B O 1
ATOM 2692 N N . ARG B 1 52 ? 32.469 -39.688 -22.547 1 51.06 52 ARG B N 1
ATOM 2693 C CA . ARG B 1 52 ? 32.531 -39.688 -24.016 1 51.06 52 ARG B CA 1
ATOM 2694 C C . ARG B 1 52 ? 32.625 -38.281 -24.547 1 51.06 52 ARG B C 1
ATOM 2696 O O . ARG B 1 52 ? 31.922 -37.375 -24.078 1 51.06 52 ARG B O 1
ATOM 2703 N N . THR B 1 53 ? 33.719 -37.844 -25.188 1 52.62 53 THR B N 1
ATOM 2704 C CA . THR B 1 53 ? 34.031 -36.625 -25.922 1 52.62 53 THR B CA 1
ATOM 2705 C C . THR B 1 53 ? 32.781 -36.062 -26.594 1 52.62 53 THR B C 1
ATOM 2707 O O . THR B 1 53 ? 32.719 -34.875 -26.922 1 52.62 53 THR B O 1
ATOM 2710 N N . ASP B 1 54 ? 31.781 -36.938 -26.812 1 62 54 ASP B N 1
ATOM 2711 C CA . ASP B 1 54 ? 30.656 -36.531 -27.625 1 62 54 ASP B CA 1
ATOM 2712 C C . ASP B 1 54 ? 29.391 -36.375 -26.781 1 62 54 ASP B C 1
ATOM 2714 O O . ASP B 1 54 ? 28.281 -36.5 -27.312 1 62 54 ASP B O 1
ATOM 2718 N N . GLU B 1 55 ? 29.656 -36 -25.516 1 79.5 55 GLU B N 1
ATOM 2719 C CA . GLU B 1 55 ? 28.484 -35.906 -24.641 1 79.5 55 GLU B CA 1
ATOM 2720 C C . GLU B 1 55 ? 27.75 -34.594 -24.875 1 79.5 55 GLU B C 1
ATOM 2722 O O . GLU B 1 55 ? 28.375 -33.531 -25.031 1 79.5 55 GLU B O 1
ATOM 2727 N N . ILE B 1 56 ? 26.516 -34.688 -25.141 1 86.75 56 ILE B N 1
ATOM 2728 C CA . ILE B 1 56 ? 25.672 -33.5 -25.375 1 86.75 56 ILE B CA 1
ATOM 2729 C C . ILE B 1 56 ? 24.656 -33.375 -24.25 1 86.75 56 ILE B C 1
ATOM 2731 O O . ILE B 1 56 ? 23.938 -34.312 -23.938 1 86.75 56 ILE B O 1
ATOM 2735 N N . VAL B 1 57 ? 24.734 -32.344 -23.5 1 91.06 57 VAL B N 1
ATOM 2736 C CA . VAL B 1 57 ? 23.719 -31.984 -22.5 1 91.06 57 VAL B CA 1
ATOM 2737 C C . VAL B 1 57 ? 22.625 -31.156 -23.141 1 91.06 57 VAL B C 1
ATOM 2739 O O . VAL B 1 57 ? 22.875 -30.047 -23.641 1 91.06 57 VAL B O 1
ATOM 2742 N N . ARG B 1 58 ? 21.422 -31.703 -23.141 1 92.31 58 ARG B N 1
ATOM 2743 C CA . ARG B 1 58 ? 20.297 -31 -23.75 1 92.31 58 ARG B CA 1
ATOM 2744 C C . ARG B 1 58 ? 19.453 -30.297 -22.688 1 92.31 58 ARG B C 1
ATOM 2746 O O . ARG B 1 58 ? 19 -30.938 -21.734 1 92.31 58 ARG B O 1
ATOM 2753 N N . LEU B 1 59 ? 19.328 -29.047 -22.906 1 93.62 59 LEU B N 1
ATOM 2754 C CA . LEU B 1 59 ? 18.562 -28.266 -21.938 1 93.62 59 LEU B CA 1
ATOM 2755 C C . LEU B 1 59 ? 17.359 -27.609 -22.594 1 93.62 59 LEU B C 1
ATOM 2757 O O . LEU B 1 59 ? 17.438 -27.172 -23.75 1 93.62 59 LEU B O 1
ATOM 2761 N N . ASP B 1 60 ? 16.25 -27.516 -21.859 1 92.75 60 ASP B N 1
ATOM 2762 C CA . ASP B 1 60 ? 15.039 -26.844 -22.328 1 92.75 60 ASP B CA 1
ATOM 2763 C C . ASP B 1 60 ? 15.094 -25.344 -22.031 1 92.75 60 ASP B C 1
ATOM 2765 O O . ASP B 1 60 ? 14.328 -24.844 -21.188 1 92.75 60 ASP B O 1
ATOM 2769 N N . GLU B 1 61 ? 16.031 -24.719 -22.547 1 93.56 61 GLU B N 1
ATOM 2770 C CA . GLU B 1 61 ? 16.266 -23.281 -22.453 1 93.56 61 GLU B CA 1
ATOM 2771 C C . GLU B 1 61 ? 16.438 -22.656 -23.828 1 93.56 61 GLU B C 1
ATOM 2773 O O . GLU B 1 61 ? 16.984 -23.281 -24.734 1 93.56 61 GLU B O 1
ATOM 2778 N N . HIS B 1 62 ? 15.875 -21.422 -23.984 1 93.88 62 HIS B N 1
ATOM 2779 C CA . HIS B 1 62 ? 16.172 -20.688 -25.219 1 93.88 62 HIS B CA 1
ATOM 2780 C C . HIS B 1 62 ? 17.672 -20.453 -25.359 1 93.88 62 HIS B C 1
ATOM 2782 O O . HIS B 1 62 ? 18.391 -20.328 -24.375 1 93.88 62 HIS B O 1
ATOM 2788 N N . ALA B 1 63 ? 18.062 -20.359 -26.609 1 93.25 63 ALA B N 1
ATOM 2789 C CA . ALA B 1 63 ? 19.484 -20.141 -26.922 1 93.25 63 ALA B CA 1
ATOM 2790 C C . ALA B 1 63 ? 20 -18.875 -26.266 1 93.25 63 ALA B C 1
ATOM 2792 O O . ALA B 1 63 ? 21.141 -18.828 -25.781 1 93.25 63 ALA B O 1
ATOM 2793 N N . SER B 1 64 ? 19.172 -17.844 -26.266 1 90.94 64 SER B N 1
ATOM 2794 C CA . SER B 1 64 ? 19.562 -16.578 -25.656 1 90.94 64 SER B CA 1
ATOM 2795 C C . SER B 1 64 ? 19.828 -16.75 -24.156 1 90.94 64 SER B C 1
ATOM 2797 O O . SER B 1 64 ? 20.812 -16.234 -23.641 1 90.94 64 SER B O 1
ATOM 2799 N N . ASN B 1 65 ? 19.031 -17.562 -23.516 1 92.62 65 ASN B N 1
ATOM 2800 C CA . ASN B 1 65 ? 19.203 -17.812 -22.094 1 92.62 65 ASN B CA 1
ATOM 2801 C C . ASN B 1 65 ? 20.438 -18.672 -21.828 1 92.62 65 ASN B C 1
ATOM 2803 O O . ASN B 1 65 ? 21.156 -18.438 -20.859 1 92.62 65 ASN B O 1
ATOM 2807 N N . LEU B 1 66 ? 20.609 -19.625 -22.672 1 93 66 LEU B N 1
ATOM 2808 C CA . LEU B 1 66 ? 21.766 -20.484 -22.516 1 93 66 LEU B CA 1
ATOM 2809 C C . LEU B 1 66 ? 23.062 -19.703 -22.672 1 93 66 LEU B C 1
ATOM 2811 O O . LEU B 1 66 ? 24.047 -19.953 -21.969 1 93 66 LEU B O 1
ATOM 2815 N N . THR B 1 67 ? 23.016 -18.766 -23.641 1 92.25 67 THR B N 1
ATOM 2816 C CA . THR B 1 67 ? 24.172 -17.906 -23.828 1 92.25 67 THR B CA 1
ATOM 2817 C C . THR B 1 67 ? 24.531 -17.172 -22.547 1 92.25 67 THR B C 1
ATOM 2819 O O . THR B 1 67 ? 25.688 -17.156 -22.125 1 92.25 67 THR B O 1
ATOM 2822 N N . VAL B 1 68 ? 23.547 -16.656 -21.938 1 90.62 68 VAL B N 1
ATOM 2823 C CA . VAL B 1 68 ? 23.734 -15.93 -20.688 1 90.62 68 VAL B CA 1
ATOM 2824 C C . VAL B 1 68 ? 24.219 -16.875 -19.594 1 90.62 68 VAL B C 1
ATOM 2826 O O . VAL B 1 68 ? 25.188 -16.594 -18.875 1 90.62 68 VAL B O 1
ATOM 2829 N N . LEU B 1 69 ? 23.641 -18 -19.438 1 91.81 69 LEU B N 1
ATOM 2830 C CA . LEU B 1 69 ? 23.969 -19 -18.422 1 91.81 69 LEU B CA 1
ATOM 2831 C C . LEU B 1 69 ? 25.422 -19.453 -18.562 1 91.81 69 LEU B C 1
ATOM 2833 O O . LEU B 1 69 ? 26.172 -19.438 -17.578 1 91.81 69 LEU B O 1
ATOM 2837 N N . LEU B 1 70 ? 25.766 -19.812 -19.797 1 93.12 70 LEU B N 1
ATOM 2838 C CA . LEU B 1 70 ? 27.125 -20.312 -20.031 1 93.12 70 LEU B CA 1
ATOM 2839 C C . LEU B 1 70 ? 28.156 -19.234 -19.734 1 93.12 70 LEU B C 1
ATOM 2841 O O . LEU B 1 70 ? 29.234 -19.531 -19.219 1 93.12 70 LEU B O 1
ATOM 2845 N N . ASN B 1 71 ? 27.812 -18.031 -20.109 1 90.75 71 ASN B N 1
ATOM 2846 C CA . ASN B 1 71 ? 28.734 -16.938 -19.797 1 90.75 71 ASN B CA 1
ATOM 2847 C C . ASN B 1 71 ? 28.938 -16.797 -18.281 1 90.75 71 ASN B C 1
ATOM 2849 O O . ASN B 1 71 ? 30.062 -16.656 -17.828 1 90.75 71 ASN B O 1
ATOM 2853 N N . VAL B 1 72 ? 27.922 -16.906 -17.531 1 90.06 72 VAL B N 1
ATOM 2854 C CA . VAL B 1 72 ? 27.969 -16.734 -16.094 1 90.06 72 VAL B CA 1
ATOM 2855 C C . VAL B 1 72 ? 28.766 -17.891 -15.461 1 90.06 72 VAL B C 1
ATOM 2857 O O . VAL B 1 72 ? 29.516 -17.672 -14.508 1 90.06 72 VAL B O 1
ATOM 2860 N N . LEU B 1 73 ? 28.609 -19.031 -15.969 1 91.81 73 LEU B N 1
ATOM 2861 C CA . LEU B 1 73 ? 29.281 -20.203 -15.406 1 91.81 73 LEU B CA 1
ATOM 2862 C C . LEU B 1 73 ? 30.766 -20.219 -15.75 1 91.81 73 LEU B C 1
ATOM 2864 O O . LEU B 1 73 ? 31.578 -20.703 -14.977 1 91.81 73 LEU B O 1
ATOM 2868 N N . HIS B 1 74 ? 31.062 -19.703 -16.938 1 91.5 74 HIS B N 1
ATOM 2869 C CA . HIS B 1 74 ? 32.438 -19.75 -17.422 1 91.5 74 HIS B CA 1
ATOM 2870 C C . HIS B 1 74 ? 33.219 -18.531 -16.938 1 91.5 74 HIS B C 1
ATOM 2872 O O . HIS B 1 74 ? 34.438 -18.609 -16.719 1 91.5 74 HIS B O 1
ATOM 2878 N N . TYR B 1 75 ? 32.5 -17.422 -16.906 1 88.44 75 TYR B N 1
ATOM 2879 C CA . TYR B 1 75 ? 33.125 -16.156 -16.547 1 88.44 75 TYR B CA 1
ATOM 2880 C C . TYR B 1 75 ? 32.438 -15.531 -15.336 1 88.44 75 TYR B C 1
ATOM 2882 O O . TYR B 1 75 ? 31.406 -14.891 -15.461 1 88.44 75 TYR B O 1
ATOM 2890 N N . PRO B 1 76 ? 33.062 -15.672 -14.219 1 84.25 76 PRO B N 1
ATOM 2891 C CA . PRO B 1 76 ? 32.438 -15.156 -12.992 1 84.25 76 PRO B CA 1
ATOM 2892 C C . PRO B 1 76 ? 32.125 -13.664 -13.078 1 84.25 76 PRO B C 1
ATOM 2894 O O . PRO B 1 76 ? 32.906 -12.898 -13.664 1 84.25 76 PRO B O 1
ATOM 2897 N N . ILE B 1 77 ? 31.016 -13.281 -12.594 1 87.75 77 ILE B N 1
ATOM 2898 C CA . ILE B 1 77 ? 30.578 -11.883 -12.555 1 87.75 77 ILE B CA 1
ATOM 2899 C C . ILE B 1 77 ? 31.297 -11.156 -11.422 1 87.75 77 ILE B C 1
ATOM 2901 O O . ILE B 1 77 ? 31.297 -11.617 -10.281 1 87.75 77 ILE B O 1
ATOM 2905 N N . CYS B 1 78 ? 31.891 -10.094 -11.781 1 89.06 78 CYS B N 1
ATOM 2906 C CA . CYS B 1 78 ? 32.562 -9.273 -10.773 1 89.06 78 CYS B CA 1
ATOM 2907 C C . CYS B 1 78 ? 31.641 -8.188 -10.25 1 89.06 78 CYS B C 1
ATOM 2909 O O . CYS B 1 78 ? 30.734 -7.742 -10.953 1 89.06 78 CYS B O 1
ATOM 2911 N N . PRO B 1 79 ? 31.891 -7.844 -8.969 1 90.69 79 PRO B N 1
ATOM 2912 C CA . PRO B 1 79 ? 31.141 -6.699 -8.469 1 90.69 79 PRO B CA 1
ATOM 2913 C C . PRO B 1 79 ? 31.438 -5.41 -9.227 1 90.69 79 PRO B C 1
ATOM 2915 O O . PRO B 1 79 ? 32.5 -5.285 -9.836 1 90.69 79 PRO B O 1
ATOM 2918 N N . PRO B 1 80 ? 30.422 -4.574 -9.234 1 92.31 80 PRO B N 1
ATOM 2919 C CA . PRO B 1 80 ? 30.719 -3.291 -9.875 1 92.31 80 PRO B CA 1
ATOM 2920 C C . PRO B 1 80 ? 31.797 -2.496 -9.141 1 92.31 80 PRO B C 1
ATOM 2922 O O . PRO B 1 80 ? 31.969 -2.652 -7.926 1 92.31 80 PRO B O 1
ATOM 2925 N N . ILE B 1 81 ? 32.438 -1.653 -9.898 1 90.56 81 ILE B N 1
ATOM 2926 C CA . ILE B 1 81 ? 33.531 -0.87 -9.352 1 90.56 81 ILE B CA 1
ATOM 2927 C C . ILE B 1 81 ? 33 0.445 -8.781 1 90.56 81 ILE B C 1
ATOM 2929 O O . ILE B 1 81 ? 32.312 1.195 -9.484 1 90.56 81 ILE B O 1
ATOM 2933 N N . ARG B 1 82 ? 33.312 0.727 -7.59 1 88.31 82 ARG B N 1
ATOM 2934 C CA . ARG B 1 82 ? 32.906 1.965 -6.945 1 88.31 82 ARG B CA 1
ATOM 2935 C C . ARG B 1 82 ? 33.75 3.143 -7.402 1 88.31 82 ARG B C 1
ATOM 2937 O O . ARG B 1 82 ? 34.969 3.002 -7.59 1 88.31 82 ARG B O 1
ATOM 2944 N N . VAL B 1 83 ? 33.062 4.211 -7.762 1 82.75 83 VAL B N 1
ATOM 2945 C CA . VAL B 1 83 ? 33.781 5.438 -8.094 1 82.75 83 VAL B CA 1
ATOM 2946 C C . VAL B 1 83 ? 33.906 6.312 -6.848 1 82.75 83 VAL B C 1
ATOM 2948 O O . VAL B 1 83 ? 32.969 6.441 -6.066 1 82.75 83 VAL B O 1
ATOM 2951 N N . HIS B 1 84 ? 35.031 6.352 -6.242 1 65.62 84 HIS B N 1
ATOM 2952 C CA . HIS B 1 84 ? 35.25 7.25 -5.117 1 65.62 84 HIS B CA 1
ATOM 2953 C C . HIS B 1 84 ? 35.125 8.711 -5.547 1 65.62 84 HIS B C 1
ATOM 2955 O O . HIS B 1 84 ? 35.812 9.141 -6.488 1 65.62 84 HIS B O 1
ATOM 2961 N N . SER B 1 85 ? 34.094 9.078 -5.938 1 54.06 85 SER B N 1
ATOM 2962 C CA . SER B 1 85 ? 34.094 10.5 -6.246 1 54.06 85 SER B CA 1
ATOM 2963 C C . SER B 1 85 ? 34.625 11.32 -5.082 1 54.06 85 SER B C 1
ATOM 2965 O O . SER B 1 85 ? 34.219 11.109 -3.932 1 54.06 85 SER B O 1
ATOM 2967 N N . HIS B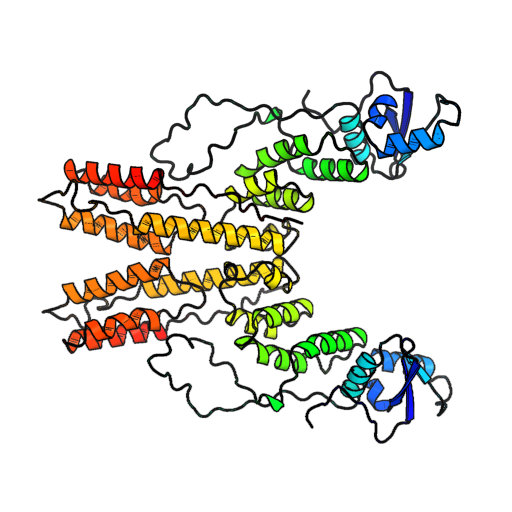 1 86 ? 35.875 11.594 -5.117 1 47.12 86 HIS B N 1
ATOM 2968 C CA . HIS B 1 86 ? 36.438 12.617 -4.238 1 47.12 86 HIS B CA 1
ATOM 2969 C C . HIS B 1 86 ? 35.438 13.766 -4.055 1 47.12 86 HIS B C 1
ATOM 2971 O O . HIS B 1 86 ? 35.781 14.773 -3.418 1 47.12 86 HIS B O 1
ATOM 2977 N N . THR B 1 87 ? 34.75 14.062 -5.094 1 44 87 THR B N 1
ATOM 2978 C CA . THR B 1 87 ? 34.031 15.305 -4.891 1 44 87 THR B CA 1
ATOM 2979 C C . THR B 1 87 ? 33 15.156 -3.756 1 44 87 THR B C 1
ATOM 2981 O O . THR B 1 87 ? 32.188 14.242 -3.768 1 44 87 THR B O 1
ATOM 2984 N N . LYS B 1 88 ? 33.438 15.492 -2.699 1 40.03 88 LYS B N 1
ATOM 2985 C CA . LYS B 1 88 ? 32.469 15.75 -1.64 1 40.03 88 LYS B CA 1
ATOM 2986 C C . LYS B 1 88 ? 31.109 16.125 -2.221 1 40.03 88 LYS B C 1
ATOM 2988 O O . LYS B 1 88 ? 31.031 16.906 -3.174 1 40.03 88 LYS B O 1
ATOM 2993 N N . PRO B 1 89 ? 30.094 15.211 -2.275 1 38.88 89 PRO B N 1
ATOM 2994 C CA . PRO B 1 89 ? 28.906 15.906 -2.787 1 38.88 89 PRO B CA 1
ATOM 2995 C C . PRO B 1 89 ? 28.984 17.422 -2.586 1 38.88 89 PRO B C 1
ATOM 2997 O O . PRO B 1 89 ? 29.203 17.891 -1.468 1 38.88 89 PRO B O 1
ATOM 3000 N N . TYR B 1 90 ? 29.719 18.141 -3.391 1 31.33 90 TYR B N 1
ATOM 3001 C CA . TYR B 1 90 ? 29.422 19.562 -3.273 1 31.33 90 TYR B CA 1
ATOM 3002 C C . TYR B 1 90 ? 27.969 19.797 -2.895 1 31.33 90 TYR B C 1
ATOM 3004 O O . TYR B 1 90 ? 27.062 19.266 -3.545 1 31.33 90 TYR B O 1
ATOM 3012 N N . ARG B 1 91 ? 27.625 19.812 -1.699 1 35.03 91 ARG B N 1
ATOM 3013 C CA . ARG B 1 91 ? 26.375 20.438 -1.317 1 35.03 91 ARG B CA 1
ATOM 3014 C C . ARG B 1 91 ? 26.016 21.578 -2.258 1 35.03 91 ARG B C 1
ATOM 3016 O O . ARG B 1 91 ? 26.562 22.672 -2.135 1 35.03 91 ARG B O 1
ATOM 3023 N N . ASP B 1 92 ? 26.156 21.578 -3.514 1 33.59 92 ASP B N 1
ATOM 3024 C CA . ASP B 1 92 ? 25.547 22.781 -4.062 1 33.59 92 ASP B CA 1
ATOM 3025 C C . ASP B 1 92 ? 24.344 23.219 -3.227 1 33.59 92 ASP B C 1
ATOM 3027 O O . ASP B 1 92 ? 23.516 22.406 -2.855 1 33.59 92 ASP B O 1
ATOM 3031 N N . ARG B 1 93 ? 24.516 24.297 -2.531 1 32.09 93 ARG B N 1
ATOM 3032 C CA . ARG B 1 93 ? 23.594 25.047 -1.692 1 32.09 93 ARG B CA 1
ATOM 3033 C C . ARG B 1 93 ? 22.156 24.875 -2.191 1 32.09 93 ARG B C 1
ATOM 3035 O O . ARG B 1 93 ? 21.203 24.984 -1.412 1 32.09 93 ARG B O 1
ATOM 3042 N N . ASN B 1 94 ? 21.938 25.109 -3.533 1 30.41 94 ASN B N 1
ATOM 3043 C CA . ASN B 1 94 ? 20.594 25.234 -4.082 1 30.41 94 ASN B CA 1
ATOM 3044 C C . ASN B 1 94 ? 19.891 23.875 -4.195 1 30.41 94 ASN B C 1
ATOM 3046 O O . ASN B 1 94 ? 18.75 23.797 -4.652 1 30.41 94 ASN B O 1
ATOM 3050 N N . SER B 1 95 ? 20.703 22.844 -4.672 1 32.38 95 SER B N 1
ATOM 3051 C CA . SER B 1 95 ? 19.844 21.703 -4.953 1 32.38 95 SER B CA 1
ATOM 3052 C C . SER B 1 95 ? 19.328 21.062 -3.668 1 32.38 95 SER B C 1
ATOM 3054 O O . SER B 1 95 ? 20.109 20.531 -2.879 1 32.38 95 SER B O 1
ATOM 3056 N N . ALA B 1 96 ? 18.547 21.547 -2.982 1 33.06 96 ALA B N 1
ATOM 3057 C CA . ALA B 1 96 ? 17.641 21.109 -1.924 1 33.06 96 ALA B CA 1
ATOM 3058 C C . ALA B 1 96 ? 17.422 19.594 -1.981 1 33.06 96 ALA B C 1
ATOM 3060 O O . ALA B 1 96 ? 16.75 19.031 -1.119 1 33.06 96 ALA B O 1
ATOM 3061 N N . GLN B 1 97 ? 17.578 18.906 -3.172 1 36.06 97 GLN B N 1
ATOM 3062 C CA . GLN B 1 97 ? 17 17.578 -3.391 1 36.06 97 GLN B CA 1
ATOM 3063 C C . GLN B 1 97 ? 17.828 16.5 -2.682 1 36.06 97 GLN B C 1
ATOM 3065 O O . GLN B 1 97 ? 17.375 15.367 -2.539 1 36.06 97 GLN B O 1
ATOM 3070 N N . SER B 1 98 ? 19.281 16.547 -2.766 1 39.56 98 SER B N 1
ATOM 3071 C CA . SER B 1 98 ? 19.984 15.273 -2.662 1 39.56 98 SER B CA 1
ATOM 3072 C C . SER B 1 98 ? 19.984 14.758 -1.227 1 39.56 98 SER B C 1
ATOM 3074 O O . SER B 1 98 ? 20.922 15.016 -0.468 1 39.56 98 SER B O 1
ATOM 3076 N N . ASN B 1 99 ? 19.344 15.25 -0.421 1 40.84 99 ASN B N 1
ATOM 3077 C CA . ASN B 1 99 ? 19.219 14.562 0.86 1 40.84 99 ASN B CA 1
ATOM 3078 C C . ASN B 1 99 ? 19.5 13.07 0.728 1 40.84 99 ASN B C 1
ATOM 3080 O O . ASN B 1 99 ? 19.109 12.281 1.59 1 40.84 99 ASN B O 1
ATOM 3084 N N . HIS B 1 100 ? 19.75 12.641 -0.508 1 43.66 100 HIS B N 1
ATOM 3085 C CA . HIS B 1 100 ? 19.859 11.195 -0.714 1 43.66 100 HIS B CA 1
ATOM 3086 C C . HIS B 1 100 ? 21.094 10.633 -0.034 1 43.66 100 HIS B C 1
ATOM 3088 O O . HIS B 1 100 ? 22.094 11.336 0.146 1 43.66 100 HIS B O 1
ATOM 3094 N N . LEU B 1 101 ? 20.938 9.641 0.795 1 48.69 101 LEU B N 1
ATOM 3095 C CA . LEU B 1 101 ? 21.938 8.719 1.313 1 48.69 101 LEU B CA 1
ATOM 3096 C C . LEU B 1 101 ? 23.141 8.648 0.377 1 48.69 101 LEU B C 1
ATOM 3098 O O . LEU B 1 101 ? 22.984 8.664 -0.845 1 48.69 101 LEU B O 1
ATOM 3102 N N . SER B 1 102 ? 24.234 9.406 0.796 1 54.81 102 SER B N 1
ATOM 3103 C CA . SER B 1 102 ? 25.484 9.195 0.069 1 54.81 102 SER B CA 1
ATOM 3104 C C . SER B 1 102 ? 25.578 7.777 -0.476 1 54.81 102 SER B C 1
ATOM 3106 O O . SER B 1 102 ? 25.734 6.824 0.289 1 54.81 102 SER B O 1
ATOM 3108 N N . GLN B 1 103 ? 24.797 7.465 -1.382 1 61.38 103 GLN B N 1
ATOM 3109 C CA . GLN B 1 103 ? 24.891 6.105 -1.898 1 61.38 103 GLN B CA 1
ATOM 3110 C C . GLN B 1 103 ? 26.109 5.926 -2.789 1 61.38 103 GLN B C 1
ATOM 3112 O O . GLN B 1 103 ? 26.547 6.871 -3.447 1 61.38 103 GLN B O 1
ATOM 3117 N N . PRO B 1 104 ? 26.781 4.895 -2.572 1 70.75 104 PRO B N 1
ATOM 3118 C CA . PRO B 1 104 ? 27.938 4.562 -3.404 1 70.75 104 PRO B CA 1
ATOM 3119 C C . PRO B 1 104 ? 27.672 4.762 -4.895 1 70.75 104 PRO B C 1
ATOM 3121 O O . PRO B 1 104 ? 26.562 4.496 -5.367 1 70.75 104 PRO B O 1
ATOM 3124 N N . GLN B 1 105 ? 28.562 5.551 -5.449 1 81.5 105 GLN B N 1
ATOM 3125 C CA . GLN B 1 105 ? 28.516 5.676 -6.902 1 81.5 105 GLN B CA 1
ATOM 3126 C C . GLN B 1 105 ? 29.359 4.598 -7.574 1 81.5 105 GLN B C 1
ATOM 3128 O O . GLN B 1 105 ? 30.406 4.203 -7.043 1 81.5 105 GLN B O 1
ATOM 3133 N N . TYR B 1 106 ? 28.859 4.109 -8.664 1 88.94 106 TYR B N 1
ATOM 3134 C CA . TYR B 1 106 ? 29.547 3.045 -9.383 1 88.94 106 TYR B CA 1
ATOM 3135 C C . TYR B 1 106 ? 29.891 3.477 -10.812 1 88.94 106 TYR B C 1
ATOM 3137 O O . TYR B 1 106 ? 29.219 4.336 -11.383 1 88.94 106 TYR B O 1
ATOM 3145 N N . ASN B 1 107 ? 31 2.906 -11.297 1 88.5 107 ASN B N 1
ATOM 3146 C CA . ASN B 1 107 ? 31.297 3.062 -12.711 1 88.5 107 ASN B CA 1
ATOM 3147 C C . ASN B 1 107 ? 30.234 2.41 -13.594 1 88.5 107 ASN B C 1
ATOM 3149 O O . ASN B 1 107 ? 30.062 1.189 -13.555 1 88.5 107 ASN B O 1
ATOM 3153 N N . PRO B 1 108 ? 29.562 3.23 -14.375 1 86.25 108 PRO B N 1
ATOM 3154 C CA . PRO B 1 108 ? 28.438 2.715 -15.156 1 86.25 108 PRO B CA 1
ATOM 3155 C C . PRO B 1 108 ? 28.828 1.561 -16.078 1 86.25 108 PRO B C 1
ATOM 3157 O O . PRO B 1 108 ? 28.031 0.667 -16.344 1 86.25 108 PRO B O 1
ATOM 3160 N N . GLY B 1 109 ? 30.016 1.549 -16.5 1 86.5 109 GLY B N 1
ATOM 3161 C CA . GLY B 1 109 ? 30.469 0.516 -17.422 1 86.5 109 GLY B CA 1
ATOM 3162 C C . GLY B 1 109 ? 30.625 -0.839 -16.75 1 86.5 109 GLY B C 1
ATOM 3163 O O . GLY B 1 109 ? 30.719 -1.862 -17.438 1 86.5 109 GLY B O 1
ATOM 3164 N N . THR B 1 110 ? 30.609 -0.831 -15.469 1 90.06 110 THR B N 1
ATOM 3165 C CA . THR B 1 110 ? 30.844 -2.074 -14.742 1 90.06 110 THR B CA 1
ATOM 3166 C C . THR B 1 110 ? 29.547 -2.617 -14.148 1 90.06 110 THR B C 1
ATOM 3168 O O . THR B 1 110 ? 29.531 -3.707 -13.578 1 90.06 110 THR B O 1
ATOM 3171 N N . VAL B 1 111 ? 28.531 -1.851 -14.289 1 92.56 111 VAL B N 1
ATOM 3172 C CA . VAL B 1 111 ? 27.25 -2.268 -13.727 1 92.56 111 VAL B CA 1
ATOM 3173 C C . VAL B 1 111 ? 26.438 -3.018 -14.773 1 92.56 111 VAL B C 1
ATOM 3175 O O . VAL B 1 111 ? 26.281 -2.543 -15.906 1 92.56 111 VAL B O 1
ATOM 3178 N N . ILE B 1 112 ? 25.938 -4.16 -14.367 1 91.31 112 ILE B N 1
ATOM 3179 C CA . ILE B 1 112 ? 25.094 -4.938 -15.258 1 91.31 112 ILE B CA 1
ATOM 3180 C C . ILE B 1 112 ? 23.766 -4.195 -15.492 1 91.31 112 ILE B C 1
ATOM 3182 O O . ILE B 1 112 ? 23.141 -3.725 -14.547 1 91.31 112 ILE B O 1
ATOM 3186 N N . PRO B 1 113 ? 23.359 -4.137 -16.797 1 91 113 PRO B N 1
ATOM 3187 C CA . PRO B 1 113 ? 22.094 -3.447 -17.062 1 91 113 PRO B CA 1
ATOM 3188 C C . PRO B 1 113 ? 20.906 -4.062 -16.312 1 91 113 PRO B C 1
ATOM 3190 O O . PRO B 1 113 ? 20.828 -5.289 -16.203 1 91 113 PRO B O 1
ATOM 3193 N N . LEU B 1 114 ? 20.031 -3.258 -15.891 1 93.31 114 LEU B N 1
ATOM 3194 C CA . LEU B 1 114 ? 18.953 -3.637 -14.992 1 93.31 114 LEU B CA 1
ATOM 3195 C C . LEU B 1 114 ? 18.047 -4.688 -15.641 1 93.31 114 LEU B C 1
ATOM 3197 O O . LEU B 1 114 ? 17.688 -5.676 -15 1 93.31 114 LEU B O 1
ATOM 3201 N N . PRO B 1 115 ? 17.703 -4.637 -16.938 1 90.38 115 PRO B N 1
ATOM 3202 C CA . PRO B 1 115 ? 16.766 -5.59 -17.516 1 90.38 115 PRO B CA 1
ATOM 3203 C C . PRO B 1 115 ? 17.312 -7.012 -17.578 1 90.38 115 PRO B C 1
ATOM 3205 O O . PRO B 1 115 ? 16.547 -7.969 -17.719 1 90.38 115 PRO B O 1
ATOM 3208 N N . ILE B 1 116 ? 18.625 -7.137 -17.406 1 90.31 116 ILE B N 1
ATOM 3209 C CA . ILE B 1 116 ? 19.266 -8.438 -17.547 1 90.31 116 ILE B CA 1
ATOM 3210 C C . ILE B 1 116 ? 19.359 -9.125 -16.188 1 90.31 116 ILE B C 1
ATOM 3212 O O . ILE B 1 116 ? 19.438 -10.352 -16.094 1 90.31 116 ILE B O 1
ATOM 3216 N N . ILE B 1 117 ? 19.344 -8.344 -15.164 1 93.44 117 ILE B N 1
ATOM 3217 C CA . ILE B 1 117 ? 19.625 -8.836 -13.82 1 93.44 117 ILE B CA 1
ATOM 3218 C C . ILE B 1 117 ? 18.578 -9.859 -13.406 1 93.44 117 ILE B C 1
ATOM 3220 O O . ILE B 1 117 ? 18.906 -10.938 -12.906 1 93.44 117 ILE B O 1
ATOM 3224 N N . PRO B 1 118 ? 17.266 -9.57 -13.688 1 93.5 118 PRO B N 1
ATOM 3225 C CA . PRO B 1 118 ? 16.266 -10.57 -13.312 1 93.5 118 PRO B CA 1
ATOM 3226 C C . PRO B 1 118 ? 16.469 -11.906 -14.031 1 93.5 118 PRO B C 1
ATOM 3228 O O . PRO B 1 118 ? 16.234 -12.969 -13.453 1 93.5 118 PRO B O 1
ATOM 3231 N N . LEU B 1 119 ? 16.859 -11.828 -15.195 1 92.44 119 LEU B N 1
ATOM 3232 C CA . LEU B 1 119 ? 17.141 -13.047 -15.938 1 92.44 119 LEU B CA 1
ATOM 3233 C C . LEU B 1 119 ? 18.281 -13.828 -15.289 1 92.44 119 LEU B C 1
ATOM 3235 O O . LEU B 1 119 ? 18.188 -15.039 -15.109 1 92.44 119 LEU B O 1
ATOM 3239 N N . LEU B 1 120 ? 19.297 -13.117 -14.984 1 92.81 120 LEU B N 1
ATOM 3240 C CA . LEU B 1 120 ? 20.438 -13.742 -14.344 1 92.81 120 LEU B CA 1
ATOM 3241 C C . LEU B 1 120 ? 20.047 -14.375 -13.016 1 92.81 120 LEU B C 1
ATOM 3243 O O . LEU B 1 120 ? 20.453 -15.5 -12.711 1 92.81 120 LEU B O 1
ATOM 3247 N N . LEU B 1 121 ? 19.266 -13.688 -12.305 1 94.12 121 LEU B N 1
ATOM 3248 C CA . LEU B 1 121 ? 18.828 -14.195 -11.008 1 94.12 121 LEU B CA 1
ATOM 3249 C C . LEU B 1 121 ? 17.938 -15.43 -11.188 1 94.12 121 LEU B C 1
ATOM 3251 O O . LEU B 1 121 ? 18.062 -16.406 -10.438 1 94.12 121 LEU B O 1
ATOM 3255 N N . SER B 1 122 ? 17.109 -15.383 -12.148 1 94.12 122 SER B N 1
ATOM 3256 C CA . SER B 1 122 ? 16.25 -16.516 -12.43 1 94.12 122 SER B CA 1
ATOM 3257 C C . SER B 1 122 ? 17.062 -17.75 -12.82 1 94.12 122 SER B C 1
ATOM 3259 O O . SER B 1 122 ? 16.781 -18.859 -12.344 1 94.12 122 SER B O 1
ATOM 3261 N N . LEU B 1 123 ? 18 -17.562 -13.648 1 92.62 123 LEU B N 1
ATOM 3262 C CA . LEU B 1 123 ? 18.859 -18.656 -14.078 1 92.62 123 LEU B CA 1
ATOM 3263 C C . LEU B 1 123 ? 19.688 -19.188 -12.906 1 92.62 123 LEU B C 1
ATOM 3265 O O . LEU B 1 123 ? 19.891 -20.391 -12.773 1 92.62 123 LEU B O 1
ATOM 3269 N N . ALA B 1 124 ? 20.188 -18.266 -12.141 1 93 124 ALA B N 1
ATOM 3270 C CA . ALA B 1 124 ? 20.938 -18.672 -10.961 1 93 124 ALA B CA 1
ATOM 3271 C C . ALA B 1 124 ? 20.094 -19.547 -10.031 1 93 124 ALA B C 1
ATOM 3273 O O . ALA B 1 124 ? 20.594 -20.531 -9.492 1 93 124 ALA B O 1
ATOM 3274 N N . ASP B 1 125 ? 18.906 -19.172 -9.867 1 92.06 125 ASP B N 1
ATOM 3275 C CA . ASP B 1 125 ? 17.984 -19.938 -9.023 1 92.06 125 ASP B CA 1
ATOM 3276 C C . ASP B 1 125 ? 17.672 -21.297 -9.648 1 92.06 125 ASP B C 1
ATOM 3278 O O . ASP B 1 125 ? 17.75 -22.328 -8.969 1 92.06 125 ASP B O 1
ATOM 3282 N N . LYS B 1 126 ? 17.359 -21.312 -10.914 1 94 126 LYS B N 1
ATOM 3283 C CA . LYS B 1 126 ? 16.984 -22.531 -11.633 1 94 126 LYS B CA 1
ATOM 3284 C C . LYS B 1 126 ? 18.125 -23.531 -11.648 1 94 126 LYS B C 1
ATOM 3286 O O . LYS B 1 126 ? 17.906 -24.734 -11.508 1 94 126 LYS B O 1
ATOM 3291 N N . TYR B 1 127 ? 19.344 -23.031 -11.75 1 93.94 127 TYR B N 1
ATOM 3292 C CA . TYR B 1 127 ? 20.484 -23.922 -11.898 1 93.94 127 TYR B CA 1
ATOM 3293 C C . TYR B 1 127 ? 21.328 -23.938 -10.625 1 93.94 127 TYR B C 1
ATOM 3295 O O . TYR B 1 127 ? 22.469 -24.422 -10.633 1 93.94 127 TYR B O 1
ATOM 3303 N N . CYS B 1 128 ? 20.797 -23.266 -9.562 1 93.31 128 CYS B N 1
ATOM 3304 C CA . CYS B 1 128 ? 21.359 -23.297 -8.219 1 93.31 128 CYS B CA 1
ATOM 3305 C C . CYS B 1 128 ? 22.812 -22.844 -8.234 1 93.31 128 CYS B C 1
ATOM 3307 O O . CYS B 1 128 ? 23.703 -23.547 -7.73 1 93.31 128 CYS B O 1
ATOM 3309 N N . ILE B 1 129 ? 22.953 -21.719 -8.805 1 91.81 129 ILE B N 1
ATOM 3310 C CA . ILE B 1 129 ? 24.281 -21.094 -8.797 1 91.81 129 ILE B CA 1
ATOM 3311 C C . ILE B 1 129 ? 24.406 -20.172 -7.582 1 91.81 129 ILE B C 1
ATOM 3313 O O . ILE B 1 129 ? 23.938 -19.047 -7.594 1 91.81 129 ILE B O 1
ATOM 3317 N N . GLU B 1 130 ? 24.953 -20.438 -6.512 1 79.69 130 GLU B N 1
ATOM 3318 C CA . GLU B 1 130 ? 24.922 -19.719 -5.238 1 79.69 130 GLU B CA 1
ATOM 3319 C C . GLU B 1 130 ? 25.938 -18.578 -5.227 1 79.69 130 GLU B C 1
ATOM 3321 O O . GLU B 1 130 ? 25.688 -17.531 -4.633 1 79.69 130 GLU B O 1
ATOM 3326 N N . SER B 1 131 ? 26.969 -18.688 -5.922 1 79 131 SER B N 1
ATOM 3327 C CA . SER B 1 131 ? 28.109 -17.781 -5.793 1 79 131 SER B CA 1
ATOM 3328 C C . SER B 1 131 ? 27.812 -16.422 -6.41 1 79 131 SER B C 1
ATOM 3330 O O . SER B 1 131 ? 28.484 -15.438 -6.117 1 79 131 SER B O 1
ATOM 3332 N N . ILE B 1 132 ? 26.656 -16.359 -7.047 1 88.81 132 ILE B N 1
ATOM 3333 C CA . ILE B 1 132 ? 26.531 -15.156 -7.863 1 88.81 132 ILE B CA 1
ATOM 3334 C C . ILE B 1 132 ? 25.453 -14.25 -7.273 1 88.81 132 ILE B C 1
ATOM 3336 O O . ILE B 1 132 ? 25.391 -13.062 -7.602 1 88.81 132 ILE B O 1
ATOM 3340 N N . THR B 1 133 ? 24.656 -14.711 -6.391 1 89.69 133 THR B N 1
ATOM 3341 C CA . THR B 1 133 ? 23.484 -13.984 -5.906 1 89.69 133 THR B CA 1
ATOM 3342 C C . THR B 1 133 ? 23.906 -12.711 -5.18 1 89.69 133 THR B C 1
ATOM 3344 O O . THR B 1 133 ? 23.312 -11.648 -5.387 1 89.69 133 THR B O 1
ATOM 3347 N N . GLU B 1 134 ? 24.906 -12.812 -4.387 1 90.5 134 GLU B N 1
ATOM 3348 C CA . GLU B 1 134 ? 25.375 -11.648 -3.639 1 90.5 134 GLU B CA 1
ATOM 3349 C C . GLU B 1 134 ? 25.922 -10.57 -4.574 1 90.5 134 GLU B C 1
ATOM 3351 O O . GLU B 1 134 ? 25.641 -9.383 -4.387 1 90.5 134 GLU B O 1
ATOM 3356 N N . THR B 1 135 ? 26.641 -11.047 -5.5 1 92.94 135 THR B N 1
ATOM 3357 C CA . THR B 1 135 ? 27.203 -10.109 -6.469 1 92.94 135 THR B CA 1
ATOM 3358 C C . THR B 1 135 ? 26.094 -9.438 -7.273 1 92.94 135 THR B C 1
ATOM 3360 O O . THR B 1 135 ? 26.125 -8.227 -7.488 1 92.94 135 THR B O 1
ATOM 3363 N N . LEU B 1 136 ? 25.172 -10.18 -7.664 1 94.19 136 LEU B N 1
ATOM 3364 C CA . LEU B 1 136 ? 24.062 -9.633 -8.43 1 94.19 136 LEU B CA 1
ATOM 3365 C C . LEU B 1 136 ? 23.234 -8.664 -7.578 1 94.19 136 LEU B C 1
ATOM 3367 O O . LEU B 1 136 ? 22.688 -7.691 -8.094 1 94.19 136 LEU B O 1
ATOM 3371 N N . SER B 1 137 ? 23.188 -8.938 -6.32 1 95 137 SER B N 1
ATOM 3372 C CA . SER B 1 137 ? 22.5 -8.039 -5.398 1 95 137 SER B CA 1
ATOM 3373 C C . SER B 1 137 ? 23.141 -6.652 -5.406 1 95 137 SER B C 1
ATOM 3375 O O . SER B 1 137 ? 22.453 -5.637 -5.379 1 95 137 SER B O 1
ATOM 3377 N N . VAL B 1 138 ? 24.422 -6.637 -5.449 1 94.12 138 VAL B N 1
ATOM 3378 C CA . VAL B 1 138 ? 25.141 -5.367 -5.48 1 94.12 138 VAL B CA 1
ATOM 3379 C C . VAL B 1 138 ? 24.875 -4.648 -6.801 1 94.12 138 VAL B C 1
ATOM 3381 O O . VAL B 1 138 ? 24.625 -3.439 -6.816 1 94.12 138 VAL B O 1
ATOM 3384 N N . HIS B 1 139 ? 24.891 -5.379 -7.875 1 94.81 139 HIS B N 1
ATOM 3385 C CA . HIS B 1 139 ? 24.562 -4.793 -9.172 1 94.81 139 HIS B CA 1
ATOM 3386 C C . HIS B 1 139 ? 23.156 -4.223 -9.18 1 94.81 139 HIS B C 1
ATOM 3388 O O . HIS B 1 139 ? 22.922 -3.135 -9.711 1 94.81 139 HIS B O 1
ATOM 3394 N N . LEU B 1 140 ? 22.297 -4.957 -8.625 1 96.19 140 LEU B N 1
ATOM 3395 C CA . LEU B 1 140 ? 20.922 -4.508 -8.531 1 96.19 140 LEU B CA 1
ATOM 3396 C C . LEU B 1 140 ? 20.812 -3.232 -7.699 1 96.19 140 LEU B C 1
ATOM 3398 O O . LEU B 1 140 ? 20.172 -2.266 -8.117 1 96.19 140 LEU B O 1
ATOM 3402 N N . SER B 1 141 ? 21.484 -3.189 -6.602 1 95.19 141 SER B N 1
ATOM 3403 C CA . SER B 1 141 ? 21.453 -2.051 -5.691 1 95.19 141 SER B CA 1
ATOM 3404 C C . SER B 1 141 ? 22.016 -0.796 -6.359 1 95.19 141 SER B C 1
ATOM 3406 O O . SER B 1 141 ? 21.594 0.319 -6.043 1 95.19 141 SER B O 1
ATOM 3408 N N . ALA B 1 142 ? 22.859 -1.015 -7.207 1 94.25 142 ALA B N 1
ATOM 3409 C CA . ALA B 1 142 ? 23.484 0.107 -7.898 1 94.25 142 ALA B CA 1
ATOM 3410 C C . ALA B 1 142 ? 22.469 0.899 -8.703 1 94.25 142 ALA B C 1
ATOM 3412 O O . ALA B 1 142 ? 22.672 2.08 -9 1 94.25 142 ALA B O 1
ATOM 3413 N N . HIS B 1 143 ? 21.406 0.297 -9.055 1 95 143 HIS B N 1
ATOM 3414 C CA . HIS B 1 143 ? 20.375 0.947 -9.852 1 95 143 HIS B CA 1
ATOM 3415 C C . HIS B 1 143 ? 19.344 1.631 -8.969 1 95 143 HIS B C 1
ATOM 3417 O O . HIS B 1 143 ? 18.453 2.328 -9.469 1 95 143 HIS B O 1
ATOM 3423 N N . ALA B 1 144 ? 19.391 1.538 -7.652 1 94 144 ALA B N 1
ATOM 3424 C CA . ALA B 1 144 ? 18.359 1.985 -6.715 1 94 144 ALA B CA 1
ATOM 3425 C C . ALA B 1 144 ? 18.125 3.488 -6.832 1 94 144 ALA B C 1
ATOM 3427 O O . ALA B 1 144 ? 16.984 3.943 -6.875 1 94 144 ALA B O 1
ATOM 3428 N N . PRO B 1 145 ? 19.141 4.297 -7.027 1 89.88 145 PRO B N 1
ATOM 3429 C CA . PRO B 1 145 ? 18.906 5.742 -7.09 1 89.88 145 PRO B CA 1
ATOM 3430 C C . PRO B 1 145 ? 18.109 6.156 -8.328 1 89.88 145 PRO B C 1
ATOM 3432 O O . PRO B 1 145 ? 17.312 7.09 -8.273 1 89.88 145 PRO B O 1
ATOM 3435 N N . THR B 1 146 ? 18.266 5.422 -9.391 1 91.62 146 THR B N 1
ATOM 3436 C CA . THR B 1 146 ? 17.656 5.828 -10.648 1 91.62 146 THR B CA 1
ATOM 3437 C C . THR B 1 146 ? 16.312 5.141 -10.852 1 91.62 146 THR B C 1
ATOM 3439 O O . THR B 1 146 ? 15.391 5.711 -11.445 1 91.62 146 THR B O 1
ATOM 3442 N N . ASP B 1 147 ? 16.25 3.943 -10.383 1 95.44 147 ASP B N 1
ATOM 3443 C CA . ASP B 1 147 ? 15.023 3.174 -10.586 1 95.44 147 ASP B CA 1
ATOM 3444 C C . ASP B 1 147 ? 14.664 2.365 -9.336 1 95.44 147 ASP B C 1
ATOM 3446 O O . ASP B 1 147 ? 14.648 1.134 -9.375 1 95.44 147 ASP B O 1
ATOM 3450 N N . PRO B 1 148 ? 14.312 3.078 -8.32 1 96.25 148 PRO B N 1
ATOM 3451 C CA . PRO B 1 148 ? 14.133 2.408 -7.027 1 96.25 148 PRO B CA 1
ATOM 3452 C C . PRO B 1 148 ? 12.953 1.44 -7.023 1 96.25 148 PRO B C 1
ATOM 3454 O O . PRO B 1 148 ? 13.023 0.382 -6.395 1 96.25 148 PRO B O 1
ATOM 3457 N N . LEU B 1 149 ? 11.922 1.754 -7.715 1 97.62 149 LEU B N 1
ATOM 3458 C CA . LEU B 1 149 ? 10.719 0.923 -7.672 1 97.62 149 LEU B CA 1
ATOM 3459 C C . LEU B 1 149 ? 10.984 -0.44 -8.305 1 97.62 149 LEU B C 1
ATOM 3461 O O . LEU B 1 149 ? 10.664 -1.474 -7.711 1 97.62 149 LEU B O 1
ATOM 3465 N N . ARG B 1 150 ? 11.555 -0.503 -9.469 1 97.06 150 ARG B N 1
ATOM 3466 C CA . ARG B 1 150 ? 11.867 -1.769 -10.125 1 97.06 150 ARG B CA 1
ATOM 3467 C C . ARG B 1 150 ? 12.891 -2.566 -9.328 1 97.06 150 ARG B C 1
ATOM 3469 O O . ARG B 1 150 ? 12.758 -3.783 -9.172 1 97.06 150 ARG B O 1
ATOM 3476 N N . VAL B 1 151 ? 13.852 -1.871 -8.844 1 97.62 151 VAL B N 1
ATOM 3477 C CA . VAL B 1 151 ? 14.875 -2.531 -8.039 1 97.62 151 VAL B CA 1
ATOM 3478 C C . VAL B 1 151 ? 14.227 -3.182 -6.816 1 97.62 151 VAL B C 1
ATOM 3480 O O . VAL B 1 151 ? 14.516 -4.34 -6.5 1 97.62 151 VAL B O 1
ATOM 3483 N N . TYR B 1 152 ? 13.383 -2.434 -6.184 1 98 152 TYR B N 1
ATOM 3484 C CA . TYR B 1 152 ? 12.695 -2.979 -5.02 1 98 152 TYR B CA 1
ATOM 3485 C C . TYR B 1 152 ? 11.875 -4.207 -5.395 1 98 152 TYR B C 1
ATOM 3487 O O . TYR B 1 152 ? 11.945 -5.238 -4.719 1 98 152 TYR B O 1
ATOM 3495 N N . GLY B 1 153 ? 11.125 -4.086 -6.422 1 97.62 153 GLY B N 1
ATOM 3496 C CA . GLY B 1 153 ? 10.32 -5.207 -6.883 1 97.62 153 GLY B CA 1
ATOM 3497 C C . GLY B 1 153 ? 11.133 -6.461 -7.145 1 97.62 153 GLY B C 1
ATOM 3498 O O . GLY B 1 153 ? 10.797 -7.539 -6.648 1 97.62 153 GLY B O 1
ATOM 3499 N N . TYR B 1 154 ? 12.195 -6.359 -7.855 1 96.94 154 TYR B N 1
ATOM 3500 C CA . TYR B 1 154 ? 13.047 -7.5 -8.172 1 96.94 154 TYR B CA 1
ATOM 3501 C C . TYR B 1 154 ? 13.68 -8.07 -6.902 1 96.94 154 TYR B C 1
ATOM 3503 O O . TYR B 1 154 ? 13.734 -9.289 -6.727 1 96.94 154 TYR B O 1
ATOM 3511 N N . ALA B 1 155 ? 14.164 -7.164 -6.07 1 97.38 155 ALA B N 1
ATOM 3512 C CA . ALA B 1 155 ? 14.812 -7.594 -4.832 1 97.38 155 ALA B CA 1
ATOM 3513 C C . ALA B 1 155 ? 13.859 -8.43 -3.979 1 97.38 155 ALA B C 1
ATOM 3515 O O . ALA B 1 155 ? 14.25 -9.469 -3.445 1 97.38 155 ALA B O 1
ATOM 3516 N N . VAL B 1 156 ? 12.672 -7.984 -3.926 1 97.12 156 VAL B N 1
ATOM 3517 C CA . VAL B 1 156 ? 11.672 -8.703 -3.141 1 97.12 156 VAL B CA 1
ATOM 3518 C C . VAL B 1 156 ? 11.359 -10.047 -3.799 1 97.12 156 VAL B C 1
ATOM 3520 O O . VAL B 1 156 ? 11.32 -11.078 -3.127 1 97.12 156 VAL B O 1
ATOM 3523 N N . ALA B 1 157 ? 11.164 -10.047 -5.027 1 95.81 157 ALA B N 1
ATOM 3524 C CA . ALA B 1 157 ? 10.812 -11.258 -5.766 1 95.81 157 ALA B CA 1
ATOM 3525 C C . ALA B 1 157 ? 11.875 -12.336 -5.59 1 95.81 157 ALA B C 1
ATOM 3527 O O . ALA B 1 157 ? 11.555 -13.523 -5.527 1 95.81 157 ALA B O 1
ATOM 3528 N N . PHE B 1 158 ? 13.109 -11.914 -5.453 1 94.88 158 PHE B N 1
ATOM 3529 C CA . PHE B 1 158 ? 14.195 -12.883 -5.418 1 94.88 158 PHE B CA 1
ATOM 3530 C C . PHE B 1 158 ? 14.766 -13.008 -4.008 1 94.88 158 PHE B C 1
ATOM 3532 O O . PHE B 1 158 ? 15.828 -13.602 -3.809 1 94.88 158 PHE B O 1
ATOM 3539 N N . GLY B 1 159 ? 14.125 -12.312 -3.082 1 94.12 159 GLY B N 1
ATOM 3540 C CA . GLY B 1 159 ? 14.5 -12.461 -1.683 1 94.12 159 GLY B CA 1
ATOM 3541 C C . GLY B 1 159 ? 15.805 -11.781 -1.335 1 94.12 159 GLY B C 1
ATOM 3542 O O . GLY B 1 159 ? 16.562 -12.266 -0.494 1 94.12 159 GLY B O 1
ATOM 3543 N N . LEU B 1 160 ? 16.141 -10.719 -2.002 1 95.25 160 LEU B N 1
ATOM 3544 C CA . LEU B 1 160 ? 17.359 -9.961 -1.747 1 95.25 160 LEU B CA 1
ATOM 3545 C C . LEU B 1 160 ? 17.094 -8.82 -0.768 1 95.25 160 LEU B C 1
ATOM 3547 O O . LEU B 1 160 ? 16.844 -7.688 -1.181 1 95.25 160 LEU B O 1
ATOM 3551 N N . GLY B 1 161 ? 17.266 -9.055 0.464 1 93.75 161 GLY B N 1
ATOM 3552 C CA . GLY B 1 161 ? 16.891 -8.141 1.531 1 93.75 161 GLY B CA 1
ATOM 3553 C C . GLY B 1 161 ? 17.672 -6.844 1.51 1 93.75 161 GLY B C 1
ATOM 3554 O O . GLY B 1 161 ? 17.094 -5.762 1.646 1 93.75 161 GLY B O 1
ATOM 3555 N N . THR B 1 162 ? 18.953 -6.941 1.326 1 92.25 162 THR B N 1
ATOM 3556 C CA . THR B 1 162 ? 19.797 -5.758 1.344 1 92.25 162 THR B CA 1
ATOM 3557 C C . THR B 1 162 ? 19.453 -4.824 0.186 1 92.25 162 THR B C 1
ATOM 3559 O O . THR B 1 162 ? 19.344 -3.613 0.375 1 92.25 162 THR B O 1
ATOM 3562 N N . ALA B 1 163 ? 19.312 -5.383 -0.963 1 95.12 163 ALA B N 1
ATOM 3563 C CA . ALA B 1 163 ? 18.938 -4.574 -2.123 1 95.12 163 ALA B CA 1
ATOM 3564 C C . ALA B 1 163 ? 17.562 -3.941 -1.939 1 95.12 163 ALA B C 1
ATOM 3566 O O . ALA B 1 163 ? 17.344 -2.789 -2.32 1 95.12 163 ALA B O 1
ATOM 3567 N N . ALA B 1 164 ? 16.688 -4.695 -1.358 1 96.38 164 ALA B N 1
ATOM 3568 C CA . ALA B 1 164 ? 15.344 -4.172 -1.094 1 96.38 164 ALA B CA 1
ATOM 3569 C C . ALA B 1 164 ? 15.398 -2.994 -0.126 1 96.38 164 ALA B C 1
ATOM 3571 O O . ALA B 1 164 ? 14.75 -1.966 -0.354 1 96.38 164 ALA B O 1
ATOM 3572 N N . SER B 1 165 ? 16.156 -3.168 0.879 1 93.38 165 SER B N 1
ATOM 3573 C CA . SER B 1 165 ? 16.312 -2.109 1.87 1 93.38 165 SER B CA 1
ATOM 3574 C C . SER B 1 165 ? 16.938 -0.859 1.248 1 93.38 165 SER B C 1
ATOM 3576 O O . SER B 1 165 ? 16.453 0.252 1.472 1 93.38 165 SER B O 1
ATOM 3578 N N . THR B 1 166 ? 17.891 -1.037 0.488 1 91.5 166 THR B N 1
ATOM 3579 C CA . THR B 1 166 ? 18.547 0.079 -0.187 1 91.5 166 THR B CA 1
ATOM 3580 C C . THR B 1 166 ? 17.562 0.801 -1.108 1 91.5 166 THR B C 1
ATOM 3582 O O . THR B 1 166 ? 17.453 2.027 -1.064 1 91.5 166 THR B O 1
ATOM 3585 N N . ALA B 1 167 ? 16.859 0.047 -1.905 1 95.25 167 ALA B N 1
ATOM 3586 C CA . ALA B 1 167 ? 15.93 0.623 -2.867 1 95.25 167 ALA B CA 1
ATOM 3587 C C . ALA B 1 167 ? 14.82 1.393 -2.156 1 95.25 167 ALA B C 1
ATOM 3589 O O . ALA B 1 167 ? 14.367 2.434 -2.641 1 95.25 167 ALA B O 1
ATOM 3590 N N . SER B 1 168 ? 14.391 0.926 -1.025 1 93.44 168 SER B N 1
ATOM 3591 C CA . SER B 1 168 ? 13.266 1.512 -0.3 1 93.44 168 SER B CA 1
ATOM 3592 C C . SER B 1 168 ? 13.57 2.943 0.13 1 93.44 168 SER B C 1
ATOM 3594 O O . SER B 1 168 ? 12.656 3.752 0.305 1 93.44 168 SER B O 1
ATOM 3596 N N . GLN B 1 169 ? 14.828 3.279 0.23 1 88.25 169 GLN B N 1
ATOM 3597 C CA . GLN B 1 169 ? 15.242 4.605 0.669 1 88.25 169 GLN B CA 1
ATOM 3598 C C . GLN B 1 169 ? 15.039 5.641 -0.436 1 88.25 169 GLN B C 1
ATOM 3600 O O . GLN B 1 169 ? 14.977 6.84 -0.167 1 88.25 169 GLN B O 1
ATOM 3605 N N . TYR B 1 170 ? 14.922 5.176 -1.629 1 90.62 170 TYR B N 1
ATOM 3606 C CA . TYR B 1 170 ? 14.875 6.094 -2.762 1 90.62 170 TYR B CA 1
ATOM 3607 C C . TYR B 1 170 ? 13.461 6.203 -3.314 1 90.62 170 TYR B C 1
ATOM 3609 O O . TYR B 1 170 ? 13.203 6.996 -4.227 1 90.62 170 TYR B O 1
ATOM 3617 N N . LEU B 1 171 ? 12.633 5.469 -2.736 1 94.62 171 LEU B N 1
ATOM 3618 C CA . LEU B 1 171 ? 11.273 5.441 -3.262 1 94.62 171 LEU B CA 1
ATOM 3619 C C . LEU B 1 171 ? 10.547 6.75 -2.971 1 94.62 171 LEU B C 1
ATOM 3621 O O . LEU B 1 171 ? 10.68 7.305 -1.879 1 94.62 171 LEU B O 1
ATOM 3625 N N . ASP B 1 172 ? 9.844 7.207 -3.957 1 94.12 172 ASP B N 1
ATOM 3626 C CA . ASP B 1 172 ? 8.875 8.281 -3.73 1 94.12 172 ASP B CA 1
ATOM 3627 C C . ASP B 1 172 ? 7.699 7.789 -2.891 1 94.12 172 ASP B C 1
ATOM 3629 O O . ASP B 1 172 ? 7.516 6.586 -2.715 1 94.12 172 ASP B O 1
ATOM 3633 N N . PRO B 1 173 ? 7.02 8.797 -2.289 1 94.12 173 PRO B N 1
ATOM 3634 C CA . PRO B 1 173 ? 5.809 8.336 -1.609 1 94.12 173 PRO B CA 1
ATOM 3635 C C . PRO B 1 173 ? 4.984 7.371 -2.461 1 94.12 173 PRO B C 1
ATOM 3637 O O . PRO B 1 173 ? 4.734 7.641 -3.639 1 94.12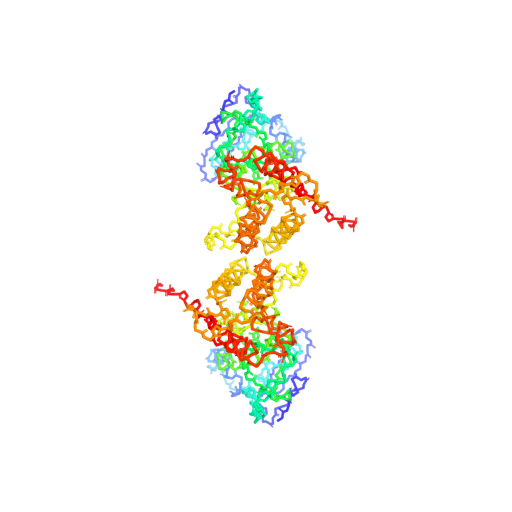 173 PRO B O 1
ATOM 3640 N N . MET B 1 174 ? 4.574 6.328 -1.885 1 96.38 174 MET B N 1
ATOM 3641 C CA . MET B 1 174 ? 3.973 5.227 -2.633 1 96.38 174 MET B CA 1
ATOM 3642 C C . MET B 1 174 ? 2.717 5.684 -3.363 1 96.38 174 MET B C 1
ATOM 3644 O O . MET B 1 174 ? 2.43 5.219 -4.469 1 96.38 174 MET B O 1
ATOM 3648 N N . ALA B 1 175 ? 2.008 6.531 -2.809 1 94.62 175 ALA B N 1
ATOM 3649 C CA . ALA B 1 175 ? 0.752 7 -3.391 1 94.62 175 ALA B CA 1
ATOM 3650 C C . ALA B 1 175 ? 1.001 7.773 -4.684 1 94.62 175 ALA B C 1
ATOM 3652 O O . ALA B 1 175 ? 0.073 8.008 -5.461 1 94.62 175 ALA B O 1
ATOM 3653 N N . SER B 1 176 ? 2.184 8.195 -4.902 1 94.44 176 SER B N 1
ATOM 3654 C CA . SER B 1 176 ? 2.49 9.023 -6.062 1 94.44 176 SER B CA 1
ATOM 3655 C C . SER B 1 176 ? 2.697 8.18 -7.312 1 94.44 176 SER B C 1
ATOM 3657 O O . SER B 1 176 ? 2.688 8.695 -8.43 1 94.44 176 SER B O 1
ATOM 3659 N N . TYR B 1 177 ? 2.865 6.934 -7.176 1 95.88 177 TYR B N 1
ATOM 3660 C CA . TYR B 1 177 ? 3.102 6.051 -8.312 1 95.88 177 TYR B CA 1
ATOM 3661 C C . TYR B 1 177 ? 1.792 5.699 -9.008 1 95.88 177 TYR B C 1
ATOM 3663 O O . TYR B 1 177 ? 0.734 5.664 -8.375 1 95.88 177 TYR B O 1
ATOM 3671 N N . ALA B 1 178 ? 1.942 5.426 -10.266 1 95.19 178 ALA B N 1
ATOM 3672 C CA . ALA B 1 178 ? 0.8 4.895 -11.008 1 95.19 178 ALA B CA 1
ATOM 3673 C C . ALA B 1 178 ? 0.565 3.424 -10.672 1 95.19 178 ALA B C 1
ATOM 3675 O O . ALA B 1 178 ? 1.499 2.707 -10.305 1 95.19 178 ALA B O 1
ATOM 3676 N N . ALA B 1 179 ? -0.659 2.98 -10.852 1 93.25 179 ALA B N 1
ATOM 3677 C CA . ALA B 1 179 ? -1.04 1.605 -10.547 1 93.25 179 ALA B CA 1
ATOM 3678 C C . ALA B 1 179 ? -0.205 0.612 -11.352 1 93.25 179 ALA B C 1
ATOM 3680 O O . ALA B 1 179 ? 0.219 -0.42 -10.82 1 93.25 179 ALA B O 1
ATOM 3681 N N . SER B 1 180 ? 0.027 0.875 -12.602 1 94.62 180 SER B N 1
ATOM 3682 C CA . SER B 1 180 ? 0.786 -0.014 -13.477 1 94.62 180 SER B CA 1
ATOM 3683 C C . SER B 1 180 ? 2.23 -0.15 -13.008 1 94.62 180 SER B C 1
ATOM 3685 O O . SER B 1 180 ? 2.854 -1.197 -13.195 1 94.62 180 SER B O 1
ATOM 3687 N N . GLN B 1 181 ? 2.727 0.883 -12.383 1 95.75 181 GLN B N 1
ATOM 3688 C CA . GLN B 1 181 ? 4.113 0.883 -11.93 1 95.75 181 GLN B CA 1
ATOM 3689 C C . GLN B 1 181 ? 4.285 -0.012 -10.703 1 95.75 181 GLN B C 1
ATOM 3691 O O . GLN B 1 181 ? 5.277 -0.74 -10.602 1 95.75 181 GLN B O 1
ATOM 3696 N N . VAL B 1 182 ? 3.318 0.015 -9.82 1 97.19 182 VAL B N 1
ATOM 3697 C CA . VAL B 1 182 ? 3.498 -0.646 -8.531 1 97.19 182 VAL B CA 1
ATOM 3698 C C . VAL B 1 182 ? 3.27 -2.148 -8.68 1 97.19 182 VAL B C 1
ATOM 3700 O O . VAL B 1 182 ? 3.516 -2.918 -7.75 1 97.19 182 VAL B O 1
ATOM 3703 N N . GLU B 1 183 ? 2.895 -2.592 -9.844 1 95.31 183 GLU B N 1
ATOM 3704 C CA . GLU B 1 183 ? 2.676 -4.008 -10.109 1 95.31 183 GLU B CA 1
ATOM 3705 C C . GLU B 1 183 ? 3.977 -4.801 -10.008 1 95.31 183 GLU B C 1
ATOM 3707 O O . GLU B 1 183 ? 3.957 -6.023 -9.875 1 95.31 183 GLU B O 1
ATOM 3712 N N . VAL B 1 184 ? 5.055 -4.086 -10.117 1 95.5 184 VAL B N 1
ATOM 3713 C CA . VAL B 1 184 ? 6.359 -4.73 -10.031 1 95.5 184 VAL B CA 1
ATOM 3714 C C . VAL B 1 184 ? 6.566 -5.301 -8.633 1 95.5 184 VAL B C 1
ATOM 3716 O O . VAL B 1 184 ? 7.348 -6.234 -8.445 1 95.5 184 VAL B O 1
ATOM 3719 N N . ILE B 1 185 ? 5.938 -4.734 -7.629 1 97.31 185 ILE B N 1
ATOM 3720 C CA . ILE B 1 185 ? 6 -5.27 -6.273 1 97.31 185 ILE B CA 1
ATOM 3721 C C . ILE B 1 185 ? 5.152 -6.535 -6.176 1 97.31 185 ILE B C 1
ATOM 3723 O O . ILE B 1 185 ? 3.938 -6.492 -6.391 1 97.31 185 ILE B O 1
ATOM 3727 N N . PRO B 1 186 ? 5.73 -7.594 -5.793 1 95.38 186 PRO B N 1
ATOM 3728 C CA . PRO B 1 186 ? 5.074 -8.883 -5.992 1 95.38 186 PRO B CA 1
ATOM 3729 C C . PRO B 1 186 ? 4.023 -9.18 -4.926 1 95.38 186 PRO B C 1
ATOM 3731 O O . PRO B 1 186 ? 3.111 -9.984 -5.156 1 95.38 186 PRO B O 1
ATOM 3734 N N . THR B 1 187 ? 4.133 -8.555 -3.709 1 95.62 187 THR B N 1
ATOM 3735 C CA . THR B 1 187 ? 3.223 -8.945 -2.639 1 95.62 187 THR B CA 1
ATOM 3736 C C . THR B 1 187 ? 2.709 -7.723 -1.887 1 95.62 187 THR B C 1
ATOM 3738 O O . THR B 1 187 ? 3.391 -6.699 -1.819 1 95.62 187 THR B O 1
ATOM 3741 N N . VAL B 1 188 ? 1.587 -7.879 -1.269 1 96.62 188 VAL B N 1
ATOM 3742 C CA . VAL B 1 188 ? 0.983 -6.848 -0.432 1 96.62 188 VAL B CA 1
ATOM 3743 C C . VAL B 1 188 ? 1.86 -6.598 0.792 1 96.62 188 VAL B C 1
ATOM 3745 O O . VAL B 1 188 ? 2.045 -5.449 1.206 1 96.62 188 VAL B O 1
ATOM 3748 N N . ALA B 1 189 ? 2.387 -7.672 1.275 1 95.81 189 ALA B N 1
ATOM 3749 C CA . ALA B 1 189 ? 3.248 -7.547 2.449 1 95.81 189 ALA B CA 1
ATOM 3750 C C . ALA B 1 189 ? 4.445 -6.652 2.158 1 95.81 189 ALA B C 1
ATOM 3752 O O . ALA B 1 189 ? 4.809 -5.805 2.977 1 95.81 189 ALA B O 1
ATOM 3753 N N . ALA B 1 190 ? 5.027 -6.859 1.041 1 96.62 190 ALA B N 1
ATOM 3754 C CA . ALA B 1 190 ? 6.18 -6.047 0.658 1 96.62 190 ALA B CA 1
ATOM 3755 C C . ALA B 1 190 ? 5.785 -4.59 0.463 1 96.62 190 ALA B C 1
ATOM 3757 O O . ALA B 1 190 ? 6.512 -3.68 0.871 1 96.62 190 ALA B O 1
ATOM 3758 N N . TYR B 1 191 ? 4.656 -4.359 -0.178 1 97.94 191 TYR B N 1
ATOM 3759 C CA . TYR B 1 191 ? 4.133 -3.006 -0.346 1 97.94 191 TYR B CA 1
ATOM 3760 C C . TYR B 1 191 ? 3.893 -2.344 1.005 1 97.94 191 TYR B C 1
ATOM 3762 O O . TYR B 1 191 ? 4.289 -1.194 1.218 1 97.94 191 TYR B O 1
ATOM 3770 N N . HIS B 1 192 ? 3.254 -3.049 1.877 1 97.75 192 HIS B N 1
ATOM 3771 C CA . HIS B 1 192 ? 2.924 -2.541 3.203 1 97.75 192 HIS B CA 1
ATOM 3772 C C . HIS B 1 192 ? 4.18 -2.164 3.979 1 97.75 192 HIS B C 1
ATOM 3774 O O . HIS B 1 192 ? 4.203 -1.15 4.68 1 97.75 192 HIS B O 1
ATOM 3780 N N . ARG B 1 193 ? 5.18 -2.936 3.871 1 96.31 193 ARG B N 1
ATOM 3781 C CA . ARG B 1 193 ? 6.43 -2.664 4.566 1 96.31 193 ARG B CA 1
ATOM 3782 C C . ARG B 1 193 ? 6.992 -1.303 4.172 1 96.31 193 ARG B C 1
ATOM 3784 O O . ARG B 1 193 ? 7.441 -0.537 5.027 1 96.31 193 ARG B O 1
ATOM 3791 N N . VAL B 1 194 ? 6.98 -1.044 2.891 1 96.5 194 VAL B N 1
ATOM 3792 C CA . VAL B 1 194 ? 7.48 0.237 2.402 1 96.5 194 VAL B CA 1
ATOM 3793 C C . VAL B 1 194 ? 6.629 1.373 2.965 1 96.5 194 VAL B C 1
ATOM 3795 O O . VAL B 1 194 ? 7.16 2.391 3.416 1 96.5 194 VAL B O 1
ATOM 3798 N N . LEU B 1 195 ? 5.34 1.174 2.922 1 97.06 195 LEU B N 1
ATOM 3799 C CA . LEU B 1 195 ? 4.426 2.203 3.402 1 97.06 195 LEU B CA 1
ATOM 3800 C C . LEU B 1 195 ? 4.672 2.508 4.875 1 97.06 195 LEU B C 1
ATOM 3802 O O . LEU B 1 195 ? 4.711 3.674 5.277 1 97.06 195 LEU B O 1
ATOM 3806 N N . VAL B 1 196 ? 4.824 1.517 5.66 1 95.88 196 VAL B N 1
ATOM 3807 C CA . VAL B 1 196 ? 5.059 1.674 7.094 1 95.88 196 VAL B CA 1
ATOM 3808 C C . VAL B 1 196 ? 6.371 2.422 7.324 1 95.88 196 VAL B C 1
ATOM 3810 O O . VAL B 1 196 ? 6.43 3.342 8.141 1 95.88 196 VAL B O 1
ATOM 3813 N N . LEU B 1 197 ? 7.348 2.031 6.613 1 93.5 197 LEU B N 1
ATOM 3814 C CA . LEU B 1 197 ? 8.633 2.705 6.723 1 93.5 197 LEU B CA 1
ATOM 3815 C C . LEU B 1 197 ? 8.516 4.18 6.348 1 93.5 197 LEU B C 1
ATOM 3817 O O . LEU B 1 197 ? 9.047 5.047 7.039 1 93.5 197 LEU B O 1
ATOM 3821 N N . GLN B 1 198 ? 7.836 4.434 5.305 1 94.19 198 GLN B N 1
ATOM 3822 C CA . GLN B 1 198 ? 7.652 5.812 4.871 1 94.19 198 GLN B CA 1
ATOM 3823 C C . GLN B 1 198 ? 6.863 6.613 5.902 1 94.19 198 GLN B C 1
ATOM 3825 O O . GLN B 1 198 ? 7.18 7.777 6.168 1 94.19 198 GLN B O 1
ATOM 3830 N N . ASN B 1 199 ? 5.859 6.016 6.422 1 93 199 ASN B N 1
ATOM 3831 C CA . ASN B 1 199 ? 5.082 6.684 7.457 1 93 199 ASN B CA 1
ATOM 3832 C C . ASN B 1 199 ? 5.941 7.02 8.672 1 93 199 ASN B C 1
ATOM 3834 O O . ASN B 1 199 ? 5.832 8.117 9.234 1 93 199 ASN B O 1
ATOM 3838 N N . PHE B 1 200 ? 6.75 6.156 9.078 1 91.81 200 PHE B N 1
ATOM 3839 C CA . PHE B 1 200 ? 7.668 6.383 10.195 1 91.81 200 PHE B CA 1
ATOM 3840 C C . PHE B 1 200 ? 8.594 7.559 9.906 1 91.81 200 PHE B C 1
ATOM 3842 O O . PHE B 1 200 ? 8.812 8.406 10.766 1 91.81 200 PHE B O 1
ATOM 3849 N N . ARG B 1 201 ? 9.086 7.586 8.711 1 89.81 201 ARG B N 1
ATOM 3850 C CA . ARG B 1 201 ? 9.984 8.664 8.312 1 89.81 201 ARG B CA 1
ATOM 3851 C C . ARG B 1 201 ? 9.266 10.016 8.359 1 89.81 201 ARG B C 1
ATOM 3853 O O . ARG B 1 201 ? 9.828 11 8.844 1 89.81 201 ARG B O 1
ATOM 3860 N N . VAL B 1 202 ? 8.094 10.031 7.844 1 91.38 202 VAL B N 1
ATOM 3861 C CA . VAL B 1 202 ? 7.32 11.266 7.82 1 91.38 202 VAL B CA 1
ATOM 3862 C C . VAL B 1 202 ? 7.074 11.75 9.25 1 91.38 202 VAL B C 1
ATOM 3864 O O . VAL B 1 202 ? 7.27 12.93 9.555 1 91.38 202 VAL B O 1
ATOM 3867 N N . GLN B 1 203 ? 6.695 10.859 10.102 1 89.88 203 GLN B N 1
ATOM 3868 C CA . GLN B 1 203 ? 6.438 11.219 11.492 1 89.88 203 GLN B CA 1
ATOM 3869 C C . GLN B 1 203 ? 7.707 11.727 12.172 1 89.88 203 GLN B C 1
ATOM 3871 O O . GLN B 1 203 ? 7.664 12.68 12.953 1 89.88 203 GLN B O 1
ATOM 3876 N N . ALA B 1 204 ? 8.758 11.102 11.883 1 89.38 204 ALA B N 1
ATOM 3877 C CA . ALA B 1 204 ? 10.039 11.523 12.453 1 89.38 204 ALA B CA 1
ATOM 3878 C C . ALA B 1 204 ? 10.414 12.922 11.984 1 89.38 204 ALA B C 1
ATOM 3880 O O . ALA B 1 204 ? 10.844 13.758 12.789 1 89.38 204 ALA B O 1
ATOM 3881 N N . LEU B 1 205 ? 10.219 13.172 10.719 1 90.31 205 LEU B N 1
ATOM 3882 C CA . LEU B 1 205 ? 10.539 14.484 10.164 1 90.31 205 LEU B CA 1
ATOM 3883 C C . LEU B 1 205 ? 9.641 15.562 10.766 1 90.31 205 LEU B C 1
ATOM 3885 O O . LEU B 1 205 ? 10.109 16.672 11.07 1 90.31 205 LEU B O 1
ATOM 3889 N N . ARG B 1 206 ? 8.406 15.195 10.953 1 90 206 ARG B N 1
ATOM 3890 C CA . ARG B 1 206 ? 7.477 16.141 11.57 1 90 206 ARG B CA 1
ATOM 3891 C C . ARG B 1 206 ? 7.883 16.453 13 1 90 206 ARG B C 1
ATOM 3893 O O . ARG B 1 206 ? 7.82 17.609 13.43 1 90 206 ARG B O 1
ATOM 3900 N N . ARG B 1 207 ? 8.281 15.492 13.68 1 87.88 207 ARG B N 1
ATOM 3901 C CA . ARG B 1 207 ? 8.719 15.672 15.062 1 87.88 207 ARG B CA 1
ATOM 3902 C C . ARG B 1 207 ? 9.938 16.578 15.133 1 87.88 207 ARG B C 1
ATOM 3904 O O . ARG B 1 207 ? 10 17.484 15.961 1 87.88 207 ARG B O 1
ATOM 3911 N N . VAL B 1 208 ? 10.844 16.344 14.266 1 89.62 208 VAL B N 1
ATOM 3912 C CA . VAL B 1 208 ? 12.062 17.141 14.227 1 89.62 208 VAL B CA 1
ATOM 3913 C C . VAL B 1 208 ? 11.727 18.594 13.906 1 89.62 208 VAL B C 1
ATOM 3915 O O . VAL B 1 208 ? 12.203 19.5 14.578 1 89.62 208 VAL B O 1
ATOM 3918 N N . LEU B 1 209 ? 10.891 18.766 12.938 1 90.88 209 LEU B N 1
ATOM 3919 C CA . LEU B 1 209 ? 10.523 20.109 12.508 1 90.88 209 LEU B CA 1
ATOM 3920 C C . LEU B 1 209 ? 9.734 20.828 13.602 1 90.88 209 LEU B C 1
ATOM 3922 O O . LEU B 1 209 ? 9.961 22.016 13.859 1 90.88 209 LEU B O 1
ATOM 3926 N N . SER B 1 210 ? 8.859 20.109 14.227 1 87.44 210 SER B N 1
ATOM 3927 C CA . SER B 1 210 ? 8.016 20.688 15.266 1 87.44 210 SER B CA 1
ATOM 3928 C C . SER B 1 210 ? 8.852 21.172 16.453 1 87.44 210 SER B C 1
ATOM 3930 O O . SER B 1 210 ? 8.477 22.141 17.109 1 87.44 210 SER B O 1
ATOM 3932 N N . GLY B 1 211 ? 9.914 20.578 16.656 1 85.81 211 GLY B N 1
ATOM 3933 C CA . GLY B 1 211 ? 10.727 20.906 17.812 1 85.81 211 GLY B CA 1
ATOM 3934 C C . GLY B 1 211 ? 11.812 21.922 17.516 1 85.81 211 GLY B C 1
ATOM 3935 O O . GLY B 1 211 ? 12.508 22.375 18.422 1 85.81 211 GLY B O 1
ATOM 3936 N N . GLU B 1 212 ? 11.898 22.328 16.25 1 88.88 212 GLU B N 1
ATOM 3937 C CA . GLU B 1 212 ? 13.008 23.219 15.883 1 88.88 212 GLU B CA 1
ATOM 3938 C C . GLU B 1 212 ? 12.578 24.688 15.953 1 88.88 212 GLU B C 1
ATOM 3940 O O . GLU B 1 212 ? 11.805 25.156 15.117 1 88.88 212 GLU B O 1
ATOM 3945 N N . GLU B 1 213 ? 13.07 25.375 16.922 1 90.06 213 GLU B N 1
ATOM 3946 C CA . GLU B 1 213 ? 12.828 26.812 17.078 1 90.06 213 GLU B CA 1
ATOM 3947 C C . GLU B 1 213 ? 13.992 27.625 16.531 1 90.06 213 GLU B C 1
ATOM 3949 O O . GLU B 1 213 ? 15.141 27.188 16.578 1 90.06 213 GLU B O 1
ATOM 3954 N N . ILE B 1 214 ? 13.609 28.734 16.016 1 92.38 214 ILE B N 1
ATOM 3955 C CA . ILE B 1 214 ? 14.664 29.578 15.461 1 92.38 214 ILE B CA 1
ATOM 3956 C C . ILE B 1 214 ? 15.516 30.156 16.594 1 92.38 214 ILE B C 1
ATOM 3958 O O . ILE B 1 214 ? 16.719 30.359 16.422 1 92.38 214 ILE B O 1
ATOM 3962 N N . PHE B 1 215 ? 14.812 30.562 17.719 1 92.06 215 PHE B N 1
ATOM 3963 C CA . PHE B 1 215 ? 15.484 31 18.938 1 92.06 215 PHE B CA 1
ATOM 3964 C C . PHE B 1 215 ? 15.219 30.016 20.078 1 92.06 215 PHE B C 1
ATOM 3966 O O . PHE B 1 215 ? 14.383 30.281 20.938 1 92.06 215 PHE B O 1
ATOM 3973 N N . PRO B 1 216 ? 16 28.938 20.078 1 87.75 216 PRO B N 1
ATOM 3974 C CA . PRO B 1 216 ? 15.719 27.938 21.109 1 87.75 216 PRO B CA 1
ATOM 3975 C C . PRO B 1 216 ? 15.953 28.453 22.531 1 87.75 216 PRO B C 1
ATOM 3977 O O . PRO B 1 216 ? 17.062 28.906 22.844 1 87.75 216 PRO B O 1
ATOM 3980 N N . HIS B 1 217 ? 14.914 28.391 23.344 1 84.25 217 HIS B N 1
ATOM 3981 C CA . HIS B 1 217 ? 14.984 28.797 24.75 1 84.25 217 HIS B CA 1
ATOM 3982 C C . HIS B 1 217 ? 15.492 30.234 24.859 1 84.25 217 HIS B C 1
ATOM 3984 O O . HIS B 1 217 ? 16.172 30.578 25.844 1 84.25 217 HIS B O 1
ATOM 3990 N N . GLY B 1 218 ? 15.344 30.984 23.812 1 82.88 218 GLY B N 1
ATOM 3991 C CA . GLY B 1 218 ? 15.734 32.375 23.844 1 82.88 218 GLY B CA 1
ATOM 3992 C C . GLY B 1 218 ? 17.188 32.594 23.5 1 82.88 218 GLY B C 1
ATOM 3993 O O . GLY B 1 218 ? 17.672 33.75 23.5 1 82.88 218 GLY B O 1
ATOM 3994 N N . TYR B 1 219 ? 17.891 31.641 23.234 1 83.56 219 TYR B N 1
ATOM 3995 C CA . TYR B 1 219 ? 19.297 31.766 22.859 1 83.56 219 TYR B CA 1
ATOM 3996 C C . TYR B 1 219 ? 19.438 32.469 21.516 1 83.56 219 TYR B C 1
ATOM 3998 O O . TYR B 1 219 ? 18.719 32.156 20.562 1 83.56 219 TYR B O 1
ATOM 4006 N N . GLY B 1 220 ? 20.219 33.5 21.438 1 82.69 220 GLY B N 1
ATOM 4007 C CA . GLY B 1 220 ? 20.469 34.219 20.203 1 82.69 220 GLY B CA 1
ATOM 4008 C C . GLY B 1 220 ? 19.328 35.156 19.828 1 82.69 220 GLY B C 1
ATOM 4009 O O . GLY B 1 220 ? 19.172 35.531 18.672 1 82.69 220 GLY B O 1
ATOM 4010 N N . LEU B 1 221 ? 18.609 35.531 20.781 1 89.69 221 LEU B N 1
ATOM 4011 C CA . LEU B 1 221 ? 17.438 36.344 20.562 1 89.69 221 LEU B CA 1
ATOM 4012 C C . LEU B 1 221 ? 17.828 37.719 20.047 1 89.69 221 LEU B C 1
ATOM 4014 O O . LEU B 1 221 ? 18.766 38.344 20.578 1 89.69 221 LEU B O 1
ATOM 4018 N N . CYS B 1 222 ? 17.266 38.062 18.922 1 91.94 222 CYS B N 1
ATOM 4019 C CA . CYS B 1 222 ? 17.406 39.406 18.406 1 91.94 222 CYS B CA 1
ATOM 4020 C C . CYS B 1 222 ? 16.391 40.344 19.047 1 91.94 222 CYS B C 1
ATOM 4022 O O . CYS B 1 222 ? 15.18 40.156 18.875 1 91.94 222 CYS B O 1
ATOM 4024 N N . THR B 1 223 ? 16.828 41.406 19.797 1 90 223 THR B N 1
ATOM 4025 C CA . THR B 1 223 ? 15.938 42.312 20.547 1 90 223 THR B CA 1
ATOM 4026 C C . THR B 1 223 ? 15.109 43.156 19.594 1 90 223 THR B C 1
ATOM 4028 O O . THR B 1 223 ? 13.969 43.531 19.906 1 90 223 THR B O 1
ATOM 4031 N N . SER B 1 224 ? 15.547 43.438 18.422 1 92.94 224 SER B N 1
ATOM 4032 C CA . SER B 1 224 ? 14.875 44.375 17.5 1 92.94 224 SER B CA 1
ATOM 4033 C C . SER B 1 224 ? 13.883 43.625 16.609 1 92.94 224 SER B C 1
ATOM 4035 O O . SER B 1 224 ? 12.859 44.188 16.219 1 92.94 224 SER B O 1
ATOM 4037 N N . HIS B 1 225 ? 14.219 42.25 16.328 1 93.56 225 HIS B N 1
ATOM 4038 C CA . HIS B 1 225 ? 13.445 41.594 15.273 1 93.56 225 HIS B CA 1
ATOM 4039 C C . HIS B 1 225 ? 12.859 40.25 15.766 1 93.56 225 HIS B C 1
ATOM 4041 O O . HIS B 1 225 ? 12.336 39.469 14.969 1 93.56 225 HIS B O 1
ATOM 4047 N N . GLN B 1 226 ? 13.008 39.969 16.969 1 91.81 226 GLN B N 1
ATOM 4048 C CA . GLN B 1 226 ? 12.633 38.656 17.5 1 91.81 226 GLN B CA 1
ATOM 4049 C C . GLN B 1 226 ? 11.211 38.281 17.094 1 91.81 226 GLN B C 1
ATOM 4051 O O . GLN B 1 226 ? 10.961 37.156 16.656 1 91.81 226 GLN B O 1
ATOM 4056 N N . ARG B 1 227 ? 10.266 39.188 17.234 1 88.75 227 ARG B N 1
ATOM 4057 C CA . ARG B 1 227 ? 8.875 38.906 16.938 1 88.75 227 ARG B CA 1
ATOM 4058 C C . ARG B 1 227 ? 8.688 38.625 15.445 1 88.75 227 ARG B C 1
ATOM 4060 O O . ARG B 1 227 ? 8.055 37.625 15.062 1 88.75 227 ARG B O 1
ATOM 4067 N N . GLN B 1 228 ? 9.242 39.469 14.633 1 90.38 228 GLN B N 1
ATOM 4068 C CA . GLN B 1 228 ? 9.109 39.312 13.188 1 90.38 228 GLN B CA 1
ATOM 4069 C C . GLN B 1 228 ? 9.797 38.031 12.703 1 90.38 228 GLN B C 1
ATOM 4071 O O . GLN B 1 228 ? 9.234 37.281 11.906 1 90.38 228 GLN B O 1
ATOM 4076 N N . THR B 1 229 ? 10.984 37.781 13.164 1 93.38 229 THR B N 1
ATOM 4077 C CA . THR B 1 229 ? 11.766 36.625 12.766 1 93.38 229 THR B CA 1
ATOM 4078 C C . THR B 1 229 ? 11.055 35.344 13.18 1 93.38 229 THR B C 1
ATOM 4080 O O . THR B 1 229 ? 10.969 34.375 12.398 1 93.38 229 THR B O 1
ATOM 4083 N N . THR B 1 230 ? 10.578 35.312 14.391 1 90.81 230 THR B N 1
ATOM 4084 C CA . THR B 1 230 ? 9.852 34.125 14.875 1 90.81 230 THR B CA 1
ATOM 4085 C C . THR B 1 230 ? 8.594 33.906 14.031 1 90.81 230 THR B C 1
ATOM 4087 O O . THR B 1 230 ? 8.281 32.75 13.695 1 90.81 230 THR B O 1
ATOM 4090 N N . SER B 1 231 ? 7.957 34.969 13.68 1 88.44 231 SER B N 1
ATOM 4091 C CA . SER B 1 231 ? 6.742 34.844 12.883 1 88.44 231 SER B CA 1
ATOM 4092 C C . SER B 1 231 ? 7.031 34.281 11.508 1 88.44 231 SER B C 1
ATOM 4094 O O . SER B 1 231 ? 6.297 33.406 11.016 1 88.44 231 SER B O 1
ATOM 4096 N N . ILE B 1 232 ? 8.109 34.688 10.883 1 91.75 232 ILE B N 1
ATOM 4097 C CA . ILE B 1 232 ? 8.484 34.219 9.562 1 91.75 232 ILE B CA 1
ATOM 4098 C C . ILE B 1 232 ? 8.844 32.75 9.625 1 91.75 232 ILE B C 1
ATOM 4100 O O . ILE B 1 232 ? 8.414 31.953 8.766 1 91.75 232 ILE B O 1
ATOM 4104 N N . TRP B 1 233 ? 9.539 32.375 10.633 1 93.31 233 TRP B N 1
ATOM 4105 C CA . TRP B 1 233 ? 9.938 30.969 10.836 1 93.31 233 TRP B CA 1
ATOM 4106 C C . TRP B 1 233 ? 8.727 30.078 11.055 1 93.31 233 TRP B C 1
ATOM 4108 O O . TRP B 1 233 ? 8.586 29.031 10.406 1 93.31 233 TRP B O 1
ATOM 4118 N N . GLU B 1 234 ? 7.871 30.547 11.906 1 87.56 234 GLU B N 1
ATOM 4119 C CA . GLU B 1 234 ? 6.684 29.766 12.25 1 87.56 234 GLU B CA 1
ATOM 4120 C C . GLU B 1 234 ? 5.75 29.641 11.055 1 87.56 234 GLU B C 1
ATOM 4122 O O . GLU B 1 234 ? 5.102 28.609 10.875 1 87.56 234 GLU B O 1
ATOM 4127 N N . ALA B 1 235 ? 5.668 30.656 10.289 1 85.44 235 ALA B N 1
ATOM 4128 C CA . ALA B 1 235 ? 4.828 30.594 9.094 1 85.44 235 ALA B CA 1
ATOM 4129 C C . ALA B 1 235 ? 5.324 29.516 8.125 1 85.44 235 ALA B C 1
ATOM 4131 O O . ALA B 1 235 ? 4.535 28.734 7.602 1 85.44 235 ALA B O 1
ATOM 4132 N N . ARG B 1 236 ? 6.633 29.516 7.949 1 91.12 236 ARG B N 1
ATOM 4133 C CA . ARG B 1 236 ? 7.203 28.516 7.051 1 91.12 236 ARG B CA 1
ATOM 4134 C C . ARG B 1 236 ? 7.055 27.109 7.629 1 91.12 236 ARG B C 1
ATOM 4136 O O . ARG B 1 236 ? 6.75 26.172 6.902 1 91.12 236 ARG B O 1
ATOM 4143 N N . ARG B 1 237 ? 7.281 27.031 8.875 1 90 237 ARG B N 1
ATOM 4144 C CA . ARG B 1 237 ? 7.148 25.75 9.555 1 90 237 ARG B CA 1
ATOM 4145 C C . ARG B 1 237 ? 5.734 25.203 9.414 1 90 237 ARG B C 1
ATOM 4147 O O . ARG B 1 237 ? 5.543 24.031 9.078 1 90 237 ARG B O 1
ATOM 4154 N N . SER B 1 238 ? 4.77 26 9.68 1 83.56 238 SER B N 1
ATOM 4155 C CA . SER B 1 238 ? 3.371 25.594 9.562 1 83.56 238 SER B CA 1
ATOM 4156 C C . SER B 1 238 ? 3.029 25.172 8.141 1 83.56 238 SER B C 1
ATOM 4158 O O . SER B 1 238 ? 2.32 24.188 7.934 1 83.56 238 SER B O 1
ATOM 4160 N N . PHE B 1 239 ? 3.572 25.906 7.258 1 85.56 239 PHE B N 1
ATOM 4161 C CA . PHE B 1 239 ? 3.357 25.609 5.848 1 85.56 239 PHE B CA 1
ATOM 4162 C C . PHE B 1 239 ? 3.91 24.219 5.504 1 85.56 239 PHE B C 1
ATOM 4164 O O . PHE B 1 239 ? 3.236 23.422 4.852 1 85.56 239 PHE B O 1
ATOM 4171 N N . LEU B 1 240 ? 5.047 23.906 5.988 1 90.25 240 LEU B N 1
ATOM 4172 C CA . LEU B 1 240 ? 5.754 22.688 5.641 1 90.25 240 LEU B CA 1
ATOM 4173 C C . LEU B 1 240 ? 5.188 21.5 6.41 1 90.25 240 LEU B C 1
ATOM 4175 O O . LEU B 1 240 ? 5.203 20.359 5.914 1 90.25 240 LEU B O 1
ATOM 4179 N N . MET B 1 241 ? 4.656 21.719 7.578 1 86.69 241 MET B N 1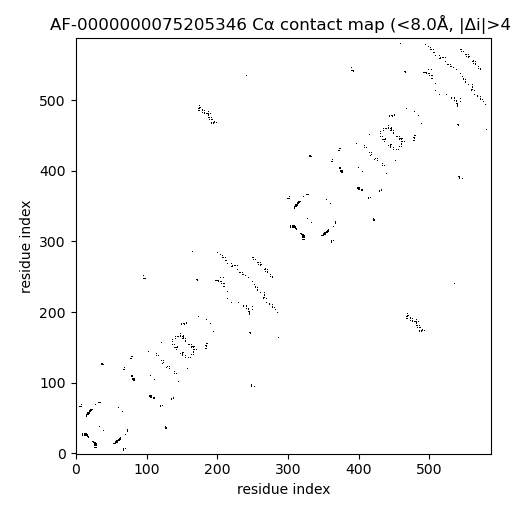
ATOM 4180 C CA . MET B 1 241 ? 4.184 20.656 8.461 1 86.69 241 MET B CA 1
ATOM 4181 C C . MET B 1 241 ? 3.133 19.797 7.77 1 86.69 241 MET B C 1
ATOM 4183 O O . MET B 1 241 ? 3.145 18.562 7.898 1 86.69 241 MET B O 1
ATOM 4187 N N . GLY B 1 242 ? 2.336 20.375 7.031 1 83.81 242 GLY B N 1
ATOM 4188 C CA . GLY B 1 242 ? 1.281 19.625 6.359 1 83.81 242 GLY B CA 1
ATOM 4189 C C . GLY B 1 242 ? 1.716 19.047 5.027 1 83.81 242 GLY B C 1
ATOM 4190 O O . GLY B 1 242 ? 0.97 18.297 4.398 1 83.81 242 GLY B O 1
ATOM 4191 N N . ARG B 1 243 ? 2.998 19.359 4.668 1 87.75 243 ARG B N 1
ATOM 4192 C CA . ARG B 1 243 ? 3.398 19.016 3.311 1 87.75 243 ARG B CA 1
ATOM 4193 C C . ARG B 1 243 ? 4.594 18.062 3.32 1 87.75 243 ARG B C 1
ATOM 4195 O O . ARG B 1 243 ? 5.121 17.719 2.262 1 87.75 243 ARG B O 1
ATOM 4202 N N . ILE B 1 244 ? 4.961 17.625 4.438 1 89.19 244 ILE B N 1
ATOM 4203 C CA . ILE B 1 244 ? 6.129 16.766 4.562 1 89.19 244 ILE B CA 1
ATOM 4204 C C . ILE B 1 244 ? 5.816 15.391 3.979 1 89.19 244 ILE B C 1
ATOM 4206 O O . ILE B 1 244 ? 4.766 14.812 4.262 1 89.19 244 ILE B O 1
ATOM 4210 N N . GLN B 1 245 ? 6.719 14.961 3.15 1 88.75 245 GLN B N 1
ATOM 4211 C CA . GLN B 1 245 ? 6.703 13.602 2.619 1 88.75 245 GLN B CA 1
ATOM 4212 C C . GLN B 1 245 ? 7.949 12.828 3.047 1 88.75 245 GLN B C 1
ATOM 4214 O O . GLN B 1 245 ? 8.836 13.383 3.695 1 88.75 245 GLN B O 1
ATOM 4219 N N . SER B 1 246 ? 7.961 11.57 2.691 1 86.25 246 SER B N 1
ATOM 4220 C CA . SER B 1 246 ? 9.039 10.688 3.143 1 86.25 246 SER B CA 1
ATOM 4221 C C . SER B 1 246 ? 10.383 11.117 2.566 1 86.25 246 SER B C 1
ATOM 4223 O O . SER B 1 246 ? 11.43 10.82 3.139 1 86.25 246 SER B O 1
ATOM 4225 N N . ASN B 1 247 ? 10.391 11.836 1.449 1 82.81 247 ASN B N 1
ATOM 4226 C CA . ASN B 1 247 ? 11.633 12.234 0.797 1 82.81 247 ASN B CA 1
ATOM 4227 C C . ASN B 1 247 ? 11.867 13.734 0.891 1 82.81 247 ASN B C 1
ATOM 4229 O O . ASN B 1 247 ? 12.703 14.289 0.173 1 82.81 247 ASN B O 1
ATOM 4233 N N . THR B 1 248 ? 11.156 14.352 1.743 1 87.31 248 THR B N 1
ATOM 4234 C CA . THR B 1 248 ? 11.273 15.797 1.872 1 87.31 248 THR B CA 1
ATOM 4235 C C . THR B 1 248 ? 12.594 16.172 2.539 1 87.31 248 THR B C 1
ATOM 4237 O O . THR B 1 248 ? 12.992 15.562 3.529 1 87.31 248 THR B O 1
ATOM 4240 N N . ASP B 1 249 ? 13.242 17.094 1.945 1 87.06 249 ASP B N 1
ATOM 4241 C CA . ASP B 1 249 ? 14.398 17.734 2.564 1 87.06 249 ASP B CA 1
ATOM 4242 C C . ASP B 1 249 ? 13.969 18.891 3.453 1 87.06 249 ASP B C 1
ATOM 4244 O O . ASP B 1 249 ? 13.898 20.047 2.998 1 87.06 249 ASP B O 1
ATOM 4248 N N . VAL B 1 250 ? 13.797 18.594 4.699 1 91 250 VAL B N 1
ATOM 4249 C CA . VAL B 1 250 ? 13.219 19.578 5.625 1 91 250 VAL B CA 1
ATOM 4250 C C . VAL B 1 250 ? 14.164 20.766 5.781 1 91 250 VAL B C 1
ATOM 4252 O O . VAL B 1 250 ? 13.734 21.906 5.758 1 91 250 VAL B O 1
ATOM 4255 N N . ALA B 1 251 ? 15.453 20.516 5.953 1 90.69 251 ALA B N 1
ATOM 4256 C CA . ALA B 1 251 ? 16.438 21.594 6.078 1 90.69 251 ALA B CA 1
ATOM 4257 C C . ALA B 1 251 ? 16.422 22.5 4.848 1 90.69 251 ALA B C 1
ATOM 4259 O O . ALA B 1 251 ? 16.375 23.734 4.973 1 90.69 251 ALA B O 1
ATOM 4260 N N . GLY B 1 252 ? 16.422 21.891 3.73 1 90.62 252 GLY B N 1
ATOM 4261 C CA . GLY B 1 252 ? 16.375 22.656 2.488 1 90.62 252 GLY B CA 1
ATOM 4262 C C . GLY B 1 252 ? 15.109 23.484 2.342 1 90.62 252 GLY B C 1
ATOM 4263 O O . GLY B 1 252 ? 15.156 24.625 1.892 1 90.62 252 GLY B O 1
ATOM 4264 N N . GLU B 1 253 ? 14.031 22.875 2.729 1 92.69 253 GLU B N 1
ATOM 4265 C CA . GLU B 1 253 ? 12.75 23.562 2.643 1 92.69 253 GLU B CA 1
ATOM 4266 C C . GLU B 1 253 ? 12.703 24.75 3.596 1 92.69 253 GLU B C 1
ATOM 4268 O O . GLU B 1 253 ? 12.141 25.797 3.264 1 92.69 253 GLU B O 1
ATOM 4273 N N . MET B 1 254 ? 13.289 24.656 4.711 1 93.69 254 MET B N 1
ATOM 4274 C CA . MET B 1 254 ? 13.273 25.734 5.699 1 93.69 254 MET B CA 1
ATOM 4275 C C . MET B 1 254 ? 14.297 26.797 5.352 1 93.69 254 MET B C 1
ATOM 4277 O O . MET B 1 254 ? 14.164 27.953 5.773 1 93.69 254 MET B O 1
ATOM 4281 N N . ASP B 1 255 ? 15.242 26.5 4.582 1 93.75 255 ASP B N 1
ATOM 4282 C CA . ASP B 1 255 ? 16.312 27.422 4.219 1 93.75 255 ASP B CA 1
ATOM 4283 C C . ASP B 1 255 ? 15.789 28.578 3.379 1 93.75 255 ASP B C 1
ATOM 4285 O O . ASP B 1 255 ? 16.469 29.609 3.225 1 93.75 255 ASP B O 1
ATOM 4289 N N . VAL B 1 256 ? 14.656 28.453 2.846 1 92.62 256 VAL B N 1
ATOM 4290 C CA . VAL B 1 256 ? 14.047 29.484 2.012 1 92.62 256 VAL B CA 1
ATOM 4291 C C . VAL B 1 256 ? 13.844 30.766 2.828 1 92.62 256 VAL B C 1
ATOM 4293 O O . VAL B 1 256 ? 13.766 31.859 2.268 1 92.62 256 VAL B O 1
ATOM 4296 N N . VAL B 1 257 ? 13.758 30.656 4.141 1 94.56 257 VAL B N 1
ATOM 4297 C CA . VAL B 1 257 ? 13.523 31.781 5.043 1 94.56 257 VAL B CA 1
ATOM 4298 C C . VAL B 1 257 ? 14.812 32.594 5.207 1 94.56 257 VAL B C 1
ATOM 4300 O O . VAL B 1 257 ? 14.766 33.781 5.527 1 94.56 257 VAL B O 1
ATOM 4303 N N . ARG B 1 258 ? 15.953 32.094 4.93 1 93.88 258 ARG B N 1
ATOM 4304 C CA . ARG B 1 258 ? 17.25 32.688 5.238 1 93.88 258 ARG B CA 1
ATOM 4305 C C . ARG B 1 258 ? 17.438 34 4.512 1 93.88 258 ARG B C 1
ATOM 4307 O O . ARG B 1 258 ? 17.812 35 5.125 1 93.88 258 ARG B O 1
ATOM 4314 N N . PRO B 1 259 ? 17.094 34.062 3.225 1 93.75 259 PRO B N 1
ATOM 4315 C CA . PRO B 1 259 ? 17.266 35.344 2.52 1 93.75 259 PRO B CA 1
ATOM 4316 C C . PRO B 1 259 ? 16.359 36.438 3.066 1 93.75 259 PRO B C 1
ATOM 4318 O O . PRO B 1 259 ? 16.688 37.625 2.971 1 93.75 259 PRO B O 1
ATOM 4321 N N . LEU B 1 260 ? 15.297 36.094 3.65 1 93.75 260 LEU B N 1
ATOM 4322 C CA . LEU B 1 260 ? 14.352 37.062 4.199 1 93.75 260 LEU B CA 1
ATOM 4323 C C . LEU B 1 260 ? 14.906 37.688 5.469 1 93.75 260 LEU B C 1
ATOM 4325 O O . LEU B 1 260 ? 14.43 38.75 5.902 1 93.75 260 LEU B O 1
ATOM 4329 N N . LEU B 1 261 ? 15.93 37.094 6.051 1 94.25 261 LEU B N 1
ATOM 4330 C CA . LEU B 1 261 ? 16.5 37.562 7.305 1 94.25 261 LEU B CA 1
ATOM 4331 C C . LEU B 1 261 ? 17.922 38.062 7.105 1 94.25 261 LEU B C 1
ATOM 4333 O O . LEU B 1 261 ? 18.672 38.219 8.07 1 94.25 261 LEU B O 1
ATOM 4337 N N . ALA B 1 262 ? 18.281 38.438 5.961 1 92.5 262 ALA B N 1
ATOM 4338 C CA . ALA B 1 262 ? 19.656 38.781 5.605 1 92.5 262 ALA B CA 1
ATOM 4339 C C . ALA B 1 262 ? 20.031 40.156 6.137 1 92.5 262 ALA B C 1
ATOM 4341 O O . ALA B 1 262 ? 21.219 40.438 6.336 1 92.5 262 ALA B O 1
ATOM 4342 N N . ASP B 1 263 ? 19.062 41 6.414 1 92.94 263 ASP B N 1
ATOM 4343 C CA . ASP B 1 263 ? 19.328 42.375 6.797 1 92.94 263 ASP B CA 1
ATOM 4344 C C . ASP B 1 263 ? 19.797 42.469 8.242 1 92.94 263 ASP B C 1
ATOM 4346 O O . ASP B 1 263 ? 20.266 43.531 8.68 1 92.94 263 ASP B O 1
ATOM 4350 N N . CYS B 1 264 ? 19.625 41.469 9.031 1 94.94 264 CYS B N 1
ATOM 4351 C CA . CYS B 1 264 ? 20.062 41.438 10.422 1 94.94 264 CYS B CA 1
ATOM 4352 C C . CYS B 1 264 ? 21.016 40.281 10.664 1 94.94 264 CYS B C 1
ATOM 4354 O O . CYS B 1 264 ? 20.641 39.094 10.477 1 94.94 264 CYS B O 1
ATOM 4356 N N . LYS B 1 265 ? 22.203 40.625 11.078 1 94 265 LYS B N 1
ATOM 4357 C CA . LYS B 1 265 ? 23.25 39.625 11.273 1 94 265 LYS B CA 1
ATOM 4358 C C . LYS B 1 265 ? 22.844 38.594 12.336 1 94 265 LYS B C 1
ATOM 4360 O O . LYS B 1 265 ? 23.094 37.406 12.188 1 94 265 LYS B O 1
ATOM 4365 N N . ILE B 1 266 ? 22.234 39.031 13.383 1 94.38 266 ILE B N 1
ATOM 4366 C CA . ILE B 1 266 ? 21.828 38.188 14.484 1 94.38 266 ILE B CA 1
ATOM 4367 C C . ILE B 1 266 ? 20.734 37.219 14.016 1 94.38 266 ILE B C 1
ATOM 4369 O O . ILE B 1 266 ? 20.828 36 14.234 1 94.38 266 ILE B O 1
ATOM 4373 N N . CYS B 1 267 ? 19.766 37.719 13.32 1 95.75 267 CYS B N 1
ATOM 4374 C CA . CYS B 1 267 ? 18.656 36.906 12.82 1 95.75 267 CYS B CA 1
ATOM 4375 C C . CYS B 1 267 ? 19.156 35.906 11.773 1 95.75 267 CYS B C 1
ATOM 4377 O O . CYS B 1 267 ? 18.719 34.75 11.75 1 95.75 267 CYS B O 1
ATOM 4379 N N . HIS B 1 268 ? 20.062 36.344 10.953 1 95.31 268 HIS B N 1
ATOM 4380 C CA . HIS B 1 268 ? 20.609 35.469 9.922 1 95.31 268 HIS B CA 1
ATOM 4381 C C . HIS B 1 268 ? 21.375 34.312 10.531 1 95.31 268 HIS B C 1
ATOM 4383 O O . HIS B 1 268 ? 21.25 33.188 10.078 1 95.31 268 HIS B O 1
ATOM 4389 N N . LYS B 1 269 ? 22.156 34.625 11.461 1 94.44 269 LYS B N 1
ATOM 4390 C CA . LYS B 1 269 ? 22.938 33.594 12.141 1 94.44 269 LYS B CA 1
ATOM 4391 C C . LYS B 1 269 ? 22.016 32.594 12.836 1 94.44 269 LYS B C 1
ATOM 4393 O O . LYS B 1 269 ? 22.281 31.391 12.812 1 94.44 269 LYS B O 1
ATOM 4398 N N . ALA B 1 270 ? 21.016 33.062 13.5 1 94.81 270 ALA B N 1
ATOM 4399 C CA . ALA B 1 270 ? 20.062 32.188 14.172 1 94.81 270 ALA B CA 1
ATOM 4400 C C . ALA B 1 270 ? 19.391 31.25 13.18 1 94.81 270 ALA B C 1
ATOM 4402 O O . ALA B 1 270 ? 19.25 30.047 13.453 1 94.81 270 ALA B O 1
ATOM 4403 N N . CYS B 1 271 ? 19.016 31.766 12.047 1 94.88 271 CYS B N 1
ATOM 4404 C CA . CYS B 1 271 ? 18.375 30.969 11 1 94.88 271 CYS B CA 1
ATOM 4405 C C . CYS B 1 271 ? 19.328 29.906 10.469 1 94.88 271 CYS B C 1
ATOM 4407 O O . CYS B 1 271 ? 18.953 28.75 10.297 1 94.88 271 CYS B O 1
ATOM 4409 N N . SER B 1 272 ? 20.531 30.328 10.242 1 93.06 272 SER B N 1
ATOM 4410 C CA . SER B 1 272 ? 21.547 29.406 9.734 1 93.06 272 SER B CA 1
ATOM 4411 C C . SER B 1 272 ? 21.766 28.25 10.711 1 93.06 272 SER B C 1
ATOM 4413 O O . SER B 1 272 ? 21.844 27.094 10.297 1 93.06 272 SER B O 1
ATOM 4415 N N . ALA B 1 273 ? 21.812 28.594 11.953 1 92.69 273 ALA B N 1
ATOM 4416 C CA . ALA B 1 273 ? 22.016 27.578 12.977 1 92.69 273 ALA B CA 1
ATOM 4417 C C . ALA B 1 273 ? 20.828 26.609 13.031 1 92.69 273 ALA B C 1
ATOM 4419 O O . ALA B 1 273 ? 21.016 25.391 13.125 1 92.69 273 ALA B O 1
ATOM 4420 N N . ALA B 1 274 ? 19.688 27.125 13.008 1 93.31 274 ALA B N 1
ATOM 4421 C CA . ALA B 1 274 ? 18.484 26.312 13.07 1 93.31 274 ALA B CA 1
ATOM 4422 C C . ALA B 1 274 ? 18.391 25.375 11.867 1 93.31 274 ALA B C 1
ATOM 4424 O O . ALA B 1 274 ? 18.062 24.203 12.008 1 93.31 274 ALA B O 1
ATOM 4425 N N . VAL B 1 275 ? 18.656 25.859 10.672 1 92.62 275 VAL B N 1
ATOM 4426 C CA . VAL B 1 275 ? 18.609 25.078 9.438 1 92.62 275 VAL B CA 1
ATOM 4427 C C . VAL B 1 275 ? 19.656 23.984 9.477 1 92.62 275 VAL B C 1
ATOM 4429 O O . VAL B 1 275 ? 19.391 22.844 9.094 1 92.62 275 VAL B O 1
ATOM 4432 N N . ASP B 1 276 ? 20.797 24.344 10.016 1 88.88 276 ASP B N 1
ATOM 4433 C CA . ASP B 1 276 ? 21.875 23.359 10.141 1 88.88 276 ASP B CA 1
ATOM 4434 C C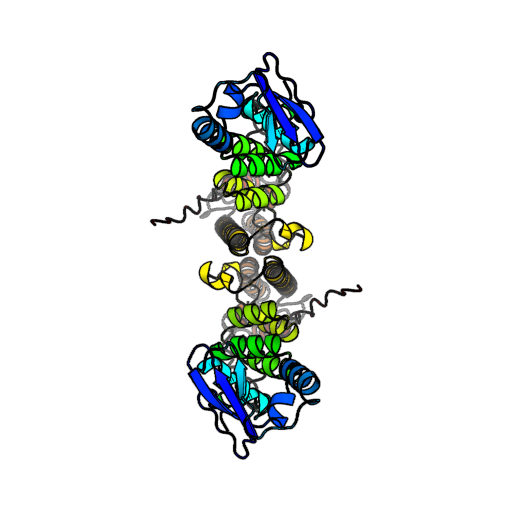 . ASP B 1 276 ? 21.469 22.219 11.086 1 88.88 276 ASP B C 1
ATOM 4436 O O . ASP B 1 276 ? 21.781 21.062 10.828 1 88.88 276 ASP B O 1
ATOM 4440 N N . MET B 1 277 ? 20.844 22.594 12.148 1 88.56 277 MET B N 1
ATOM 4441 C CA . MET B 1 277 ? 20.406 21.594 13.117 1 88.56 277 MET B CA 1
ATOM 4442 C C . MET B 1 277 ? 19.375 20.641 12.484 1 88.56 277 MET B C 1
ATOM 4444 O O . MET B 1 277 ? 19.375 19.453 12.773 1 88.56 277 MET B O 1
ATOM 4448 N N . LEU B 1 278 ? 18.562 21.188 11.664 1 89.62 278 LEU B N 1
ATOM 4449 C CA . LEU B 1 278 ? 17.562 20.375 10.953 1 89.62 278 LEU B CA 1
ATOM 4450 C C . LEU B 1 278 ? 18.25 19.391 10.008 1 89.62 278 LEU B C 1
ATOM 4452 O O . LEU B 1 278 ? 17.766 18.281 9.812 1 89.62 278 LEU B O 1
ATOM 4456 N N . GLY B 1 279 ? 19.219 19.75 9.391 1 82.31 279 GLY B N 1
ATOM 4457 C CA . GLY B 1 279 ? 19.969 18.891 8.477 1 82.31 279 GLY B CA 1
ATOM 4458 C C . GLY B 1 279 ? 20.656 17.734 9.18 1 82.31 279 GLY B C 1
ATOM 4459 O O . GLY B 1 279 ? 20.859 16.672 8.586 1 82.31 279 GLY B O 1
ATOM 4460 N N . LYS B 1 280 ? 21 17.906 10.422 1 72.12 280 LYS B N 1
ATOM 4461 C CA . LYS B 1 280 ? 21.703 16.875 11.195 1 72.12 280 LYS B CA 1
ATOM 4462 C C . LYS B 1 280 ? 20.719 15.883 11.805 1 72.12 280 LYS B C 1
ATOM 4464 O O . LYS B 1 280 ? 21.078 14.734 12.07 1 72.12 280 LYS B O 1
ATOM 4469 N N . GLY B 1 281 ? 19.5 16.25 12.148 1 60.34 281 GLY B N 1
ATOM 4470 C CA . GLY B 1 281 ? 18.516 15.406 12.82 1 60.34 281 GLY B CA 1
ATOM 4471 C C . GLY B 1 281 ? 17.812 14.445 11.875 1 60.34 281 GLY B C 1
ATOM 4472 O O . GLY B 1 281 ? 16.75 13.914 12.203 1 60.34 281 GLY B O 1
ATOM 4473 N N . ARG B 1 282 ? 18.312 14.211 10.773 1 54.5 282 ARG B N 1
ATOM 4474 C CA . ARG B 1 282 ? 17.641 13.266 9.883 1 54.5 282 ARG B CA 1
ATOM 4475 C C . ARG B 1 282 ? 17.688 11.852 10.453 1 54.5 282 ARG B C 1
ATOM 4477 O O . ARG B 1 282 ? 18.75 11.367 10.844 1 54.5 282 ARG B O 1
ATOM 4484 N N . PRO B 1 283 ? 16.453 11.352 10.781 1 49.66 283 PRO B N 1
ATOM 4485 C CA . PRO B 1 283 ? 16.422 9.984 11.312 1 49.66 283 PRO B CA 1
ATOM 4486 C C . PRO B 1 283 ? 17.031 8.969 10.352 1 49.66 283 PRO B C 1
ATOM 4488 O O . PRO B 1 283 ? 16.766 9.016 9.148 1 49.66 283 PRO B O 1
ATOM 4491 N N . THR B 1 284 ? 18.203 8.562 10.523 1 44.06 284 THR B N 1
ATOM 4492 C CA . THR B 1 284 ? 18.703 7.395 9.812 1 44.06 284 THR B CA 1
ATOM 4493 C C . THR B 1 284 ? 17.703 6.246 9.891 1 44.06 284 THR B C 1
ATOM 4495 O O . THR B 1 284 ? 17.109 6 10.953 1 44.06 284 THR B O 1
ATOM 4498 N N . CYS B 1 285 ? 16.906 6.078 8.914 1 41.69 285 CYS B N 1
ATOM 4499 C CA . CYS B 1 285 ? 15.977 4.961 8.82 1 41.69 285 CYS B CA 1
ATOM 4500 C C . CYS B 1 285 ? 16.562 3.709 9.469 1 41.69 285 CYS B C 1
ATOM 4502 O O . CYS B 1 285 ? 17.594 3.199 9.023 1 41.69 285 CYS B O 1
ATOM 4504 N N . GLY B 1 286 ? 16.484 3.471 10.664 1 34.16 286 GLY B N 1
ATOM 4505 C CA . GLY B 1 286 ? 16.828 2.168 11.219 1 34.16 286 GLY B CA 1
ATOM 4506 C C . GLY B 1 286 ? 16.266 1.015 10.406 1 34.16 286 GLY B C 1
ATOM 4507 O O . GLY B 1 286 ? 15.289 1.182 9.672 1 34.16 286 GLY B O 1
ATOM 4508 N N . SER B 1 287 ? 17.078 -0.003 10.016 1 32.06 287 SER B N 1
ATOM 4509 C CA . SER B 1 287 ? 16.719 -1.29 9.43 1 32.06 287 SER B CA 1
ATOM 4510 C C . SER B 1 287 ? 15.492 -1.887 10.109 1 32.06 287 SER B C 1
ATOM 4512 O O . SER B 1 287 ? 15.398 -1.905 11.336 1 32.06 287 SER B O 1
ATOM 4514 N N . ALA B 1 288 ? 14.367 -1.841 9.633 1 31.5 288 ALA B N 1
ATOM 4515 C CA . ALA B 1 288 ? 13.336 -2.758 10.109 1 31.5 288 ALA B CA 1
ATOM 4516 C C . ALA B 1 288 ? 13.883 -4.176 10.242 1 31.5 288 ALA B C 1
ATOM 4518 O O . ALA B 1 288 ? 13.852 -4.953 9.281 1 31.5 288 ALA B O 1
ATOM 4519 N N . GLN B 1 289 ? 14.969 -4.477 10.766 1 27.47 289 GLN B N 1
ATOM 4520 C CA . GLN B 1 289 ? 15.297 -5.863 11.094 1 27.47 289 GLN B CA 1
ATOM 4521 C C . GLN B 1 289 ? 14.148 -6.531 11.844 1 27.47 289 GLN B C 1
ATOM 4523 O O . GLN B 1 289 ? 13.82 -6.141 12.969 1 27.47 289 GLN B O 1
ATOM 4528 N N . GLY B 1 290 ? 13.016 -6.816 11.266 1 27.62 290 GLY B N 1
ATOM 4529 C CA . GLY B 1 290 ? 12.219 -7.891 11.844 1 27.62 290 GLY B CA 1
ATOM 4530 C C . GLY B 1 290 ? 13.062 -9.047 12.352 1 27.62 290 GLY B C 1
ATOM 4531 O O . GLY B 1 290 ? 13.984 -9.5 11.672 1 27.62 290 GLY B O 1
ATOM 4532 N N . ASN B 1 291 ? 13.391 -9.117 13.656 1 25.81 291 ASN B N 1
ATOM 4533 C CA . ASN B 1 291 ? 13.656 -10.344 14.398 1 25.81 291 ASN B CA 1
ATOM 4534 C C . ASN B 1 291 ? 12.68 -11.453 14.008 1 25.81 291 ASN B C 1
ATOM 4536 O O . ASN B 1 291 ? 11.5 -11.391 14.336 1 25.81 291 ASN B O 1
ATOM 4540 N N . ASP B 1 292 ? 12.617 -11.93 12.875 1 22.66 292 ASP B N 1
ATOM 4541 C CA . ASP B 1 292 ? 12.227 -13.328 12.789 1 22.66 292 ASP B CA 1
ATOM 4542 C C . ASP B 1 292 ? 13.094 -14.203 13.688 1 22.66 292 ASP B C 1
ATOM 4544 O O . ASP B 1 292 ? 14.211 -14.578 13.305 1 22.66 292 ASP B O 1
ATOM 4548 N N . ARG B 1 293 ? 13.266 -14.07 15.023 1 20.56 293 ARG B N 1
ATOM 4549 C CA . ARG B 1 293 ? 13.336 -15.281 15.828 1 20.56 293 ARG B CA 1
ATOM 4550 C C . ARG B 1 293 ? 12.172 -16.219 15.531 1 20.56 293 ARG B C 1
ATOM 4552 O O . ARG B 1 293 ? 11.031 -15.938 15.922 1 20.56 293 ARG B O 1
ATOM 4559 N N . TRP B 1 294 ? 12.133 -16.766 14.234 1 17.8 294 TRP B N 1
ATOM 4560 C CA . TRP B 1 294 ? 11.891 -18.203 14.312 1 17.8 294 TRP B CA 1
ATOM 4561 C C . TRP B 1 294 ? 13.094 -18.922 14.922 1 17.8 294 TRP B C 1
ATOM 4563 O O . TRP B 1 294 ? 14.234 -18.469 14.773 1 17.8 294 TRP B O 1
#

Solvent-accessible surface area (backbone atoms only — not comparable to full-atom values): 33235 Å² total; per-residue (Å²): 126,70,78,59,57,82,60,68,84,52,93,70,50,60,30,35,38,30,16,63,76,61,71,44,79,41,59,31,38,59,74,30,46,45,61,18,52,52,48,39,51,53,46,59,70,48,51,82,50,79,89,50,78,78,44,67,48,77,39,94,38,49,52,70,54,47,28,36,51,53,38,49,42,66,45,75,78,69,64,53,46,70,46,76,65,77,63,58,79,70,72,55,86,77,63,47,72,69,74,56,71,89,60,85,44,61,40,71,78,48,43,64,59,71,88,52,49,62,55,52,50,49,48,26,60,76,35,48,30,71,86,47,55,65,40,49,39,53,33,48,39,67,40,11,84,83,40,13,62,60,34,25,13,52,18,56,72,70,68,34,62,68,28,25,56,57,7,60,72,55,43,68,59,72,60,74,55,53,69,81,63,54,61,50,38,79,42,41,62,61,53,49,51,52,46,35,51,37,51,52,45,29,52,50,51,48,53,53,55,72,69,61,49,62,48,56,96,57,49,71,61,36,89,89,45,41,69,61,52,51,48,55,51,50,52,52,48,38,60,45,42,52,62,64,45,59,76,55,38,63,25,47,63,56,46,68,56,43,75,78,31,62,90,36,70,55,52,29,51,29,43,52,51,37,34,51,52,46,58,67,64,59,78,70,79,70,76,80,69,73,78,72,80,118,124,69,78,60,58,81,63,68,85,52,92,69,51,63,30,35,37,30,16,64,75,62,72,44,78,41,59,32,38,59,74,30,46,46,63,17,51,53,46,40,52,53,47,60,72,47,53,84,49,80,86,52,78,79,45,66,49,75,39,93,38,50,53,69,54,46,29,36,50,51,39,49,44,67,45,76,79,69,66,53,46,71,46,76,66,77,63,57,78,70,71,54,84,77,63,46,72,69,73,58,70,88,59,85,45,60,41,71,81,48,43,64,59,71,88,52,47,62,55,52,52,51,49,28,60,76,35,48,31,71,85,48,55,66,41,48,38,52,34,46,40,67,41,12,84,82,40,13,63,59,35,25,12,52,18,57,72,69,67,35,61,67,28,24,56,57,6,58,73,54,42,67,58,72,60,75,56,53,70,79,65,52,60,51,39,80,40,41,61,61,52,48,51,52,45,33,52,36,49,51,44,30,52,50,52,47,53,54,56,73,67,60,48,62,47,55,96,56,49,70,62,36,90,91,45,41,69,61,53,49,49,55,52,49,52,52,48,39,60,44,41,52,64,66,46,59,74,57,37,62,26,48,63,57,47,68,55,44,74,80,31,60,90,37,70,55,52,30,50,28,42,52,51,39,33,51,52,46,60,67,63,57,77,72,78,70,77,82,68,74,77,72,80,117